Protein AF-0000000082893127 (afdb_homodimer)

Nearest PDB structures (foldseek):
  6rsw-assembly1_C  TM=4.347E-01  e=4.931E+00  Mus musculus
  8qt5-assembly4_G  TM=3.213E-01  e=1.925E+00  Arabidopsis thaliana
  5zcs-assembly1_F  TM=3.004E-01  e=6.651E+00  Homo sapiens
  7dvq-assembly1_V  TM=6.536E-01  e=4.818E-01  Homo sapiens
  5z58-assembly1_V  TM=6.536E-01  e=5.479E-01  Homo sapiens

Secondary structure (DSSP, 8-state):
------------GGGGGHHHHHHHHHHHHHHS-------------------GGGS-SSHHHHHHHHHS--TT--HHHHHHHHHHHGGGS-HHHHHHHHHHHHHHHHH-S-HHHHHHHHHHHTTSHHHHHHHHHHHHHHHHHHHT-SS--HHHHHHHHHHHHHHHH--PPTTS-SSSTTT-HHHHHHHHHHHHHHHHHHHHTT----S----TT----------------HHHHHHHHHHHHHHHHHHHHHTHHHHHH-HHHHHHHHHHHHHHHHTTTT----HHHHHHHHHHHHHHHHHTSTT--------------/-------------GGGHHHHHHHHHHHHHHHS-------------------GGGS-SSHHHHHHHHHS--TT--HHHHHHHHHHHGGGS-HHHHHHHHHHHHHHHHH-S-HHHHHHHHHHHTTSHHHHHHHHHHHHHHHHHHHT-SS--HHHHHHHHHHHHHHHH--PPTTS-SSSTTT-HHHHHHHHHHHHHHHHHHHHTT----S----TT----------------HHHHHHHHHHHHHHHHHHHHHTHHHHHH-HHHHHHHHHHHHHHHHTTTTS---HHHHHHHHHHHHHHHHHSSTT--------------

Sequence (634 aa):
MSDDQQRGRPSGGRGRGRGRDQRFLNNLQAQMGGMSLGGNRRQQRGRSAPLRDDLPTSLEDFLERVRTPKPHESLTDLAVYYRENYANWTDAEVTKVAEAVFNFSYHSDSMYDAVGFLNVAFADERFQNIFTKEFVIMAAILLDESDPDISQYERLGGFIGHMLKTKFNRPFHLIVDYSNKLLVAVMNVLMGILNEIPEALGIDEGPHVPDADNVEEEEEPTPAVPQLNDEDLSLLKCKATVLVCVVRVMNRRLFLDHFDLNDHVYKVLRILLCDTDGLALGKDLRRMILTAIIDIEKFSVLGAKNSTTNVLTQTPTMSDDQQRGRPSGGRGRGRGRDQRFLNNLQAQMGGMSLGGNRRQQRGRSAPLRDDLPTSLEDFLERVRTPKPHESLTDLAVYYRENYANWTDAEVTKVAEAVFNFSYHSDSMYDAVGFLNVAFADERFQNIFTKEFVIMAAILLDESDPDISQYERLGGFIGHMLKTKFNRPFHLIVDYSNKLLVAVMNVLMGILNEIPEALGIDEGPHVPDADNVEEEEEPTPAVPQLNDEDLSLLKCKATVLVCVVRVMNRRLFLDHFDLNDHVYKVLRILLCDTDGLALGKDLRRMILTAIIDIEKFSVLGAKNSTTNVLTQTPT

InterPro domains:
  IPR056044 Domain of unknown function DUF7627 [PF24628] (69-305)

Foldseek 3Di:
DPPPDPPDDPPPPPPPPPPVVVVVVVVVVVVVPPPPPDDPPPPPPPPPLPPPVPAQPDLVSLLVCLQPPDPPDFLLSSLVVCLVPVVPDDLVSLLSVLVSLLVCCLPDPCVVSSLSSCLRNVVDVSSLVSNLVVLLVVLVCQLPDQDHDLVSLLSLLQSLLSVLLDQHDPPQRDLDCVRHVNNVSSVVSLVVLLVVLCVQLVNPPDVDPPDPPCPPPPPPPLPDQRDDDPRSLVSSLSSLSSLLSSLLSNQLVCCVVPVVVLVSSLVSLCCVQPVNPPPCSDPVSNVSSVVSNVSSVQSPPPPRDGPPPPPPPPDDD/DPPPDPPDPPPPPPPPPPPVVVVVVVVVVVVVVPPPDDDPPDDPPPPPLPDPVPAQPDLVSLLVCLQPPDPPDFLLSSLVVCLVPVVVDDLVSLLSVLVSLLVCCLPDPCVVSSLSSCLRNVVDVSSLVSNLVVLLVVLVCQLPDQDHDLVSLLSLLQSLLSVLLDQHDPPQRDLDCVRHVNNVSSVVSLVVLLVVLCVQLVNPPDVDPPDPPCPPPPPPPLPDQRDDDPRSLVSSLSSLSSLLSSLLSNQLVCCVVPVVVLVSSLVSLVCVQPVNPPPCSDPVSNVSSVVSNVSSVQSPPPPRDGPPPPPPPPDDD

pLDDT: mean 75.52, std 27.66, range [21.64, 98.5]

Organism: Panagrellus redivivus (NCBI:txid6233)

Structure (mmCIF, N/CA/C/O backbone):
data_AF-0000000082893127-model_v1
#
loop_
_entity.id
_entity.type
_entity.pdbx_description
1 polymer 'N1221 domain-containing protein'
#
loop_
_atom_site.group_PDB
_atom_site.id
_atom_site.type_symbol
_atom_site.label_atom_id
_atom_site.label_alt_id
_atom_site.label_comp_id
_atom_site.label_asym_id
_atom_site.label_entity_id
_atom_site.label_seq_id
_atom_site.pdbx_PDB_ins_code
_atom_site.Cartn_x
_atom_site.Cartn_y
_atom_site.Cartn_z
_atom_site.occupancy
_atom_site.B_iso_or_equiv
_atom_site.auth_seq_id
_atom_site.auth_comp_id
_atom_site.auth_asym_id
_atom_site.auth_atom_id
_atom_site.pdbx_PDB_model_num
ATOM 1 N N . MET A 1 1 ? -74 42.094 7.133 1 25.41 1 MET A N 1
ATOM 2 C CA . MET A 1 1 ? -73.5 41.344 8.258 1 25.41 1 MET A CA 1
ATOM 3 C C . MET A 1 1 ? -73 39.969 7.797 1 25.41 1 MET A C 1
ATOM 5 O O . MET A 1 1 ? -73 39 8.57 1 25.41 1 MET A O 1
ATOM 9 N N . SER A 1 2 ? -72.438 39.875 6.652 1 25.48 2 SER A N 1
ATOM 10 C CA . SER A 1 2 ? -72.25 39 5.508 1 25.48 2 SER A CA 1
ATOM 11 C C . SER A 1 2 ? -71.188 37.969 5.762 1 25.48 2 SER A C 1
ATOM 13 O O . SER A 1 2 ? -70 38.344 6.012 1 25.48 2 SER A O 1
ATOM 15 N N . ASP A 1 3 ? -71.5 36.844 6.293 1 25.73 3 ASP A N 1
ATOM 16 C CA . ASP A 1 3 ? -70.938 35.719 7.059 1 25.73 3 ASP A CA 1
ATOM 17 C C . ASP A 1 3 ? -70 34.906 6.211 1 25.73 3 ASP A C 1
ATOM 19 O O . ASP A 1 3 ? -70.375 33.875 5.629 1 25.73 3 ASP A O 1
ATOM 23 N N . ASP A 1 4 ? -69.438 35.562 5.293 1 26.61 4 ASP A N 1
ATOM 24 C CA . ASP A 1 4 ? -68.812 34.844 4.176 1 26.61 4 ASP A CA 1
ATOM 25 C C . ASP A 1 4 ? -67.75 33.844 4.664 1 26.61 4 ASP A C 1
ATOM 27 O O . ASP A 1 4 ? -66.875 34.219 5.402 1 26.61 4 ASP A O 1
ATOM 31 N N . GLN A 1 5 ? -68.125 32.594 4.691 1 24.48 5 GLN A N 1
ATOM 32 C CA . GLN A 1 5 ? -67.625 31.297 5.172 1 24.48 5 GLN A CA 1
ATOM 33 C C . GLN A 1 5 ? -66.25 30.984 4.594 1 24.48 5 GLN A C 1
ATOM 35 O O . GLN A 1 5 ? -66.062 30.984 3.373 1 24.48 5 GLN A O 1
ATOM 40 N N . GLN A 1 6 ? -65.188 31.297 5.293 1 21.77 6 GLN A N 1
ATOM 41 C CA . GLN A 1 6 ? -63.719 31.25 5.105 1 21.77 6 GLN A CA 1
ATOM 42 C C . GLN A 1 6 ? -63.25 29.828 4.809 1 21.77 6 GLN A C 1
ATOM 44 O O . GLN A 1 6 ? -63.281 28.969 5.688 1 21.77 6 GLN A O 1
ATOM 49 N N . ARG A 1 7 ? -63.75 29.234 3.75 1 27.83 7 ARG A N 1
ATOM 50 C CA . ARG A 1 7 ? -63.5 27.859 3.363 1 27.83 7 ARG A CA 1
ATOM 51 C C . ARG A 1 7 ? -62 27.547 3.414 1 27.83 7 ARG A C 1
ATOM 53 O O . ARG A 1 7 ? -61.188 28.328 2.926 1 27.83 7 ARG A O 1
ATOM 60 N N . GLY A 1 8 ? -61.594 26.906 4.422 1 22.33 8 GLY A N 1
ATOM 61 C CA . GLY A 1 8 ? -60.312 26.438 4.945 1 22.33 8 GLY A CA 1
ATOM 62 C C . GLY A 1 8 ? -59.5 25.625 3.949 1 22.33 8 GLY A C 1
ATOM 63 O O . GLY A 1 8 ? -60.031 24.703 3.33 1 22.33 8 GLY A O 1
ATOM 64 N N . ARG A 1 9 ? -58.656 26.203 3.121 1 25.23 9 ARG A N 1
ATOM 65 C CA . ARG A 1 9 ? -57.906 25.641 2.008 1 25.23 9 ARG A CA 1
ATOM 66 C C . ARG A 1 9 ? -57.062 24.453 2.461 1 25.23 9 ARG A C 1
ATOM 68 O O . ARG A 1 9 ? -56.281 24.578 3.408 1 25.23 9 ARG A O 1
ATOM 75 N N . PRO A 1 10 ? -57.531 23.188 2.316 1 25.09 10 PRO A N 1
ATOM 76 C CA . PRO A 1 10 ? -56.906 21.953 2.822 1 25.09 10 PRO A CA 1
ATOM 77 C C . PRO A 1 10 ? -55.5 21.75 2.285 1 25.09 10 PRO A C 1
ATOM 79 O O . PRO A 1 10 ? -55.188 22.172 1.165 1 25.09 10 PRO A O 1
ATOM 82 N N . SER A 1 11 ? -54.406 21.938 3.086 1 23.53 11 SER A N 1
ATOM 83 C CA . SER A 1 11 ? -52.969 21.891 2.896 1 23.53 11 SER A CA 1
ATOM 84 C C . SER A 1 11 ? -52.531 20.547 2.324 1 23.53 11 SER A C 1
ATOM 86 O O . SER A 1 11 ? -52.719 19.5 2.959 1 23.53 11 SER A O 1
ATOM 88 N N . GLY A 1 12 ? -52.75 20.203 1.094 1 22.97 12 GLY A N 1
ATOM 89 C CA . GLY A 1 12 ? -52.562 18.938 0.423 1 22.97 12 GLY A CA 1
ATOM 90 C C . GLY A 1 12 ? -51.125 18.453 0.433 1 22.97 12 GLY A C 1
ATOM 91 O O . GLY A 1 12 ? -50.75 17.547 -0.309 1 22.97 12 GLY A O 1
ATOM 92 N N . GLY A 1 13 ? -50.219 19 1.226 1 23 13 GLY A N 1
ATOM 93 C CA . GLY A 1 13 ? -48.812 18.922 0.806 1 23 13 GLY A CA 1
ATOM 94 C C . GLY A 1 13 ? -48.281 17.516 0.841 1 23 13 GLY A C 1
ATOM 95 O O . GLY A 1 13 ? -47.062 17.312 0.646 1 23 13 GLY A O 1
ATOM 96 N N . ARG A 1 14 ? -48.938 16.5 1.408 1 24.97 14 ARG A N 1
ATOM 97 C CA . ARG A 1 14 ? -48.156 15.406 2.01 1 24.97 14 ARG A CA 1
ATOM 98 C C . ARG A 1 14 ? -47.562 14.5 0.938 1 24.97 14 ARG A C 1
ATOM 100 O O . ARG A 1 14 ? -46.938 13.5 1.255 1 24.97 14 ARG A O 1
ATOM 107 N N . GLY A 1 15 ? -48.031 14.625 -0.254 1 23.23 15 GLY A N 1
ATOM 108 C CA . GLY A 1 15 ? -48 13.398 -1.034 1 23.23 15 GLY A CA 1
ATOM 109 C C . GLY A 1 15 ? -46.594 12.969 -1.391 1 23.23 15 GLY A C 1
ATOM 110 O O . GLY A 1 15 ? -46.406 11.906 -1.981 1 23.23 15 GLY A O 1
ATOM 111 N N . ARG A 1 16 ? -45.656 13.922 -1.481 1 26.77 16 ARG A N 1
ATOM 112 C CA . ARG A 1 16 ? -44.625 13.625 -2.486 1 26.77 16 ARG A CA 1
ATOM 113 C C . ARG A 1 16 ? -43.656 12.578 -1.976 1 26.77 16 ARG A C 1
ATOM 115 O O . ARG A 1 16 ? -42.656 12.289 -2.631 1 26.77 16 ARG A O 1
ATOM 122 N N . GLY A 1 17 ? -43.875 12.258 -0.716 1 25.19 17 GLY A N 1
ATOM 123 C CA . GLY A 1 17 ? -42.75 11.547 -0.102 1 25.19 17 GLY A CA 1
ATOM 124 C C . GLY A 1 17 ? -42.469 10.195 -0.736 1 25.19 17 GLY A C 1
ATOM 125 O O . GLY A 1 17 ? -41.5 9.523 -0.378 1 25.19 17 GLY A O 1
ATOM 126 N N . ARG A 1 18 ? -43.5 9.617 -1.348 1 28.83 18 ARG A N 1
ATOM 127 C CA . ARG A 1 18 ? -43.469 8.18 -1.604 1 28.83 18 ARG A CA 1
ATOM 128 C C . ARG A 1 18 ? -42.5 7.844 -2.723 1 28.83 18 ARG A C 1
ATOM 130 O O . ARG A 1 18 ? -42.031 6.715 -2.811 1 28.83 18 ARG A O 1
ATOM 137 N N . GLY A 1 19 ? -42.438 8.867 -3.582 1 29.08 19 GLY A N 1
ATOM 138 C CA . GLY A 1 19 ? -41.906 8.453 -4.863 1 29.08 19 GLY A CA 1
ATOM 139 C C . GLY A 1 19 ? -40.438 8.055 -4.789 1 29.08 19 GLY A C 1
ATOM 140 O O . GLY A 1 19 ? -39.969 7.262 -5.602 1 29.08 19 GLY A O 1
ATOM 141 N N . ARG A 1 20 ? -39.844 8.898 -3.934 1 28.69 20 ARG A N 1
ATOM 142 C CA . ARG A 1 20 ? -38.375 8.75 -4.02 1 28.69 20 ARG A CA 1
ATOM 143 C C . ARG A 1 20 ? -37.938 7.375 -3.525 1 28.69 20 ARG A C 1
ATOM 145 O O . ARG A 1 20 ? -36.938 6.84 -3.979 1 28.69 20 ARG A O 1
ATOM 152 N N . ASP A 1 21 ? -38.719 6.953 -2.527 1 29.84 21 ASP A N 1
ATOM 153 C CA . ASP A 1 21 ? -38.344 5.691 -1.911 1 29.84 21 ASP A CA 1
ATOM 154 C C . ASP A 1 21 ? -38.5 4.527 -2.891 1 29.84 21 ASP A C 1
ATOM 156 O O . ASP A 1 21 ? -37.75 3.557 -2.84 1 29.84 21 ASP A O 1
ATOM 160 N N . GLN A 1 22 ? -39.5 4.727 -3.75 1 31.28 22 GLN A N 1
ATOM 161 C CA . GLN A 1 22 ? -39.781 3.592 -4.629 1 31.28 22 GLN A CA 1
ATOM 162 C C . GLN A 1 22 ? -38.656 3.4 -5.648 1 31.28 22 GLN A C 1
ATOM 164 O O . GLN A 1 22 ? -38.344 2.271 -6.031 1 31.28 22 GLN A O 1
ATOM 169 N N . ARG A 1 23 ? -38.156 4.574 -6.055 1 33.47 23 ARG A N 1
ATOM 170 C CA . ARG A 1 23 ? -37.156 4.43 -7.109 1 33.47 23 ARG A CA 1
ATOM 171 C C . ARG A 1 23 ? -35.938 3.691 -6.594 1 33.47 23 ARG A C 1
ATOM 173 O O . ARG A 1 23 ? -35.344 2.873 -7.309 1 33.47 23 ARG A O 1
ATOM 180 N N . PHE A 1 24 ? -35.594 4.121 -5.359 1 34.19 24 PHE A N 1
ATOM 181 C CA . PHE A 1 24 ? -34.406 3.504 -4.785 1 34.19 24 PHE A CA 1
ATOM 182 C C . PHE A 1 24 ? -34.594 1.998 -4.648 1 34.19 24 PHE A C 1
ATOM 184 O O . PHE A 1 24 ? -33.688 1.223 -4.992 1 34.19 24 PHE A O 1
ATOM 191 N N . LEU A 1 25 ? -35.75 1.671 -4.172 1 35.44 25 LEU A N 1
ATOM 192 C CA . LEU A 1 25 ? -36.031 0.241 -4.035 1 35.44 25 LEU A CA 1
ATOM 193 C C . LEU A 1 25 ? -36.031 -0.442 -5.398 1 35.44 25 LEU A C 1
ATOM 195 O O . LEU A 1 25 ? -35.531 -1.556 -5.543 1 35.44 25 LEU A O 1
ATOM 199 N N . ASN A 1 26 ? -36.562 0.304 -6.348 1 35.56 26 ASN A N 1
ATOM 200 C CA . ASN A 1 26 ? -36.625 -0.306 -7.672 1 35.56 26 ASN A CA 1
ATOM 201 C C . ASN A 1 26 ? -35.219 -0.562 -8.242 1 35.56 26 ASN A C 1
ATOM 203 O O . ASN A 1 26 ? -35 -1.604 -8.852 1 35.56 26 ASN A O 1
ATOM 207 N N . ASN A 1 27 ? -34.344 0.472 -8.047 1 34.06 27 ASN A N 1
ATOM 208 C CA . ASN A 1 27 ? -33 0.26 -8.578 1 34.06 27 ASN A CA 1
ATOM 209 C C . ASN A 1 27 ? -32.281 -0.891 -7.863 1 34.06 27 ASN A C 1
ATOM 211 O O . ASN A 1 27 ? -31.562 -1.66 -8.492 1 34.06 27 ASN A O 1
ATOM 215 N N . LEU A 1 28 ? -32.406 -0.893 -6.52 1 33.56 28 LEU A N 1
ATOM 216 C CA . LEU A 1 28 ? -31.859 -2.031 -5.785 1 33.56 28 LEU A CA 1
ATOM 217 C C . LEU A 1 28 ? -32.469 -3.34 -6.293 1 33.56 28 LEU A C 1
ATOM 219 O O . LEU A 1 28 ? -31.734 -4.332 -6.457 1 33.56 28 LEU A O 1
ATOM 223 N N . GLN A 1 29 ? -33.719 -3.236 -6.328 1 31.28 29 GLN A N 1
ATOM 224 C CA . GLN A 1 29 ? -34.375 -4.441 -6.82 1 31.28 29 GLN A CA 1
ATOM 225 C C . GLN A 1 29 ? -33.938 -4.758 -8.25 1 31.28 29 GLN A C 1
ATOM 227 O O . GLN A 1 29 ? -33.781 -5.926 -8.609 1 31.28 29 GLN A O 1
ATOM 232 N N . ALA A 1 30 ? -33.875 -3.691 -9.062 1 32.31 30 ALA A N 1
ATOM 233 C CA . ALA A 1 30 ? -33.5 -3.963 -10.438 1 32.31 30 ALA A CA 1
ATOM 234 C C . ALA A 1 30 ? -32.094 -4.59 -10.492 1 32.31 30 ALA A C 1
ATOM 236 O O . ALA A 1 30 ? -31.812 -5.414 -11.375 1 32.31 30 ALA A O 1
ATOM 237 N N . GLN A 1 31 ? -31.078 -3.926 -9.719 1 29.78 31 GLN A N 1
ATOM 238 C CA . GLN A 1 31 ? -29.734 -4.504 -9.695 1 29.78 31 GLN A CA 1
ATOM 239 C C . GLN A 1 31 ? -29.75 -5.898 -9.078 1 29.78 31 GLN A C 1
ATOM 241 O O . GLN A 1 31 ? -28.781 -6.656 -9.227 1 29.78 31 GLN A O 1
ATOM 246 N N . MET A 1 32 ? -30.453 -5.973 -7.945 1 28.16 32 MET A N 1
ATOM 247 C CA . MET A 1 32 ? -30.703 -7.336 -7.496 1 28.16 32 MET A CA 1
ATOM 248 C C . MET A 1 32 ? -31.375 -8.156 -8.594 1 28.16 32 MET A C 1
ATOM 250 O O . MET A 1 32 ? -32.469 -7.816 -9.047 1 28.16 32 MET A O 1
ATOM 254 N N . GLY A 1 33 ? -30.516 -8.438 -9.57 1 26.98 33 GLY A N 1
ATOM 255 C CA . GLY A 1 33 ? -30.922 -9.297 -10.664 1 26.98 33 GLY A CA 1
ATOM 256 C C . GLY A 1 33 ? -32.094 -10.219 -10.312 1 26.98 33 GLY A C 1
ATOM 257 O O . GLY A 1 33 ? -31.984 -11.008 -9.367 1 26.98 33 GLY A O 1
ATOM 258 N N . GLY A 1 34 ? -33.219 -9.641 -10.195 1 27.17 34 GLY A N 1
ATOM 259 C CA . GLY A 1 34 ? -34.312 -10.602 -10.281 1 27.17 34 GLY A CA 1
ATOM 260 C C . GLY A 1 34 ? -33.969 -11.836 -11.086 1 27.17 34 GLY A C 1
ATOM 261 O O . GLY A 1 34 ? -33.438 -11.719 -12.203 1 27.17 34 GLY A O 1
ATOM 262 N N . MET A 1 35 ? -33.5 -12.836 -10.336 1 25.55 35 MET A N 1
ATOM 263 C CA . MET A 1 35 ? -33.594 -14.18 -10.883 1 25.55 35 MET A CA 1
ATOM 264 C C . MET A 1 35 ? -34.844 -14.344 -11.727 1 25.55 35 MET A C 1
ATOM 266 O O . MET A 1 35 ? -35.969 -14.258 -11.211 1 25.55 35 MET A O 1
ATOM 270 N N . SER A 1 36 ? -34.969 -13.367 -12.719 1 25.53 36 SER A N 1
ATOM 271 C CA . SER A 1 36 ? -36 -13.906 -13.602 1 25.53 36 SER A CA 1
ATOM 272 C C . SER A 1 36 ? -36.062 -15.43 -13.516 1 25.53 36 SER A C 1
ATOM 274 O O . SER A 1 36 ? -35.031 -16.094 -13.453 1 25.53 36 SER A O 1
ATOM 276 N N . LEU A 1 37 ? -37.125 -15.914 -12.977 1 23.83 37 LEU A N 1
ATOM 277 C CA . LEU A 1 37 ? -37.562 -17.312 -12.953 1 23.83 37 LEU A CA 1
ATOM 278 C C . LEU A 1 37 ? -36.969 -18.078 -14.133 1 23.83 37 LEU A C 1
ATOM 280 O O . LEU A 1 37 ? -36.344 -17.484 -15.016 1 23.83 37 LEU A O 1
ATOM 284 N N . GLY A 1 38 ? -37.875 -18.828 -14.758 1 25.31 38 GLY A N 1
ATOM 285 C CA . GLY A 1 38 ? -37.906 -20.125 -15.43 1 25.31 38 GLY A CA 1
ATOM 286 C C . GLY A 1 38 ? -37.25 -20.078 -16.812 1 25.31 38 GLY A C 1
ATOM 287 O O . GLY A 1 38 ? -37.5 -20.953 -17.641 1 25.31 38 GLY A O 1
ATOM 288 N N . GLY A 1 39 ? -36.875 -18.859 -17.234 1 24.58 39 GLY A N 1
ATOM 289 C CA . GLY A 1 39 ? -36.875 -19.203 -18.656 1 24.58 39 GLY A CA 1
ATOM 290 C C . GLY A 1 39 ? -36.156 -20.516 -18.953 1 24.58 39 GLY A C 1
ATOM 291 O O . GLY A 1 39 ? -35.344 -20.984 -18.156 1 24.58 39 GLY A O 1
ATOM 292 N N . ASN A 1 40 ? -36.719 -21.266 -19.906 1 23.7 40 ASN A N 1
ATOM 293 C CA . ASN A 1 40 ? -36.281 -22.516 -20.531 1 23.7 40 ASN A CA 1
ATOM 294 C C . ASN A 1 40 ? -34.812 -22.484 -20.891 1 23.7 40 ASN A C 1
ATOM 296 O O . ASN A 1 40 ? -34.375 -21.734 -21.766 1 23.7 40 ASN A O 1
ATOM 300 N N . ARG A 1 41 ? -33.875 -22.25 -19.875 1 27.06 41 ARG A N 1
ATOM 301 C CA . ARG A 1 41 ? -32.625 -22.844 -20.281 1 27.06 41 ARG A CA 1
ATOM 302 C C . ARG A 1 41 ? -32.844 -23.969 -21.281 1 27.06 41 ARG A C 1
ATOM 304 O O . ARG A 1 41 ? -33.406 -25.016 -20.938 1 27.06 41 ARG A O 1
ATOM 311 N N . ARG A 1 42 ? -33.125 -23.578 -22.422 1 28.33 42 ARG A N 1
ATOM 312 C CA . ARG A 1 42 ? -32.844 -24.562 -23.484 1 28.33 42 ARG A CA 1
ATOM 313 C C . ARG A 1 42 ? -31.688 -25.469 -23.109 1 28.33 42 ARG A C 1
ATOM 315 O O . ARG A 1 42 ? -30.719 -25.031 -22.469 1 28.33 42 ARG A O 1
ATOM 322 N N . GLN A 1 43 ? -31.922 -26.734 -22.906 1 27.11 43 GLN A N 1
ATOM 323 C CA . GLN A 1 43 ? -31.016 -27.875 -23.016 1 27.11 43 GLN A CA 1
ATOM 324 C C . GLN A 1 43 ? -29.781 -27.516 -23.859 1 27.11 43 GLN A C 1
ATOM 326 O O . GLN A 1 43 ? -29.906 -27.203 -25.047 1 27.11 43 GLN A O 1
ATOM 331 N N . GLN A 1 44 ? -29 -26.5 -23.438 1 28.8 44 GLN A N 1
ATOM 332 C CA . GLN A 1 44 ? -27.75 -26.578 -24.172 1 28.8 44 GLN A CA 1
ATOM 333 C C . GLN A 1 44 ? -27.594 -27.938 -24.844 1 28.8 44 GLN A C 1
ATOM 335 O O . GLN A 1 44 ? -27.734 -28.969 -24.203 1 28.8 44 GLN A O 1
ATOM 340 N N . ARG A 1 45 ? -27.844 -28 -26.078 1 31.66 45 ARG A N 1
ATOM 341 C CA . ARG A 1 45 ? -27.75 -29.156 -26.969 1 31.66 45 ARG A CA 1
ATOM 342 C C . ARG A 1 45 ? -26.641 -30.109 -26.516 1 31.66 45 ARG A C 1
ATOM 344 O O . ARG A 1 45 ? -25.625 -29.672 -25.984 1 31.66 45 ARG A O 1
ATOM 351 N N . GLY A 1 46 ? -26.984 -31.281 -26.016 1 32.84 46 GLY A N 1
ATOM 352 C CA . GLY A 1 46 ? -26.141 -32.469 -25.938 1 32.84 46 GLY A CA 1
ATOM 353 C C . GLY A 1 46 ? -24.969 -32.406 -26.906 1 32.84 46 GLY A C 1
ATOM 354 O O . GLY A 1 46 ? -25.172 -32.406 -28.125 1 32.84 46 GLY A O 1
ATOM 355 N N . ARG A 1 47 ? -24.062 -31.391 -26.719 1 38.5 47 ARG A N 1
ATOM 356 C CA . ARG A 1 47 ? -22.953 -31.672 -27.609 1 38.5 47 ARG A CA 1
ATOM 357 C C . ARG A 1 47 ? -22.922 -33.125 -28.031 1 38.5 47 ARG A C 1
ATOM 359 O O . ARG A 1 47 ? -22.984 -34.031 -27.172 1 38.5 47 ARG A O 1
ATOM 366 N N . SER A 1 48 ? -23.531 -33.406 -29.078 1 36.53 48 SER A N 1
ATOM 367 C CA . SER A 1 48 ? -23.5 -34.75 -29.703 1 36.53 48 SER A CA 1
ATOM 368 C C . SER A 1 48 ? -22.219 -35.469 -29.344 1 36.53 48 SER A C 1
ATOM 370 O O . SER A 1 48 ? -21.141 -34.875 -29.266 1 36.53 48 SER A O 1
ATOM 372 N N . ALA A 1 49 ? -22.234 -36.531 -28.5 1 41.97 49 ALA A N 1
ATOM 373 C CA . ALA A 1 49 ? -21.141 -37.5 -28.422 1 41.97 49 ALA A CA 1
ATOM 374 C C . ALA A 1 49 ? -20.219 -37.375 -29.625 1 41.97 49 ALA A C 1
ATOM 376 O O . ALA A 1 49 ? -20.688 -37.281 -30.766 1 41.97 49 ALA A O 1
ATOM 377 N N . PRO A 1 50 ? -19.078 -36.656 -29.547 1 45.88 50 PRO A N 1
ATOM 378 C CA . PRO A 1 50 ? -18.281 -36.781 -30.781 1 45.88 50 PRO A CA 1
ATOM 379 C C . PRO A 1 50 ? -18.656 -38.031 -31.578 1 45.88 50 PRO A C 1
ATOM 381 O O . PRO A 1 50 ? -18.953 -39.062 -31 1 45.88 50 PRO A O 1
ATOM 384 N N . LEU A 1 51 ? -19.297 -37.938 -32.656 1 46.78 51 LEU A N 1
ATOM 385 C CA . LEU A 1 51 ? -19.438 -39.094 -33.531 1 46.78 51 LEU A CA 1
ATOM 386 C C . LEU A 1 51 ? -18.188 -39.969 -33.5 1 46.78 51 LEU A C 1
ATOM 388 O O . LEU A 1 51 ? -17.062 -39.438 -33.375 1 46.78 51 LEU A O 1
ATOM 392 N N . ARG A 1 52 ? -18.312 -41.281 -33.062 1 51.69 52 ARG A N 1
ATOM 393 C CA . ARG A 1 52 ? -17.281 -42.312 -33.031 1 51.69 52 ARG A CA 1
ATOM 394 C C . ARG A 1 52 ? -16.125 -42 -33.969 1 51.69 52 ARG A C 1
ATOM 396 O O . ARG A 1 52 ? -14.969 -42.281 -33.656 1 51.69 52 ARG A O 1
ATOM 403 N N . ASP A 1 53 ? -16.516 -41.281 -35 1 55.78 53 ASP A N 1
ATOM 404 C CA . ASP A 1 53 ? -15.539 -41.094 -36.062 1 55.78 53 ASP A CA 1
ATOM 405 C C . ASP A 1 53 ? -14.555 -39.969 -35.719 1 55.78 53 ASP A C 1
ATOM 407 O O . ASP A 1 53 ? -13.492 -39.875 -36.344 1 55.78 53 ASP A O 1
ATOM 411 N N . ASP A 1 54 ? -14.789 -39.156 -34.594 1 70.25 54 ASP A N 1
ATOM 412 C CA . ASP A 1 54 ? -13.922 -37.969 -34.406 1 70.25 54 ASP A CA 1
ATOM 413 C C . ASP A 1 54 ? -12.992 -38.188 -33.219 1 70.25 54 ASP A C 1
ATOM 415 O O . ASP A 1 54 ? -12.312 -37.25 -32.781 1 70.25 54 ASP A O 1
ATOM 419 N N . LEU A 1 55 ? -13.016 -39.281 -32.719 1 77.12 55 LEU A N 1
ATOM 420 C CA . LEU A 1 55 ? -12.117 -39.625 -31.625 1 77.12 55 LEU A CA 1
ATOM 421 C C . LEU A 1 55 ? -10.75 -40.031 -32.156 1 77.12 55 LEU A C 1
ATOM 423 O O . LEU A 1 55 ? -10.633 -40.469 -33.312 1 77.12 55 LEU A O 1
ATOM 427 N N . PRO A 1 56 ? -9.742 -39.812 -31.266 1 87.69 56 PRO A N 1
ATOM 428 C CA . PRO A 1 56 ? -8.422 -40.25 -31.703 1 87.69 56 PRO A CA 1
ATOM 429 C C . PRO A 1 56 ? -8.391 -41.75 -32.031 1 87.69 56 PRO A C 1
ATOM 431 O O . PRO A 1 56 ? -9.086 -42.531 -31.391 1 87.69 56 PRO A O 1
ATOM 434 N N . THR A 1 57 ? -7.613 -42.031 -33.062 1 86 57 THR A N 1
ATOM 435 C CA . THR A 1 57 ? -7.57 -43.406 -33.562 1 86 57 THR A CA 1
ATOM 436 C C . THR A 1 57 ? -6.406 -44.156 -32.938 1 86 57 THR A C 1
ATOM 438 O O . THR A 1 57 ? -6.375 -45.406 -32.938 1 86 57 THR A O 1
ATOM 441 N N . SER A 1 58 ? -5.438 -43.469 -32.5 1 89.94 58 SER A N 1
ATOM 442 C CA . SER A 1 58 ? -4.25 -44.031 -31.891 1 89.94 58 SER A CA 1
ATOM 443 C C . SER A 1 58 ? -3.676 -43.094 -30.828 1 89.94 58 SER A C 1
ATOM 445 O O . SER A 1 58 ? -4.125 -41.969 -30.688 1 89.94 58 SER A O 1
ATOM 447 N N . LEU A 1 59 ? -2.783 -43.688 -30.062 1 92.75 59 LEU A N 1
ATOM 448 C CA . LEU A 1 59 ? -2.09 -42.844 -29.078 1 92.75 59 LEU A CA 1
ATOM 449 C C . LEU A 1 59 ? -1.368 -41.688 -29.766 1 92.75 59 LEU A C 1
ATOM 451 O O . LEU A 1 59 ? -1.374 -40.562 -29.25 1 92.75 59 LEU A O 1
ATOM 455 N N . GLU A 1 60 ? -0.735 -41.969 -30.906 1 92.44 60 GLU A N 1
ATOM 456 C CA . GLU A 1 60 ? -0.004 -40.938 -31.641 1 92.44 60 GLU A CA 1
ATOM 457 C C . GLU A 1 60 ? -0.943 -39.844 -32.125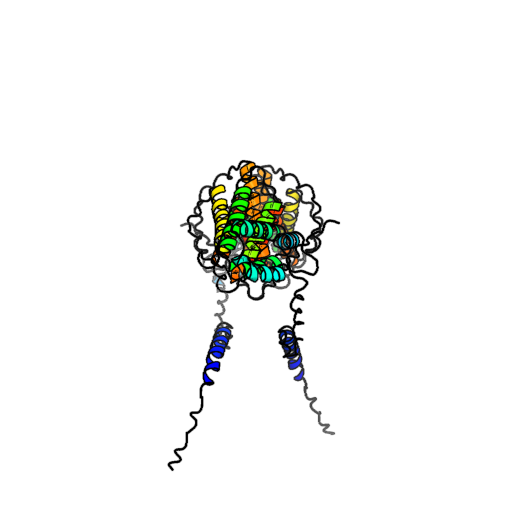 1 92.44 60 GLU A C 1
ATOM 459 O O . GLU A 1 60 ? -0.612 -38.656 -32.062 1 92.44 60 GLU A O 1
ATOM 464 N N . ASP A 1 61 ? -2.068 -40.25 -32.531 1 92.5 61 ASP A N 1
ATOM 465 C CA . ASP A 1 61 ? -3.086 -39.281 -32.969 1 92.5 61 ASP A CA 1
ATOM 466 C C . ASP A 1 61 ? -3.576 -38.469 -31.766 1 92.5 61 ASP A C 1
ATOM 468 O O . ASP A 1 61 ? -3.73 -37.25 -31.891 1 92.5 61 ASP A O 1
ATOM 472 N N . PHE A 1 62 ? -3.762 -39.156 -30.688 1 93.25 62 PHE A N 1
ATOM 473 C CA . PHE A 1 62 ? -4.176 -38.5 -29.453 1 93.25 62 PHE A CA 1
ATOM 474 C C . PHE A 1 62 ? -3.166 -37.438 -29.031 1 93.25 62 PHE A C 1
ATOM 476 O O . PHE A 1 62 ? -3.537 -36.312 -28.75 1 93.25 62 PHE A O 1
ATOM 483 N N . LEU A 1 63 ? -1.936 -37.781 -29.047 1 94.19 63 LEU A N 1
ATOM 484 C CA . LEU A 1 63 ? -0.865 -36.875 -28.625 1 94.19 63 LEU A CA 1
ATOM 485 C C . LEU A 1 63 ? -0.753 -35.688 -29.578 1 94.19 63 LEU A C 1
ATOM 487 O O . LEU A 1 63 ? -0.508 -34.562 -29.141 1 94.19 63 LEU A O 1
ATOM 491 N N . GLU A 1 64 ? -0.935 -35.875 -30.812 1 91.94 64 GLU A N 1
ATOM 492 C CA . GLU A 1 64 ? -0.895 -34.781 -31.797 1 91.94 64 GLU A CA 1
ATOM 493 C C . GLU A 1 64 ? -2.023 -33.781 -31.562 1 91.94 64 GLU A C 1
ATOM 495 O O . GLU A 1 64 ? -1.823 -32.594 -31.672 1 91.94 64 GLU A O 1
ATOM 500 N N . ARG A 1 65 ? -3.121 -34.281 -31.125 1 90.62 65 ARG A N 1
ATOM 501 C CA . ARG A 1 65 ? -4.289 -33.438 -30.891 1 90.62 65 ARG A CA 1
ATOM 502 C C . ARG A 1 65 ? -4.137 -32.656 -29.594 1 90.62 65 ARG A C 1
ATOM 504 O O . ARG A 1 65 ? -4.652 -31.531 -29.469 1 90.62 65 ARG A O 1
ATOM 511 N N . VAL A 1 66 ? -3.439 -33.281 -28.656 1 89.56 66 VAL A N 1
ATOM 512 C CA . VAL A 1 66 ? -3.168 -32.594 -27.406 1 89.56 66 VAL A CA 1
ATOM 513 C C . VAL A 1 66 ? -2.193 -31.438 -27.656 1 89.56 66 VAL A C 1
ATOM 515 O O . VAL A 1 66 ? -2.367 -30.328 -27.125 1 89.56 66 VAL A O 1
ATOM 518 N N . ARG A 1 67 ? -1.292 -31.625 -28.531 1 86.81 67 ARG A N 1
ATOM 519 C CA . ARG A 1 67 ? -0.242 -30.641 -28.797 1 86.81 67 ARG A CA 1
ATOM 520 C C . ARG A 1 67 ? -0.758 -29.516 -29.688 1 86.81 67 ARG A C 1
ATOM 522 O O . ARG A 1 67 ? -0.332 -28.359 -29.547 1 86.81 67 ARG A O 1
ATOM 529 N N . THR A 1 68 ? -1.586 -29.844 -30.562 1 81.75 68 THR A N 1
ATOM 530 C CA . THR A 1 68 ? -2.154 -28.875 -31.5 1 81.75 68 THR A CA 1
ATOM 531 C C . THR A 1 68 ? -3.678 -28.969 -31.516 1 81.75 68 THR A C 1
ATOM 533 O O . THR A 1 68 ? -4.258 -29.594 -32.406 1 81.75 68 THR A O 1
ATOM 536 N N . PRO A 1 69 ? -4.16 -28.312 -30.5 1 72.19 69 PRO A N 1
ATOM 537 C CA . PRO A 1 69 ? -5.613 -28.469 -30.406 1 72.19 69 PRO A CA 1
ATOM 538 C C . PRO A 1 69 ? -6.344 -27.906 -31.625 1 72.19 69 PRO A C 1
ATOM 540 O O . PRO A 1 69 ? -5.953 -26.859 -32.156 1 72.19 69 PRO A O 1
ATOM 543 N N . LYS A 1 70 ? -7.168 -28.734 -32.094 1 68.62 70 LYS A N 1
ATOM 544 C CA . LYS A 1 70 ? -8.055 -28.281 -33.188 1 68.62 70 LYS A CA 1
ATOM 545 C C . LYS A 1 70 ? -9.117 -27.328 -32.656 1 68.62 70 LYS A C 1
ATOM 547 O O . LYS A 1 70 ? -9.516 -27.406 -31.484 1 68.62 70 LYS A O 1
ATOM 552 N N . PRO A 1 71 ? -9.445 -26.328 -33.438 1 69.94 71 PRO A N 1
ATOM 553 C CA . PRO A 1 71 ? -10.375 -25.297 -32.969 1 69.94 71 PRO A CA 1
ATOM 554 C C . PRO A 1 71 ? -11.664 -25.859 -32.406 1 69.94 71 PRO A C 1
ATOM 556 O O . PRO A 1 71 ? -12.219 -25.297 -31.453 1 69.94 71 PRO A O 1
ATOM 559 N N . HIS A 1 72 ? -12.102 -27.031 -32.875 1 67.81 72 HIS A N 1
ATOM 560 C CA . HIS A 1 72 ? -13.391 -27.531 -32.406 1 67.81 72 HIS A CA 1
ATOM 561 C C . HIS A 1 72 ? -13.227 -28.672 -31.422 1 67.81 72 HIS A C 1
ATOM 563 O O . HIS A 1 72 ? -14.211 -29.297 -31.016 1 67.81 72 HIS A O 1
ATOM 569 N N . GLU A 1 73 ? -12.062 -28.906 -31.109 1 75.81 73 GLU A N 1
ATOM 570 C CA . GLU A 1 73 ? -11.812 -30 -30.172 1 75.81 73 GLU A CA 1
ATOM 571 C C . GLU A 1 73 ? -11.219 -29.469 -28.859 1 75.81 73 GLU A C 1
ATOM 573 O O . GLU A 1 73 ? -10.164 -28.828 -28.875 1 75.81 73 GLU A O 1
ATOM 578 N N . SER A 1 74 ? -12.047 -29.75 -27.828 1 79.31 74 SER A N 1
ATOM 579 C CA . SER A 1 74 ? -11.547 -29.312 -26.516 1 79.31 74 SER A CA 1
ATOM 580 C C . SER A 1 74 ? -10.719 -30.391 -25.844 1 79.31 74 SER A C 1
ATOM 582 O O . SER A 1 74 ? -10.898 -31.578 -26.125 1 79.31 74 SER A O 1
ATOM 584 N N . LEU A 1 75 ? -9.852 -30.047 -25.062 1 85.12 75 LEU A N 1
ATOM 585 C CA . LEU A 1 75 ? -9.062 -31 -24.281 1 85.12 75 LEU A CA 1
ATOM 586 C C . LEU A 1 75 ? -9.961 -31.844 -23.375 1 85.12 75 LEU A C 1
ATOM 588 O O . LEU A 1 75 ? -9.625 -32.969 -23.047 1 85.12 75 LEU A O 1
ATOM 592 N N . THR A 1 76 ? -11.078 -31.297 -23.094 1 82.88 76 THR A N 1
ATOM 593 C CA . THR A 1 76 ? -12.023 -32.031 -22.266 1 82.88 76 THR A CA 1
ATOM 594 C C . THR A 1 76 ? -12.57 -33.25 -23.031 1 82.88 76 THR A C 1
ATOM 596 O O . THR A 1 76 ? -12.773 -34.312 -22.438 1 82.88 76 THR A O 1
ATOM 599 N N . ASP A 1 77 ? -12.758 -33.062 -24.281 1 83.56 77 ASP A N 1
ATOM 600 C CA . ASP A 1 77 ? -13.227 -34.156 -25.109 1 83.56 77 ASP A CA 1
ATOM 601 C C . ASP A 1 77 ? -12.164 -35.25 -25.219 1 83.56 77 ASP A C 1
ATOM 603 O O . ASP A 1 77 ? -12.484 -36.438 -25.188 1 83.56 77 ASP A O 1
ATOM 607 N N . LEU A 1 78 ? -11.039 -34.781 -25.297 1 90.69 78 LEU A N 1
ATOM 608 C CA . LEU A 1 78 ? -9.938 -35.719 -25.391 1 90.69 78 LEU A CA 1
ATOM 609 C C . LEU A 1 78 ? -9.773 -36.5 -24.094 1 90.69 78 LEU A C 1
ATOM 611 O O . LEU A 1 78 ? -9.266 -37.625 -24.078 1 90.69 78 LEU A O 1
ATOM 615 N N . ALA A 1 79 ? -10.195 -35.969 -23.031 1 92.19 79 ALA A N 1
ATOM 616 C CA . ALA A 1 79 ? -10.094 -36.625 -21.719 1 92.19 79 ALA A CA 1
ATOM 617 C C . ALA A 1 79 ? -10.969 -37.875 -21.656 1 92.19 79 ALA A C 1
ATOM 619 O O . ALA A 1 79 ? -10.609 -38.844 -20.984 1 92.19 79 ALA A O 1
ATOM 620 N N . VAL A 1 80 ? -12.062 -37.812 -22.328 1 88.56 80 VAL A N 1
ATOM 621 C CA . VAL A 1 80 ? -12.953 -38.969 -22.359 1 88.56 80 VAL A CA 1
ATOM 622 C C . VAL A 1 80 ? -12.258 -40.156 -23.047 1 88.56 80 VAL A C 1
ATOM 624 O O . VAL A 1 80 ? -12.305 -41.281 -22.547 1 88.56 80 VAL A O 1
ATOM 627 N N . TYR A 1 81 ? -11.672 -39.812 -24.156 1 91.38 81 TYR A N 1
ATOM 628 C CA . TYR A 1 81 ? -10.883 -40.812 -24.844 1 91.38 81 TYR A CA 1
ATOM 629 C C . TYR A 1 81 ? -9.812 -41.406 -23.922 1 91.38 81 TYR A C 1
ATOM 631 O O . TYR A 1 81 ? -9.617 -42.625 -23.875 1 91.38 81 TYR A O 1
ATOM 639 N N . TYR A 1 82 ? -9.102 -40.594 -23.234 1 95.12 82 TYR A N 1
ATOM 640 C CA . TYR A 1 82 ? -8.062 -41.031 -22.312 1 95.12 82 TYR A CA 1
ATOM 641 C C . TYR A 1 82 ? -8.641 -42 -21.266 1 95.12 82 TYR A C 1
ATOM 643 O O . TYR A 1 82 ? -8.078 -43.062 -21.016 1 95.12 82 TYR A O 1
ATOM 651 N N . ARG A 1 83 ? -9.727 -41.625 -20.703 1 94.06 83 ARG A N 1
ATOM 652 C CA . ARG A 1 83 ? -10.359 -42.406 -19.641 1 94.06 83 ARG A CA 1
ATOM 653 C C . ARG A 1 83 ? -10.711 -43.812 -20.125 1 94.06 83 ARG A C 1
ATOM 655 O O . ARG A 1 83 ? -10.562 -44.781 -19.391 1 94.06 83 ARG A O 1
ATOM 662 N N . GLU A 1 84 ? -11.07 -43.906 -21.312 1 92.31 84 GLU A N 1
ATOM 663 C CA . GLU A 1 84 ? -11.531 -45.156 -21.875 1 92.31 84 GLU A CA 1
ATOM 664 C C . GLU A 1 84 ? -10.352 -46.062 -22.266 1 92.31 84 GLU A C 1
ATOM 666 O O . GLU A 1 84 ? -10.516 -47.281 -22.438 1 92.31 84 GLU A O 1
ATOM 671 N N . ASN A 1 85 ? -9.156 -45.438 -22.391 1 94.38 85 ASN A N 1
ATOM 672 C CA . ASN A 1 85 ? -8.094 -46.219 -23.016 1 94.38 85 ASN A CA 1
ATOM 673 C C . ASN A 1 85 ? -6.883 -46.375 -22.109 1 94.38 85 ASN A C 1
ATOM 675 O O . ASN A 1 85 ? -6.043 -47.25 -22.328 1 94.38 85 ASN A O 1
ATOM 679 N N . TYR A 1 86 ? -6.703 -45.531 -21.078 1 93.75 86 TYR A N 1
ATOM 680 C CA . TYR A 1 86 ? -5.434 -45.438 -20.359 1 93.75 86 TYR A CA 1
ATOM 681 C C . TYR A 1 86 ? -5.113 -46.75 -19.672 1 93.75 86 TYR A C 1
ATOM 683 O O . TYR A 1 86 ? -3.945 -47.062 -19.422 1 93.75 86 TYR A O 1
ATOM 691 N N . ALA A 1 87 ? -6.184 -47.562 -19.359 1 93.75 87 ALA A N 1
ATOM 692 C CA . ALA A 1 87 ? -5.965 -48.844 -18.672 1 93.75 87 ALA A CA 1
ATOM 693 C C . ALA A 1 87 ? -5.117 -49.781 -19.516 1 93.75 87 ALA A C 1
ATOM 695 O O . ALA A 1 87 ? -4.387 -50.625 -18.984 1 93.75 87 ALA A O 1
ATOM 696 N N . ASN A 1 88 ? -5.23 -49.594 -20.812 1 94.44 88 ASN A N 1
ATOM 697 C CA . ASN A 1 88 ? -4.531 -50.469 -21.75 1 94.44 88 ASN A CA 1
ATOM 698 C C . ASN A 1 88 ? -3.18 -49.906 -22.141 1 94.44 88 ASN A C 1
ATOM 700 O O . ASN A 1 88 ? -2.443 -50.5 -22.922 1 94.44 88 ASN A O 1
ATOM 704 N N . TRP A 1 89 ? -2.822 -48.812 -21.688 1 95.5 89 TRP A N 1
ATOM 705 C CA . TRP A 1 89 ? -1.571 -48.156 -22.062 1 95.5 89 TRP A CA 1
ATOM 706 C C . TRP A 1 89 ? -0.461 -48.5 -21.078 1 95.5 89 TRP A C 1
ATOM 708 O O . TRP A 1 89 ? -0.72 -48.688 -19.891 1 95.5 89 TRP A O 1
ATOM 718 N N . THR A 1 90 ? 0.755 -48.531 -21.609 1 96.06 90 THR A N 1
ATOM 719 C CA . THR A 1 90 ? 1.93 -48.781 -20.781 1 96.06 90 THR A CA 1
ATOM 720 C C . THR A 1 90 ? 2.307 -47.531 -20 1 96.06 90 THR A C 1
ATOM 722 O O . THR A 1 90 ? 1.817 -46.438 -20.297 1 96.06 90 THR A O 1
ATOM 725 N N . ASP A 1 91 ? 3.166 -47.75 -19.016 1 95.5 91 ASP A N 1
ATOM 726 C CA . ASP A 1 91 ? 3.648 -46.625 -18.234 1 95.5 91 ASP A CA 1
ATOM 727 C C . ASP A 1 91 ? 4.344 -45.594 -19.109 1 95.5 91 ASP A C 1
ATOM 729 O O . ASP A 1 91 ? 4.207 -44.375 -18.891 1 95.5 91 ASP A O 1
ATOM 733 N N . ALA A 1 92 ? 5.027 -46.062 -20.062 1 96.44 92 ALA A N 1
ATOM 734 C CA . ALA A 1 92 ? 5.746 -45.188 -20.969 1 96.44 92 ALA A CA 1
ATOM 735 C C . ALA A 1 92 ? 4.777 -44.344 -21.797 1 96.44 92 ALA A C 1
ATOM 737 O O . ALA A 1 92 ? 5.027 -43.156 -22.062 1 96.44 92 ALA A O 1
ATOM 738 N N . GLU A 1 93 ? 3.719 -44.938 -22.172 1 96.25 93 GLU A N 1
ATOM 739 C CA . GLU A 1 93 ? 2.719 -44.25 -22.969 1 96.25 93 GLU A CA 1
ATOM 740 C C . GLU A 1 93 ? 1.982 -43.188 -22.141 1 96.25 93 GLU A C 1
ATOM 742 O O . GLU A 1 93 ? 1.787 -42.062 -22.594 1 96.25 93 GLU A O 1
ATOM 747 N N . VAL A 1 94 ? 1.688 -43.562 -20.922 1 97.06 94 VAL A N 1
ATOM 748 C CA . VAL A 1 94 ? 1.033 -42.625 -20.016 1 97.06 94 VAL A CA 1
ATOM 749 C C . VAL A 1 94 ? 1.962 -41.469 -19.719 1 97.06 94 VAL A C 1
ATOM 751 O O . VAL A 1 94 ? 1.512 -40.312 -19.609 1 97.06 94 VAL A O 1
ATOM 754 N N . THR A 1 95 ? 3.23 -41.75 -19.625 1 97.69 95 THR A N 1
ATOM 755 C CA . THR A 1 95 ? 4.227 -40.688 -19.406 1 97.69 95 THR A CA 1
ATOM 756 C C . THR A 1 95 ? 4.219 -39.688 -20.562 1 97.69 95 THR A C 1
ATOM 758 O O . THR A 1 95 ? 4.227 -38.469 -20.344 1 97.69 95 THR A O 1
ATOM 761 N N . LYS A 1 96 ? 4.125 -40.188 -21.719 1 97.06 96 LYS A N 1
ATOM 762 C CA . LYS A 1 96 ? 4.082 -39.312 -22.891 1 97.06 96 LYS A CA 1
ATOM 763 C C . LYS A 1 96 ? 2.852 -38.406 -22.859 1 97.06 96 LYS A C 1
ATOM 765 O O . LYS A 1 96 ? 2.93 -37.219 -23.219 1 97.06 96 LYS A O 1
ATOM 770 N N . VAL A 1 97 ? 1.775 -38.938 -22.469 1 96.5 97 VAL A N 1
ATOM 771 C CA . VAL A 1 97 ? 0.526 -38.188 -22.406 1 96.5 97 VAL A CA 1
ATOM 772 C C . VAL A 1 97 ? 0.622 -37.125 -21.312 1 96.5 97 VAL A C 1
ATOM 774 O O . VAL A 1 97 ? 0.295 -35.969 -21.562 1 96.5 97 VAL A O 1
ATOM 777 N N . ALA A 1 98 ? 1.08 -37.531 -20.125 1 97.19 98 ALA A N 1
ATOM 778 C CA . ALA A 1 98 ? 1.188 -36.625 -19.016 1 97.19 98 ALA A CA 1
ATOM 779 C C . ALA A 1 98 ? 2.104 -35.438 -19.359 1 97.19 98 ALA A C 1
ATOM 781 O O . ALA A 1 98 ? 1.785 -34.281 -19.047 1 97.19 98 ALA A O 1
ATOM 782 N N . GLU A 1 99 ? 3.168 -35.719 -19.984 1 96.56 99 GLU A N 1
ATOM 783 C CA . GLU A 1 99 ? 4.121 -34.688 -20.391 1 96.56 99 GLU A CA 1
ATOM 784 C C . GLU A 1 99 ? 3.504 -33.75 -21.406 1 96.56 99 GLU A C 1
ATOM 786 O O . GLU A 1 99 ? 3.666 -32.531 -21.312 1 96.56 99 GLU A O 1
ATOM 791 N N . ALA A 1 100 ? 2.812 -34.281 -22.328 1 94.38 100 ALA A N 1
ATOM 792 C CA . ALA A 1 100 ? 2.172 -33.469 -23.375 1 94.38 100 ALA A CA 1
ATOM 793 C C . ALA A 1 100 ? 1.094 -32.562 -22.766 1 94.38 100 ALA A C 1
ATOM 795 O O . ALA A 1 100 ? 1.015 -31.391 -23.109 1 94.38 100 ALA A O 1
ATOM 796 N N . VAL A 1 101 ? 0.323 -33.156 -21.922 1 94.44 101 VAL A N 1
ATOM 797 C CA . VAL A 1 101 ? -0.756 -32.375 -21.297 1 94.44 101 VAL A CA 1
ATOM 798 C C . VAL A 1 101 ? -0.173 -31.312 -20.391 1 94.44 101 VAL A C 1
ATOM 800 O O . VAL A 1 101 ? -0.692 -30.188 -20.312 1 94.44 101 VAL A O 1
ATOM 803 N N . PHE A 1 102 ? 0.869 -31.641 -19.672 1 95.75 102 PHE A N 1
ATOM 804 C CA . PHE A 1 102 ? 1.521 -30.656 -18.812 1 95.75 102 PHE A CA 1
ATOM 805 C C . PHE A 1 102 ? 2.021 -29.469 -19.625 1 95.75 102 PHE A C 1
ATOM 807 O O . PHE A 1 102 ? 1.767 -28.312 -19.281 1 95.75 102 PHE A O 1
ATOM 814 N N . ASN A 1 103 ? 2.68 -29.781 -20.672 1 93.12 103 ASN A N 1
ATOM 815 C CA . ASN A 1 103 ? 3.207 -28.734 -21.531 1 93.12 103 ASN A CA 1
ATOM 816 C C . ASN A 1 103 ? 2.094 -27.844 -22.078 1 93.12 103 ASN A C 1
ATOM 818 O O . ASN A 1 103 ? 2.229 -26.609 -22.094 1 93.12 103 ASN A O 1
ATOM 822 N N . PHE A 1 104 ? 1.082 -28.438 -22.422 1 90.31 104 PHE A N 1
ATOM 823 C CA . PHE A 1 104 ? -0.07 -27.688 -22.906 1 90.31 104 PHE A CA 1
ATOM 824 C C . PHE A 1 104 ? -0.648 -26.812 -21.797 1 90.31 104 PHE A C 1
ATOM 826 O O . PHE A 1 104 ? -0.866 -25.625 -21.984 1 90.31 104 PHE A O 1
ATOM 833 N N . SER A 1 105 ? -0.91 -27.406 -20.625 1 91.75 105 SER A N 1
ATOM 834 C CA . SER A 1 105 ? -1.562 -26.734 -19.5 1 91.75 105 SER A CA 1
ATOM 835 C C . SER A 1 105 ? -0.717 -25.578 -18.984 1 91.75 105 SER A C 1
ATOM 837 O O . SER A 1 105 ? -1.249 -24.516 -18.641 1 91.75 105 SER A O 1
ATOM 839 N N . TYR A 1 106 ? 0.543 -25.766 -18.969 1 93.12 106 TYR A N 1
ATOM 840 C CA . TYR A 1 106 ? 1.451 -24.781 -18.391 1 93.12 106 TYR A CA 1
ATOM 841 C C . TYR A 1 106 ? 1.665 -23.609 -19.344 1 93.12 106 TYR A C 1
ATOM 843 O O . TYR A 1 106 ? 1.81 -22.453 -18.906 1 93.12 106 TYR A O 1
ATOM 851 N N . HIS A 1 107 ? 1.646 -23.828 -20.562 1 88.56 107 HIS A N 1
ATOM 852 C CA . HIS A 1 107 ? 2.029 -22.781 -21.516 1 88.56 107 HIS A CA 1
ATOM 853 C C . HIS A 1 107 ? 0.807 -22.188 -22.203 1 88.56 107 HIS A C 1
ATOM 855 O O . HIS A 1 107 ? 0.902 -21.156 -22.859 1 88.56 107 HIS A O 1
ATOM 861 N N . SER A 1 108 ? -0.254 -22.844 -22.062 1 77.62 108 SER A N 1
ATOM 862 C CA . SER A 1 108 ? -1.439 -22.375 -22.781 1 77.62 108 SER A CA 1
ATOM 863 C C . SER A 1 108 ? -2.229 -21.359 -21.953 1 77.62 108 SER A C 1
ATOM 865 O O . SER A 1 108 ? -2.143 -21.359 -20.719 1 77.62 108 SER A O 1
ATOM 867 N N . ASP A 1 109 ? -2.969 -20.562 -22.719 1 71.19 109 ASP A N 1
ATOM 868 C CA . ASP A 1 109 ? -3.857 -19.594 -22.078 1 71.19 109 ASP A CA 1
ATOM 869 C C . ASP A 1 109 ? -5.219 -20.219 -21.781 1 71.19 109 ASP A C 1
ATOM 871 O O . ASP A 1 109 ? -6.062 -19.594 -21.141 1 71.19 109 ASP A O 1
ATOM 875 N N . SER A 1 110 ? -5.359 -21.406 -22.172 1 77.69 110 SER A N 1
ATOM 876 C CA . SER A 1 110 ? -6.66 -22.047 -21.984 1 77.69 110 SER A CA 1
ATOM 877 C C . SER A 1 110 ? -6.668 -22.953 -20.766 1 77.69 110 SER A C 1
ATOM 879 O O . SER A 1 110 ? -6.75 -24.172 -20.891 1 77.69 110 SER A O 1
ATOM 881 N N . MET A 1 111 ? -6.668 -22.391 -19.641 1 81.44 111 MET A N 1
ATOM 882 C CA . MET A 1 111 ? -6.586 -23.125 -18.375 1 81.44 111 MET A CA 1
ATOM 883 C C . MET A 1 111 ? -7.871 -23.906 -18.125 1 81.44 111 MET A C 1
ATOM 885 O O . MET A 1 111 ? -7.84 -24.969 -17.5 1 81.44 111 MET A O 1
ATOM 889 N N . TYR A 1 112 ? -8.914 -23.438 -18.688 1 79.25 112 TYR A N 1
ATOM 890 C CA . TYR A 1 112 ? -10.188 -24.125 -18.484 1 79.25 112 TYR A CA 1
ATOM 891 C C . TYR A 1 112 ? -10.18 -25.5 -19.125 1 79.25 112 TYR A C 1
ATOM 893 O O . TYR A 1 112 ? -10.602 -26.484 -18.516 1 79.25 112 TYR A O 1
ATOM 901 N N . ASP A 1 113 ? -9.68 -25.531 -20.281 1 83.31 113 ASP A N 1
ATOM 902 C CA . ASP A 1 113 ? -9.609 -26.797 -21 1 83.31 113 ASP A CA 1
ATOM 903 C C . ASP A 1 113 ? -8.656 -27.766 -20.297 1 83.31 113 ASP A C 1
ATOM 905 O O . ASP A 1 113 ? -8.938 -28.969 -20.203 1 83.31 113 ASP A O 1
ATOM 909 N N . ALA A 1 114 ? -7.609 -27.234 -19.828 1 88.31 114 ALA A N 1
ATOM 910 C CA . ALA A 1 114 ? -6.629 -28.062 -19.125 1 88.31 114 ALA A CA 1
ATOM 911 C C . ALA A 1 114 ? -7.219 -28.656 -17.844 1 88.31 114 ALA A C 1
ATOM 913 O O . ALA A 1 114 ? -7.074 -29.859 -17.594 1 88.31 114 ALA A O 1
ATOM 914 N N . VAL A 1 115 ? -7.941 -27.906 -17.188 1 88.88 115 VAL A N 1
ATOM 915 C CA . VAL A 1 115 ? -8.539 -28.344 -15.922 1 88.88 115 VAL A CA 1
ATOM 916 C C . VAL A 1 115 ? -9.594 -29.406 -16.203 1 88.88 115 VAL A C 1
ATOM 918 O O . VAL A 1 115 ? -9.703 -30.391 -15.453 1 88.88 115 VAL A O 1
ATOM 921 N N . GLY A 1 116 ? -10.336 -29.172 -17.203 1 89.12 116 GLY A N 1
ATOM 922 C CA . GLY A 1 116 ? -11.305 -30.172 -17.609 1 89.12 116 GLY A CA 1
ATOM 923 C C . GLY A 1 116 ? -10.68 -31.531 -17.859 1 89.12 116 GLY A C 1
ATOM 924 O O . GLY A 1 116 ? -11.219 -32.562 -17.453 1 89.12 116 GLY A O 1
ATOM 925 N N . PHE A 1 117 ? -9.594 -31.516 -18.562 1 93.5 117 PHE A N 1
ATOM 926 C CA . PHE A 1 117 ? -8.883 -32.75 -18.844 1 93.5 117 PHE A CA 1
ATOM 927 C C . PHE A 1 117 ? -8.383 -33.406 -17.547 1 93.5 117 PHE A C 1
ATOM 929 O O . PHE A 1 117 ? -8.547 -34.594 -17.344 1 93.5 117 PHE A O 1
ATOM 936 N N . LEU A 1 118 ? -7.812 -32.625 -16.703 1 95.12 118 LEU A N 1
ATOM 937 C CA . LEU A 1 118 ? -7.211 -33.125 -15.461 1 95.12 118 LEU A CA 1
ATOM 938 C C . LEU A 1 118 ? -8.266 -33.75 -14.555 1 95.12 118 LEU A C 1
ATOM 940 O O . LEU A 1 118 ? -8.008 -34.75 -13.898 1 95.12 118 LEU A O 1
ATOM 944 N N . ASN A 1 119 ? -9.398 -33.219 -14.547 1 92.88 119 ASN A N 1
ATOM 945 C CA . ASN A 1 119 ? -10.484 -33.719 -13.719 1 92.88 119 ASN A CA 1
ATOM 946 C C . ASN A 1 119 ? -10.828 -35.156 -14.07 1 92.88 119 ASN A C 1
ATOM 948 O O . ASN A 1 119 ? -11.195 -35.938 -13.203 1 92.88 119 ASN A O 1
ATOM 952 N N . VAL A 1 120 ? -10.656 -35.406 -15.266 1 93.62 120 VAL A N 1
ATOM 953 C CA . VAL A 1 120 ? -10.969 -36.75 -15.734 1 93.62 120 VAL A CA 1
ATOM 954 C C . VAL A 1 120 ? -9.734 -37.656 -15.594 1 93.62 120 VAL A C 1
ATOM 956 O O . VAL A 1 120 ? -9.82 -38.781 -15.07 1 93.62 120 VAL A O 1
ATOM 959 N N . ALA A 1 121 ? -8.602 -37.156 -15.961 1 96.25 121 ALA A N 1
ATOM 960 C CA . ALA A 1 121 ? -7.375 -37.938 -16.078 1 96.25 121 ALA A CA 1
ATOM 961 C C . ALA A 1 121 ? -6.836 -38.344 -14.703 1 96.25 121 ALA A C 1
ATOM 963 O O . ALA A 1 121 ? -6.098 -39.312 -14.57 1 96.25 121 ALA A O 1
ATOM 964 N N . PHE A 1 122 ? -7.195 -37.656 -13.648 1 95.88 122 PHE A N 1
ATOM 965 C CA . PHE A 1 122 ? -6.645 -37.875 -12.32 1 95.88 122 PHE A CA 1
ATOM 966 C C . PHE A 1 122 ? -7.148 -39.188 -11.734 1 95.88 122 PHE A C 1
ATOM 968 O O . PHE A 1 122 ? -6.602 -39.688 -10.742 1 95.88 122 PHE A O 1
ATOM 975 N N . ALA A 1 123 ? -8.133 -39.688 -12.383 1 94.38 123 ALA A N 1
ATOM 976 C CA . ALA A 1 123 ? -8.57 -41.031 -11.977 1 94.38 123 ALA A CA 1
ATOM 977 C C . ALA A 1 123 ? -7.453 -42.062 -12.172 1 94.38 123 ALA A C 1
ATOM 979 O O . ALA A 1 123 ? -7.434 -43.094 -11.516 1 94.38 123 ALA A O 1
ATOM 980 N N . ASP A 1 124 ? -6.598 -41.781 -13.141 1 96.25 124 ASP A N 1
ATOM 981 C CA . ASP A 1 124 ? -5.402 -42.594 -13.359 1 96.25 124 ASP A CA 1
ATOM 982 C C . ASP A 1 124 ? -4.25 -42.125 -12.477 1 96.25 124 ASP A C 1
ATOM 984 O O . ASP A 1 124 ? -3.625 -41.094 -12.758 1 96.25 124 ASP A O 1
ATOM 988 N N . GLU A 1 125 ? -3.881 -42.875 -11.516 1 95.31 125 GLU A N 1
ATOM 989 C CA . GLU A 1 125 ? -2.859 -42.5 -10.531 1 95.31 125 GLU A CA 1
ATOM 990 C C . GLU A 1 125 ? -1.494 -42.344 -11.195 1 95.31 125 GLU A C 1
ATOM 992 O O . GLU A 1 125 ? -0.694 -41.5 -10.773 1 95.31 125 GLU A O 1
ATOM 997 N N . ARG A 1 126 ? -1.229 -43.188 -12.195 1 96.94 126 ARG A N 1
ATOM 998 C CA . ARG A 1 126 ? 0.035 -43.062 -12.906 1 96.94 126 ARG A CA 1
ATOM 999 C C . ARG A 1 126 ? 0.171 -41.688 -13.531 1 96.94 126 ARG A C 1
ATOM 1001 O O . ARG A 1 126 ? 1.199 -41 -13.375 1 96.94 126 ARG A O 1
ATOM 1008 N N . PHE A 1 127 ? -0.892 -41.25 -14.188 1 98 127 PHE A N 1
ATOM 1009 C CA . PHE A 1 127 ? -0.914 -39.938 -14.844 1 98 127 PHE A CA 1
ATOM 1010 C C . PHE A 1 127 ? -0.711 -38.812 -13.828 1 98 127 PHE A C 1
ATOM 1012 O O . PHE A 1 127 ? 0.124 -37.938 -14.031 1 98 127 PHE A O 1
ATOM 1019 N N . GLN A 1 128 ? -1.462 -38.812 -12.727 1 97.75 128 GLN A N 1
ATOM 1020 C CA . GLN A 1 128 ? -1.368 -37.781 -11.711 1 97.75 128 GLN A CA 1
ATOM 1021 C C . GLN A 1 128 ? 0.054 -37.656 -11.172 1 97.75 128 GLN A C 1
ATOM 1023 O O . GLN A 1 128 ? 0.58 -36.562 -11.016 1 97.75 128 GLN A O 1
ATOM 1028 N N . ASN A 1 129 ? 0.634 -38.812 -10.906 1 97.56 129 ASN A N 1
ATOM 1029 C CA . ASN A 1 129 ? 1.992 -38.844 -10.375 1 97.56 129 ASN A CA 1
ATOM 1030 C C . ASN A 1 129 ? 2.99 -38.219 -11.359 1 97.56 129 ASN A C 1
ATOM 1032 O O . ASN A 1 129 ? 3.82 -37.406 -10.969 1 97.56 129 ASN A O 1
ATOM 1036 N N . ILE A 1 130 ? 2.877 -38.656 -12.547 1 97.88 130 ILE A N 1
ATOM 1037 C CA . ILE A 1 130 ? 3.828 -38.188 -13.555 1 97.88 130 ILE A CA 1
ATOM 1038 C C . ILE A 1 130 ? 3.615 -36.719 -13.828 1 97.88 130 ILE A C 1
ATOM 1040 O O . ILE A 1 130 ? 4.578 -35.938 -13.898 1 97.88 130 ILE A O 1
ATOM 1044 N N . PHE A 1 131 ? 2.361 -36.312 -13.969 1 98.12 131 PHE A N 1
ATOM 1045 C CA . PHE A 1 131 ? 2.018 -34.906 -14.188 1 98.12 131 PHE A CA 1
ATOM 1046 C C . PHE A 1 131 ? 2.551 -34.031 -13.055 1 98.12 131 PHE A C 1
ATOM 1048 O O . PHE A 1 131 ? 3.148 -32.969 -13.305 1 98.12 131 PHE A O 1
ATOM 1055 N N . THR A 1 132 ? 2.371 -34.469 -11.844 1 98.25 132 THR A N 1
ATOM 1056 C CA . THR A 1 132 ? 2.852 -33.781 -10.664 1 98.25 132 THR A CA 1
ATOM 1057 C C . THR A 1 132 ? 4.375 -33.688 -10.672 1 98.25 132 THR A C 1
ATOM 1059 O O . THR A 1 132 ? 4.938 -32.625 -10.375 1 98.25 132 THR A O 1
ATOM 1062 N N . LYS A 1 133 ? 4.965 -34.75 -11.016 1 97.75 133 LYS A N 1
ATOM 1063 C CA . LYS A 1 133 ? 6.426 -34.781 -11.078 1 97.75 133 LYS A CA 1
ATOM 1064 C C . LYS A 1 133 ? 6.953 -33.75 -12.094 1 97.75 133 LYS A C 1
ATOM 1066 O O . LYS A 1 133 ? 7.957 -33.094 -11.852 1 97.75 133 LYS A O 1
ATOM 1071 N N . GLU A 1 134 ? 6.27 -33.688 -13.227 1 97.31 134 GLU A N 1
ATOM 1072 C CA . GLU A 1 134 ? 6.66 -32.719 -14.242 1 97.31 134 GLU A CA 1
ATOM 1073 C C . GLU A 1 134 ? 6.609 -31.281 -13.695 1 97.31 134 GLU A C 1
ATOM 1075 O O . GLU A 1 134 ? 7.52 -30.484 -13.93 1 97.31 134 GLU A O 1
ATOM 1080 N N . PHE A 1 135 ? 5.613 -30.984 -12.984 1 97.94 135 PHE A N 1
ATOM 1081 C CA . PHE A 1 135 ? 5.469 -29.656 -12.383 1 97.94 135 PHE A CA 1
ATOM 1082 C C . PHE A 1 135 ? 6.602 -29.391 -11.398 1 97.94 135 PHE A C 1
ATOM 1084 O O . PHE A 1 135 ? 7.215 -28.328 -11.43 1 97.94 135 PHE A O 1
ATOM 1091 N N . VAL A 1 136 ? 6.824 -30.344 -10.5 1 97.62 136 VAL A N 1
ATOM 1092 C CA . VAL A 1 136 ? 7.828 -30.172 -9.453 1 97.62 136 VAL A CA 1
ATOM 1093 C C . VAL A 1 136 ? 9.203 -29.953 -10.078 1 97.62 136 VAL A C 1
ATOM 1095 O O . VAL A 1 136 ? 9.945 -29.062 -9.656 1 97.62 136 VAL A O 1
ATOM 1098 N N . ILE A 1 137 ? 9.484 -30.734 -11.094 1 96.38 137 ILE A N 1
ATOM 1099 C CA . ILE A 1 137 ? 10.773 -30.625 -11.773 1 96.38 137 ILE A CA 1
ATOM 1100 C C . ILE A 1 137 ? 10.883 -29.266 -12.445 1 96.38 137 ILE A C 1
ATOM 1102 O O . ILE A 1 137 ? 11.906 -28.578 -12.312 1 96.38 137 ILE A O 1
ATOM 1106 N N . MET A 1 138 ? 9.883 -28.891 -13.117 1 95.56 138 MET A N 1
ATOM 1107 C CA . MET A 1 138 ? 9.883 -27.594 -13.797 1 95.56 138 MET A CA 1
ATOM 1108 C C . MET A 1 138 ? 10.062 -26.453 -12.797 1 95.56 138 MET A C 1
ATOM 1110 O O . MET A 1 138 ? 10.875 -25.562 -13.016 1 95.56 138 MET A O 1
ATOM 1114 N N . ALA A 1 139 ? 9.312 -26.469 -11.703 1 96.5 139 ALA A N 1
ATOM 1115 C CA . ALA A 1 139 ? 9.406 -25.453 -10.664 1 96.5 139 ALA A CA 1
ATOM 1116 C C . ALA A 1 139 ? 10.805 -25.406 -10.062 1 96.5 139 ALA A C 1
ATOM 1118 O O . ALA A 1 139 ? 11.359 -24.328 -9.852 1 96.5 139 ALA A O 1
ATOM 1119 N N . ALA A 1 140 ? 11.352 -26.562 -9.812 1 94.88 140 ALA A N 1
ATOM 1120 C CA . ALA A 1 140 ? 12.68 -26.656 -9.227 1 94.88 140 ALA A CA 1
ATOM 1121 C C . ALA A 1 140 ? 13.734 -26.047 -10.156 1 94.88 140 ALA A C 1
ATOM 1123 O O . ALA A 1 140 ? 14.617 -25.312 -9.703 1 94.88 140 ALA A O 1
ATOM 1124 N N . ILE A 1 141 ? 13.602 -26.359 -11.414 1 93.38 141 ILE A N 1
ATOM 1125 C CA . ILE A 1 141 ? 14.539 -25.828 -12.398 1 93.38 141 ILE A CA 1
ATOM 1126 C C . ILE A 1 141 ? 14.414 -24.312 -12.461 1 93.38 141 ILE A C 1
ATOM 1128 O O . ILE A 1 141 ? 15.422 -23.609 -12.477 1 93.38 141 ILE A O 1
ATOM 1132 N N . LEU A 1 142 ? 13.266 -23.875 -12.438 1 93.69 142 LEU A N 1
ATOM 1133 C CA . LEU A 1 142 ? 13.008 -22.453 -12.547 1 93.69 142 LEU A CA 1
ATOM 1134 C C . LEU A 1 142 ? 13.539 -21.703 -11.328 1 93.69 142 LEU A C 1
ATOM 1136 O O . LEU A 1 142 ? 14.148 -20.641 -11.453 1 93.69 142 LEU A O 1
ATOM 1140 N N . LEU A 1 143 ? 13.352 -22.188 -10.141 1 90.94 143 LEU A N 1
ATOM 1141 C CA . LEU A 1 143 ? 13.695 -21.516 -8.891 1 90.94 143 LEU A CA 1
ATOM 1142 C C . LEU A 1 143 ? 15.195 -21.594 -8.625 1 90.94 143 LEU A C 1
ATOM 1144 O O . LEU A 1 143 ? 15.719 -20.875 -7.777 1 90.94 143 LEU A O 1
ATOM 1148 N N . ASP A 1 144 ? 15.922 -22.375 -9.414 1 86.56 144 ASP A N 1
ATOM 1149 C CA . ASP A 1 144 ? 17.375 -22.5 -9.273 1 86.56 144 ASP A CA 1
ATOM 1150 C C . ASP A 1 144 ? 18.094 -21.828 -10.438 1 86.56 144 ASP A C 1
ATOM 1152 O O . ASP A 1 144 ? 19.312 -21.906 -10.547 1 86.56 144 ASP A O 1
ATOM 1156 N N . GLU A 1 145 ? 17.375 -21.188 -11.203 1 86.69 145 GLU A N 1
ATOM 1157 C CA . GLU A 1 145 ? 17.953 -20.531 -12.383 1 86.69 145 GLU A CA 1
ATOM 1158 C C . GLU A 1 145 ? 18.828 -19.344 -11.984 1 86.69 145 GLU A C 1
ATOM 1160 O O . GLU A 1 145 ? 18.469 -18.578 -11.102 1 86.69 145 GLU A O 1
ATOM 1165 N N . SER A 1 146 ? 19.969 -19.141 -12.625 1 84.06 146 SER A N 1
ATOM 1166 C CA . SER A 1 146 ? 20.906 -18.078 -12.328 1 84.06 146 SER A CA 1
ATOM 1167 C C . SER A 1 146 ? 20.5 -16.766 -13.008 1 84.06 146 SER A C 1
ATOM 1169 O O . SER A 1 146 ? 20.781 -15.688 -12.492 1 84.06 146 SER A O 1
ATOM 1171 N N . ASP A 1 147 ? 19.906 -16.875 -14.195 1 86 147 ASP A N 1
ATOM 1172 C CA . ASP A 1 147 ? 19.453 -15.711 -14.93 1 86 147 ASP A CA 1
ATOM 1173 C C . ASP A 1 147 ? 17.938 -15.781 -15.195 1 86 147 ASP A C 1
ATOM 1175 O O . ASP A 1 147 ? 17.516 -16.094 -16.312 1 86 147 ASP A O 1
ATOM 1179 N N . PRO A 1 148 ? 17.281 -15.445 -14.172 1 86.38 148 PRO A N 1
ATOM 1180 C CA . PRO A 1 148 ? 15.828 -15.656 -14.242 1 86.38 148 PRO A CA 1
ATOM 1181 C C . PRO A 1 148 ? 15.133 -14.688 -15.195 1 86.38 148 PRO A C 1
ATOM 1183 O O . PRO A 1 148 ? 15.477 -13.5 -15.242 1 86.38 148 PRO A O 1
ATOM 1186 N N . ASP A 1 149 ? 14.312 -15.234 -16.062 1 90.69 149 ASP A N 1
ATOM 1187 C CA . ASP A 1 149 ? 13.367 -14.477 -16.875 1 90.69 149 ASP A CA 1
ATOM 1188 C C . ASP A 1 149 ? 12.047 -14.266 -16.141 1 90.69 149 ASP A C 1
ATOM 1190 O O . ASP A 1 149 ? 11.328 -15.234 -15.867 1 90.69 149 ASP A O 1
ATOM 1194 N N . ILE A 1 150 ? 11.695 -13.086 -15.93 1 92 150 ILE A N 1
ATOM 1195 C CA . ILE A 1 150 ? 10.555 -12.727 -15.094 1 92 150 ILE A CA 1
ATOM 1196 C C . ILE A 1 150 ? 9.273 -13.312 -15.695 1 92 150 ILE A C 1
ATOM 1198 O O . ILE A 1 150 ? 8.352 -13.688 -14.969 1 92 150 ILE A O 1
ATOM 1202 N N . SER A 1 151 ? 9.164 -13.43 -17.016 1 93.12 151 SER A N 1
ATOM 1203 C CA . SER A 1 151 ? 7.965 -13.93 -17.688 1 93.12 151 SER A CA 1
ATOM 1204 C C . SER A 1 151 ? 7.688 -15.383 -17.297 1 93.12 151 SER A C 1
ATOM 1206 O O . SER A 1 151 ? 6.531 -15.797 -17.203 1 93.12 151 SER A O 1
ATOM 1208 N N . GLN A 1 152 ? 8.703 -16.141 -17.094 1 94.75 152 GLN A N 1
ATOM 1209 C CA . GLN A 1 152 ? 8.547 -17.531 -16.688 1 94.75 152 GLN A CA 1
ATOM 1210 C C . GLN A 1 152 ? 7.941 -17.625 -15.281 1 94.75 152 GLN A C 1
ATOM 1212 O O . GLN A 1 152 ? 7.156 -18.531 -14.992 1 94.75 152 GLN A O 1
ATOM 1217 N N . TYR A 1 153 ? 8.312 -16.688 -14.469 1 96.06 153 TYR A N 1
ATOM 1218 C CA . TYR A 1 153 ? 7.785 -16.672 -13.109 1 96.06 153 TYR A CA 1
ATOM 1219 C C . TYR A 1 153 ? 6.344 -16.172 -13.086 1 96.06 153 TYR A C 1
ATOM 1221 O O . TYR A 1 153 ? 5.547 -16.594 -12.25 1 96.06 153 TYR A O 1
ATOM 1229 N N . GLU A 1 154 ? 6.031 -15.289 -14.023 1 96.06 154 GLU A N 1
ATOM 1230 C CA . GLU A 1 154 ? 4.633 -14.914 -14.203 1 96.06 154 GLU A CA 1
ATOM 1231 C C . GLU A 1 154 ? 3.773 -16.125 -14.555 1 96.06 154 GLU A C 1
ATOM 1233 O O . GLU A 1 154 ? 2.68 -16.297 -14.016 1 96.06 154 GLU A O 1
ATOM 1238 N N . ARG A 1 155 ? 4.309 -16.938 -15.406 1 95.19 155 ARG A N 1
ATOM 1239 C CA . ARG A 1 155 ? 3.605 -18.141 -15.836 1 95.19 155 ARG A CA 1
ATOM 1240 C C . ARG A 1 155 ? 3.449 -19.125 -14.68 1 95.19 155 ARG A C 1
ATOM 1242 O O . ARG A 1 155 ? 2.381 -19.703 -14.492 1 95.19 155 ARG A O 1
ATOM 1249 N N . LEU A 1 156 ? 4.531 -19.297 -13.992 1 96.94 156 LEU A N 1
ATOM 1250 C CA . LEU A 1 156 ? 4.465 -20.156 -12.82 1 96.94 156 LEU A CA 1
ATOM 1251 C C . LEU A 1 156 ? 3.385 -19.688 -11.852 1 96.94 156 LEU A C 1
ATOM 1253 O O . LEU A 1 156 ? 2.559 -20.484 -11.398 1 96.94 156 LEU A O 1
ATOM 1257 N N . GLY A 1 157 ? 3.41 -18.375 -11.562 1 97.19 157 GLY A N 1
ATOM 1258 C CA . GLY A 1 157 ? 2.393 -17.812 -10.688 1 97.19 157 GLY A CA 1
ATOM 1259 C C . GLY A 1 157 ? 0.983 -18 -11.211 1 97.19 157 GLY A C 1
ATOM 1260 O O . GLY A 1 157 ? 0.067 -18.312 -10.453 1 97.19 157 GLY A O 1
ATOM 1261 N N . GLY A 1 158 ? 0.849 -17.781 -12.484 1 95.81 158 GLY A N 1
ATOM 1262 C CA . GLY A 1 158 ? -0.444 -18.016 -13.109 1 95.81 158 GLY A CA 1
ATOM 1263 C C . GLY A 1 158 ? -0.927 -19.438 -12.961 1 95.81 158 GLY A C 1
ATOM 1264 O O . GLY A 1 158 ? -2.082 -19.688 -12.602 1 95.81 158 GLY A O 1
ATOM 1265 N N . PHE A 1 159 ? -0.069 -20.328 -13.234 1 96.44 159 PHE A N 1
ATOM 1266 C CA . PHE A 1 159 ? -0.41 -21.75 -13.141 1 96.44 159 PHE A CA 1
ATOM 1267 C C . PHE A 1 159 ? -0.809 -22.125 -11.719 1 96.44 159 PHE A C 1
ATOM 1269 O O . PHE A 1 159 ? -1.846 -22.75 -11.5 1 96.44 159 PHE A O 1
ATOM 1276 N N . ILE A 1 160 ? -0.041 -21.703 -10.719 1 97.06 160 ILE A N 1
ATOM 1277 C CA . ILE A 1 160 ? -0.327 -21.969 -9.312 1 97.06 160 ILE A CA 1
ATOM 1278 C C . ILE A 1 160 ? -1.686 -21.375 -8.938 1 97.06 160 ILE A C 1
ATOM 1280 O O . ILE A 1 160 ? -2.527 -22.062 -8.352 1 97.06 160 ILE A O 1
ATOM 1284 N N . GLY A 1 161 ? -1.879 -20.141 -9.305 1 96.44 161 GLY A N 1
ATOM 1285 C CA . GLY A 1 161 ? -3.146 -19.5 -9.016 1 96.44 161 GLY A CA 1
ATOM 1286 C C . GLY A 1 161 ? -4.34 -20.219 -9.609 1 96.44 161 GLY A C 1
ATOM 1287 O O . GLY A 1 161 ? -5.352 -20.422 -8.938 1 96.44 161 GLY A O 1
ATOM 1288 N N . HIS A 1 162 ? -4.188 -20.656 -10.805 1 95.06 162 HIS A N 1
ATOM 1289 C CA . HIS A 1 162 ? -5.289 -21.328 -11.477 1 95.06 162 HIS A CA 1
ATOM 1290 C C . HIS A 1 162 ? -5.59 -22.672 -10.828 1 95.06 162 HIS A C 1
ATOM 1292 O O . HIS A 1 162 ? -6.754 -23.031 -10.656 1 95.06 162 HIS A O 1
ATOM 1298 N N . MET A 1 163 ? -4.539 -23.391 -10.547 1 95.75 163 MET A N 1
ATOM 1299 C CA . MET A 1 163 ? -4.734 -24.688 -9.914 1 95.75 163 MET A CA 1
ATOM 1300 C C . MET A 1 163 ? -5.445 -24.547 -8.57 1 95.75 163 MET A C 1
ATOM 1302 O O . MET A 1 163 ? -6.34 -25.328 -8.25 1 95.75 163 MET A O 1
ATOM 1306 N N . LEU A 1 164 ? -5.121 -23.547 -7.824 1 95.88 164 LEU A N 1
ATOM 1307 C CA . LEU A 1 164 ? -5.691 -23.375 -6.492 1 95.88 164 LEU A CA 1
ATOM 1308 C C . LEU A 1 164 ? -7.098 -22.781 -6.578 1 95.88 164 LEU A C 1
ATOM 1310 O O . LEU A 1 164 ? -7.906 -22.953 -5.66 1 95.88 164 LEU A O 1
ATOM 1314 N N . LYS A 1 165 ? -7.297 -22.094 -7.617 1 94.62 165 LYS A N 1
ATOM 1315 C CA . LYS A 1 165 ? -8.617 -21.516 -7.84 1 94.62 165 LYS A CA 1
ATOM 1316 C C . LYS A 1 165 ? -9.609 -22.562 -8.336 1 94.62 165 LYS A C 1
ATOM 1318 O O . LYS A 1 165 ? -10.812 -22.438 -8.094 1 94.62 165 LYS A O 1
ATOM 1323 N N . THR A 1 166 ? -9.117 -23.484 -9.031 1 92.38 166 THR A N 1
ATOM 1324 C CA . THR A 1 166 ? -9.93 -24.516 -9.688 1 92.38 166 THR A CA 1
ATOM 1325 C C . THR A 1 166 ? -10.625 -25.391 -8.648 1 92.38 166 THR A C 1
ATOM 1327 O O . THR A 1 166 ? -10.016 -25.781 -7.652 1 92.38 166 THR A O 1
ATOM 1330 N N . LYS A 1 167 ? -11.898 -25.641 -8.938 1 90.88 167 LYS A N 1
ATOM 1331 C CA . LYS A 1 167 ? -12.641 -26.609 -8.133 1 90.88 167 LYS A CA 1
ATOM 1332 C C . LYS A 1 167 ? -12.633 -28 -8.781 1 90.88 167 LYS A C 1
ATOM 1334 O O . LYS A 1 167 ? -13.461 -28.281 -9.648 1 90.88 167 LYS A O 1
ATOM 1339 N N . PHE A 1 168 ? -11.75 -28.828 -8.32 1 94 168 PHE A N 1
ATOM 1340 C CA . PHE A 1 168 ? -11.68 -30.188 -8.828 1 94 168 PHE A CA 1
ATOM 1341 C C . PHE A 1 168 ? -12.859 -31.016 -8.328 1 94 168 PHE A C 1
ATOM 1343 O O . PHE A 1 168 ? -13.398 -30.75 -7.25 1 94 168 PHE A O 1
ATOM 1350 N N . ASN A 1 169 ? -13.188 -31.969 -9.125 1 91.81 169 ASN A N 1
ATOM 1351 C CA . ASN A 1 169 ? -14.266 -32.875 -8.734 1 91.81 169 ASN A CA 1
ATOM 1352 C C . ASN A 1 169 ? -13.82 -33.844 -7.641 1 91.81 169 ASN A C 1
ATOM 1354 O O . ASN A 1 169 ? -12.625 -34.062 -7.457 1 91.81 169 ASN A O 1
ATOM 1358 N N . ARG A 1 170 ? -14.891 -34.312 -6.871 1 93.19 170 ARG A N 1
ATOM 1359 C CA . ARG A 1 170 ? -14.602 -35.406 -5.945 1 93.19 170 ARG A CA 1
ATOM 1360 C C . ARG A 1 170 ? -14.109 -36.625 -6.691 1 93.19 170 ARG A C 1
ATOM 1362 O O . ARG A 1 170 ? -14.609 -36.938 -7.773 1 93.19 170 ARG A O 1
ATOM 1369 N N . PRO A 1 171 ? -13.117 -37.312 -6.148 1 93.81 171 PRO A N 1
ATOM 1370 C CA . PRO A 1 171 ? -12.461 -37.188 -4.844 1 93.81 171 PRO A CA 1
ATOM 1371 C C . PRO A 1 171 ? -11.188 -36.344 -4.902 1 93.81 171 PRO A C 1
ATOM 1373 O O . PRO A 1 171 ? -10.367 -36.406 -3.98 1 93.81 171 PRO A O 1
ATOM 1376 N N . PHE A 1 172 ? -10.984 -35.688 -5.977 1 94.62 172 PHE A N 1
ATOM 1377 C CA . PHE A 1 172 ? -9.719 -35 -6.199 1 94.62 172 PHE A CA 1
ATOM 1378 C C . PHE A 1 172 ? -9.82 -33.531 -5.805 1 94.62 172 PHE A C 1
ATOM 1380 O O . PHE A 1 172 ? -9.078 -32.688 -6.316 1 94.62 172 PHE A O 1
ATOM 1387 N N . HIS A 1 173 ? -10.68 -33.156 -4.863 1 93.94 173 HIS A N 1
ATOM 1388 C CA . HIS A 1 173 ? -11.008 -31.781 -4.539 1 93.94 173 HIS A CA 1
ATOM 1389 C C . HIS A 1 173 ? -10.203 -31.281 -3.338 1 93.94 173 HIS A C 1
ATOM 1391 O O . HIS A 1 173 ? -10.188 -30.094 -3.045 1 93.94 173 HIS A O 1
ATOM 1397 N N . LEU A 1 174 ? -9.508 -32.156 -2.67 1 94.94 174 LEU A N 1
ATOM 1398 C CA . LEU A 1 174 ? -8.805 -31.781 -1.444 1 94.94 174 LEU A CA 1
ATOM 1399 C C . LEU A 1 174 ? -7.309 -31.656 -1.692 1 94.94 174 LEU A C 1
ATOM 1401 O O . LEU A 1 174 ? -6.742 -32.375 -2.518 1 94.94 174 LEU A O 1
ATOM 1405 N N . ILE A 1 175 ? -6.75 -30.797 -0.918 1 96.25 175 ILE A N 1
ATOM 1406 C CA . ILE A 1 175 ? -5.305 -30.594 -0.986 1 96.25 175 ILE A CA 1
ATOM 1407 C C . ILE A 1 175 ? -4.613 -31.531 0.01 1 96.25 175 ILE A C 1
ATOM 1409 O O . ILE A 1 175 ? -4.039 -31.062 1 1 96.25 175 ILE A O 1
ATOM 1413 N N . VAL A 1 176 ? -4.711 -32.781 -0.24 1 95.88 176 VAL A N 1
ATOM 1414 C CA . VAL A 1 176 ? -4.051 -33.844 0.515 1 95.88 176 VAL A CA 1
ATOM 1415 C C . VAL A 1 176 ? -3.531 -34.906 -0.443 1 95.88 176 VAL A C 1
ATOM 1417 O O . VAL A 1 176 ? -4.09 -35.094 -1.525 1 95.88 176 VAL A O 1
ATOM 1420 N N . ASP A 1 177 ? -2.559 -35.625 -0.107 1 94.56 177 ASP A N 1
ATOM 1421 C CA . ASP A 1 177 ? -1.822 -36.531 -0.972 1 94.56 177 ASP A CA 1
ATOM 1422 C C . ASP A 1 177 ? -2.744 -37.594 -1.55 1 94.56 177 ASP A C 1
ATOM 1424 O O . ASP A 1 177 ? -2.617 -37.969 -2.719 1 94.56 177 ASP A O 1
ATOM 1428 N N . TYR A 1 178 ? -3.701 -38.094 -0.775 1 94.12 178 TYR A N 1
ATOM 1429 C CA . TYR A 1 178 ? -4.523 -39.188 -1.247 1 94.12 178 TYR A CA 1
ATOM 1430 C C . TYR A 1 178 ? -5.621 -38.688 -2.18 1 94.12 178 TYR A C 1
ATOM 1432 O O . TYR A 1 178 ? -6.273 -39.5 -2.857 1 94.12 178 TYR A O 1
ATOM 1440 N N . SER A 1 179 ? -5.871 -37.406 -2.215 1 95.38 179 SER A N 1
ATOM 1441 C CA . SER A 1 179 ? -6.91 -36.844 -3.064 1 95.38 179 SER A CA 1
ATOM 1442 C C . SER A 1 179 ? -6.312 -36.219 -4.316 1 95.38 179 SER A C 1
ATOM 1444 O O . SER A 1 179 ? -6.664 -36.594 -5.438 1 95.38 179 SER A O 1
ATOM 1446 N N . ASN A 1 180 ? -5.375 -35.312 -4.137 1 97.38 180 ASN A N 1
ATOM 1447 C CA . ASN A 1 180 ? -4.836 -34.562 -5.262 1 97.38 180 ASN A CA 1
ATOM 1448 C C . ASN A 1 180 ? -3.363 -34.219 -5.051 1 97.38 180 ASN A C 1
ATOM 1450 O O . ASN A 1 180 ? -3.039 -33.188 -4.461 1 97.38 180 ASN A O 1
ATOM 1454 N N . LYS A 1 181 ? -2.477 -34.969 -5.629 1 97.44 181 LYS A N 1
ATOM 1455 C CA . LYS A 1 181 ? -1.034 -34.812 -5.461 1 97.44 181 LYS A CA 1
ATOM 1456 C C . LYS A 1 181 ? -0.542 -33.531 -6.105 1 97.44 181 LYS A C 1
ATOM 1458 O O . LYS A 1 181 ? 0.419 -32.938 -5.633 1 97.44 181 LYS A O 1
ATOM 1463 N N . LEU A 1 182 ? -1.197 -33.156 -7.199 1 97.94 182 LEU A N 1
ATOM 1464 C CA . LEU A 1 182 ? -0.79 -31.938 -7.887 1 97.94 182 LEU A CA 1
ATOM 1465 C C . LEU A 1 182 ? -1.033 -30.719 -7.008 1 97.94 182 LEU A C 1
ATOM 1467 O O . LEU A 1 182 ? -0.158 -29.859 -6.875 1 97.94 182 LEU A O 1
ATOM 1471 N N . LEU A 1 183 ? -2.189 -30.641 -6.359 1 97.94 183 LEU A N 1
ATOM 1472 C CA . LEU A 1 183 ? -2.52 -29.484 -5.52 1 97.94 183 LEU A CA 1
ATOM 1473 C C . LEU A 1 183 ? -1.58 -29.406 -4.324 1 97.94 183 LEU A C 1
ATOM 1475 O O . LEU A 1 183 ? -1.207 -28.312 -3.898 1 97.94 183 LEU A O 1
ATOM 1479 N N . VAL A 1 184 ? -1.217 -30.547 -3.779 1 98 184 VAL A N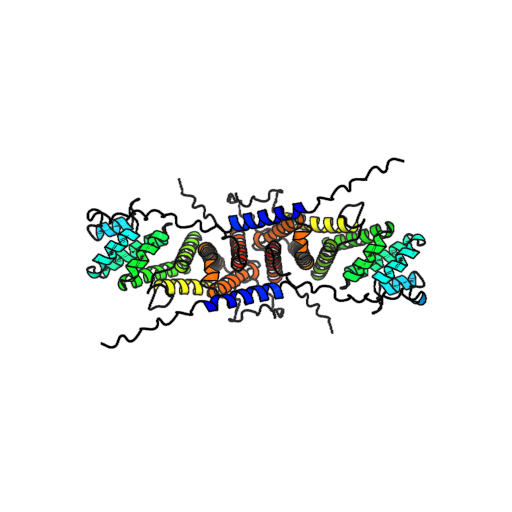 1
ATOM 1480 C CA . VAL A 1 184 ? -0.258 -30.578 -2.68 1 98 184 VAL A CA 1
ATOM 1481 C C . VAL A 1 184 ? 1.079 -30 -3.141 1 98 184 VAL A C 1
ATOM 1483 O O . VAL A 1 184 ? 1.673 -29.172 -2.455 1 98 184 VAL A O 1
ATOM 1486 N N . ALA A 1 185 ? 1.484 -30.438 -4.305 1 98.38 185 ALA A N 1
ATOM 1487 C CA . ALA A 1 185 ? 2.752 -29.953 -4.848 1 98.38 185 ALA A CA 1
ATOM 1488 C C . ALA A 1 185 ? 2.701 -28.453 -5.109 1 98.38 185 ALA A C 1
ATOM 1490 O O . ALA A 1 185 ? 3.641 -27.734 -4.777 1 98.38 185 ALA A O 1
ATOM 1491 N N . VAL A 1 186 ? 1.639 -28.031 -5.715 1 98.19 186 VAL A N 1
ATOM 1492 C CA . VAL A 1 186 ? 1.436 -26.609 -6.02 1 98.19 186 VAL A CA 1
ATOM 1493 C C . VAL A 1 186 ? 1.472 -25.797 -4.73 1 98.19 186 VAL A C 1
ATOM 1495 O O . VAL A 1 186 ? 2.166 -24.781 -4.652 1 98.19 186 VAL A O 1
ATOM 1498 N N . MET A 1 187 ? 0.81 -26.266 -3.762 1 97.94 187 MET A N 1
ATOM 1499 C CA . MET A 1 187 ? 0.771 -25.594 -2.471 1 97.94 187 MET A CA 1
ATOM 1500 C C . MET A 1 187 ? 2.154 -25.562 -1.83 1 97.94 187 MET A C 1
ATOM 1502 O O . MET A 1 187 ? 2.568 -24.531 -1.286 1 97.94 187 MET A O 1
ATOM 1506 N N . ASN A 1 188 ? 2.826 -26.625 -1.913 1 97.62 188 ASN A N 1
ATOM 1507 C CA . ASN A 1 188 ? 4.16 -26.703 -1.327 1 97.62 188 ASN A CA 1
ATOM 1508 C C . ASN A 1 188 ? 5.121 -25.719 -1.988 1 97.62 188 ASN A C 1
ATOM 1510 O O . ASN A 1 188 ? 5.914 -25.062 -1.307 1 97.62 188 ASN A O 1
ATOM 1514 N N . VAL A 1 189 ? 5.051 -25.656 -3.248 1 97.94 189 VAL A N 1
ATOM 1515 C CA . VAL A 1 189 ? 5.91 -24.734 -3.971 1 97.94 189 VAL A CA 1
ATOM 1516 C C . VAL A 1 189 ? 5.59 -23.297 -3.545 1 97.94 189 VAL A C 1
ATOM 1518 O O . VAL A 1 189 ? 6.496 -22.5 -3.271 1 97.94 189 VAL A O 1
ATOM 1521 N N . LEU A 1 190 ? 4.324 -22.938 -3.482 1 98.5 190 LEU A N 1
ATOM 1522 C CA . LEU A 1 190 ? 3.914 -21.609 -3.078 1 98.5 190 LEU A CA 1
ATOM 1523 C C . LEU A 1 190 ? 4.363 -21.312 -1.651 1 98.5 190 LEU A C 1
ATOM 1525 O O . LEU A 1 190 ? 4.906 -20.234 -1.378 1 98.5 190 LEU A O 1
ATOM 1529 N N . MET A 1 191 ? 4.168 -22.25 -0.772 1 97.75 191 MET A N 1
ATOM 1530 C CA . MET A 1 191 ? 4.582 -22.078 0.617 1 97.75 191 MET A CA 1
ATOM 1531 C C . MET A 1 191 ? 6.098 -21.922 0.718 1 97.75 191 MET A C 1
ATOM 1533 O O . MET A 1 191 ? 6.594 -21.172 1.55 1 97.75 191 MET A O 1
ATOM 1537 N N . GLY A 1 192 ? 6.762 -22.672 -0.077 1 97.06 192 GLY A N 1
ATOM 1538 C CA . GLY A 1 192 ? 8.203 -22.5 -0.132 1 97.06 192 GLY A CA 1
ATOM 1539 C C . GLY A 1 192 ? 8.633 -21.094 -0.484 1 97.06 192 GLY A C 1
ATOM 1540 O O . GLY A 1 192 ? 9.5 -20.516 0.175 1 97.06 192 GLY A O 1
ATOM 1541 N N . ILE A 1 193 ? 7.992 -20.562 -1.464 1 97.12 193 ILE A N 1
ATOM 1542 C CA . ILE A 1 193 ? 8.289 -19.203 -1.9 1 97.12 193 ILE A CA 1
ATOM 1543 C C . ILE A 1 193 ? 7.953 -18.219 -0.783 1 97.12 193 ILE A C 1
ATOM 1545 O O . ILE A 1 193 ? 8.734 -17.312 -0.491 1 97.12 193 ILE A O 1
ATOM 1549 N N . LEU A 1 194 ? 6.848 -18.391 -0.116 1 97.75 194 LEU A N 1
ATOM 1550 C CA . LEU A 1 194 ? 6.379 -17.516 0.949 1 97.75 194 LEU A CA 1
ATOM 1551 C C . LEU A 1 194 ? 7.344 -17.531 2.131 1 97.75 194 LEU A C 1
ATOM 1553 O O . LEU A 1 194 ? 7.531 -16.516 2.799 1 97.75 194 LEU A O 1
ATOM 1557 N N . ASN A 1 195 ? 7.969 -18.609 2.355 1 95.56 195 ASN A N 1
ATOM 1558 C CA . ASN A 1 195 ? 8.906 -18.734 3.469 1 95.56 195 ASN A CA 1
ATOM 1559 C C . ASN A 1 195 ? 10.289 -18.219 3.094 1 95.56 195 ASN A C 1
ATOM 1561 O O . ASN A 1 195 ? 10.992 -17.656 3.934 1 95.56 195 ASN A O 1
ATOM 1565 N N . GLU A 1 196 ? 10.617 -18.344 1.905 1 94.44 196 GLU A N 1
ATOM 1566 C CA . GLU A 1 196 ? 11.969 -18 1.465 1 94.44 196 GLU A CA 1
ATOM 1567 C C . GLU A 1 196 ? 12.164 -16.5 1.381 1 94.44 196 GLU A C 1
ATOM 1569 O O . GLU A 1 196 ? 13.266 -15.984 1.599 1 94.44 196 GLU A O 1
ATOM 1574 N N . ILE A 1 197 ? 11.141 -15.758 1.036 1 94.75 197 ILE A N 1
ATOM 1575 C CA . ILE A 1 197 ? 11.25 -14.32 0.818 1 94.75 197 ILE A CA 1
ATOM 1576 C C . ILE A 1 197 ? 11.672 -13.633 2.115 1 94.75 197 ILE A C 1
ATOM 1578 O O . ILE A 1 197 ? 12.688 -12.938 2.154 1 94.75 197 ILE A O 1
ATOM 1582 N N . PRO A 1 198 ? 10.945 -13.82 3.197 1 93.81 198 PRO A N 1
ATOM 1583 C CA . PRO A 1 198 ? 11.414 -13.203 4.441 1 93.81 198 PRO A CA 1
ATOM 1584 C C . PRO A 1 198 ? 12.805 -13.695 4.852 1 93.81 198 PRO A C 1
ATOM 1586 O O . PRO A 1 198 ? 13.609 -12.914 5.375 1 93.81 198 PRO A O 1
ATOM 1589 N N . GLU A 1 199 ? 13.109 -14.906 4.602 1 91.5 199 GLU A N 1
ATOM 1590 C CA . GLU A 1 199 ? 14.414 -15.461 4.934 1 91.5 199 GLU A CA 1
ATOM 1591 C C . GLU A 1 199 ? 15.523 -14.758 4.152 1 91.5 199 GLU A C 1
ATOM 1593 O O . GLU A 1 199 ? 16.562 -14.43 4.715 1 91.5 199 GLU A O 1
ATOM 1598 N N . ALA A 1 200 ? 15.289 -14.609 2.902 1 90.06 200 ALA A N 1
ATOM 1599 C CA . ALA A 1 200 ? 16.266 -13.953 2.043 1 90.06 200 ALA A CA 1
ATOM 1600 C C . ALA A 1 200 ? 16.547 -12.523 2.506 1 90.06 200 ALA A C 1
ATOM 1602 O O . ALA A 1 200 ? 17.625 -11.984 2.283 1 90.06 200 ALA A O 1
ATOM 1603 N N . LEU A 1 201 ? 15.562 -11.898 3.137 1 91.62 201 LEU A N 1
ATOM 1604 C CA . LEU A 1 201 ? 15.672 -10.508 3.586 1 91.62 201 LEU A CA 1
ATOM 1605 C C . LEU A 1 201 ? 16.156 -10.445 5.031 1 91.62 201 LEU A C 1
ATOM 1607 O O . LEU A 1 201 ? 16.266 -9.359 5.602 1 91.62 201 LEU A O 1
ATOM 1611 N N . GLY A 1 202 ? 16.422 -11.578 5.676 1 87 202 GLY A N 1
ATOM 1612 C CA . GLY A 1 202 ? 16.922 -11.641 7.035 1 87 202 GLY A CA 1
ATOM 1613 C C . GLY A 1 202 ? 15.867 -11.344 8.078 1 87 202 GLY A C 1
ATOM 1614 O O . GLY A 1 202 ? 16.172 -10.875 9.172 1 87 202 GLY A O 1
ATOM 1615 N N . ILE A 1 203 ? 14.672 -11.312 7.66 1 82.62 203 ILE A N 1
ATOM 1616 C CA . ILE A 1 203 ? 13.57 -11.031 8.578 1 82.62 203 ILE A CA 1
ATOM 1617 C C . ILE A 1 203 ? 13.141 -12.32 9.273 1 82.62 203 ILE A C 1
ATOM 1619 O O . ILE A 1 203 ? 12.898 -13.344 8.617 1 82.62 203 ILE A O 1
ATOM 1623 N N . ASP A 1 204 ? 13.562 -12.422 10.531 1 63.06 204 ASP A N 1
ATOM 1624 C CA . ASP A 1 204 ? 13.242 -13.617 11.305 1 63.06 204 ASP A CA 1
ATOM 1625 C C . ASP A 1 204 ? 11.766 -13.648 11.695 1 63.06 204 ASP A C 1
ATOM 1627 O O . ASP A 1 204 ? 11.297 -12.789 12.445 1 63.06 204 ASP A O 1
ATOM 1631 N N . GLU A 1 205 ? 10.953 -13.734 10.844 1 54.22 205 GLU A N 1
ATOM 1632 C CA . GLU A 1 205 ? 9.547 -13.766 11.234 1 54.22 205 GLU A CA 1
ATOM 1633 C C . GLU A 1 205 ? 9.242 -14.977 12.117 1 54.22 205 GLU A C 1
ATOM 1635 O O . GLU A 1 205 ? 9.258 -16.109 11.648 1 54.22 205 GLU A O 1
ATOM 1640 N N . GLY A 1 206 ? 9.828 -15.086 13.289 1 43.53 206 GLY A N 1
ATOM 1641 C CA . GLY A 1 206 ? 9.078 -16.094 14.039 1 43.53 206 GLY A CA 1
ATOM 1642 C C . GLY A 1 206 ? 7.582 -16.016 13.797 1 43.53 206 GLY A C 1
ATOM 1643 O O . GLY A 1 206 ? 7.074 -15.016 13.297 1 43.53 206 GLY A O 1
ATOM 1644 N N . PRO A 1 207 ? 6.93 -17.172 13.727 1 39.09 207 PRO A N 1
ATOM 1645 C CA . PRO A 1 207 ? 5.488 -17.25 13.484 1 39.09 207 PRO A CA 1
ATOM 1646 C C . PRO A 1 207 ? 4.723 -16.094 14.117 1 39.09 207 PRO A C 1
ATOM 1648 O O . PRO A 1 207 ? 3.492 -16.125 14.172 1 39.09 207 PRO A O 1
ATOM 1651 N N . HIS A 1 2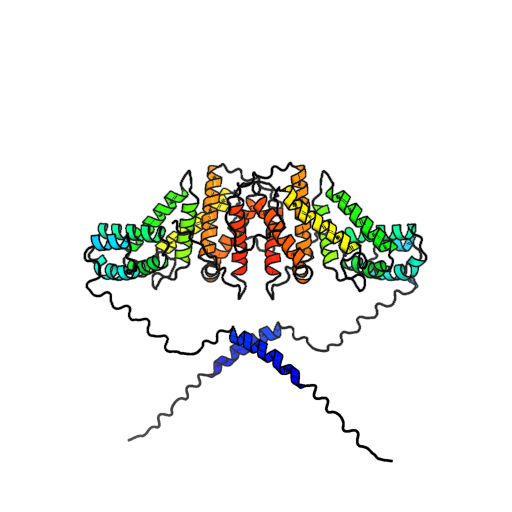08 ? 5.352 -15.211 14.875 1 35.88 208 HIS A N 1
ATOM 1652 C CA . HIS A 1 208 ? 4.512 -14.344 15.688 1 35.88 208 HIS A CA 1
ATOM 1653 C C . HIS A 1 208 ? 3.975 -13.172 14.875 1 35.88 208 HIS A C 1
ATOM 1655 O O . HIS A 1 208 ? 4.75 -12.367 14.352 1 35.88 208 HIS A O 1
ATOM 1661 N N . VAL A 1 209 ? 2.928 -13.375 14.258 1 36.59 209 VAL A N 1
ATOM 1662 C CA . VAL A 1 209 ? 2.094 -12.297 13.742 1 36.59 209 VAL A CA 1
ATOM 1663 C C . VAL A 1 209 ? 2.121 -11.109 14.711 1 36.59 209 VAL A C 1
ATOM 1665 O O . VAL A 1 209 ? 1.776 -11.25 15.883 1 36.59 209 VAL A O 1
ATOM 1668 N N . PRO A 1 210 ? 2.904 -10.188 14.562 1 35.94 210 PRO A N 1
ATOM 1669 C CA . PRO A 1 210 ? 2.678 -9.133 15.562 1 35.94 210 PRO A CA 1
ATOM 1670 C C . PRO A 1 210 ? 1.195 -8.828 15.766 1 35.94 210 PRO A C 1
ATOM 1672 O O . PRO A 1 210 ? 0.446 -8.711 14.789 1 35.94 210 PRO A O 1
ATOM 1675 N N . ASP A 1 211 ? 0.625 -9.305 16.844 1 30.31 211 ASP A N 1
ATOM 1676 C CA . ASP A 1 211 ? -0.704 -8.852 17.25 1 30.31 211 ASP A CA 1
ATOM 1677 C C . ASP A 1 211 ? -0.915 -7.383 16.891 1 30.31 211 ASP A C 1
ATOM 1679 O O . ASP A 1 211 ? -0.027 -6.555 17.094 1 30.31 211 ASP A O 1
ATOM 1683 N N . ALA A 1 212 ? -1.865 -7.172 15.984 1 34.97 212 ALA A N 1
ATOM 1684 C CA . ALA A 1 212 ? -2.289 -5.836 15.57 1 34.97 212 ALA A CA 1
ATOM 1685 C C . ALA A 1 212 ? -2.035 -4.816 16.672 1 34.97 212 ALA A C 1
ATOM 1687 O O . ALA A 1 212 ? -1.863 -3.625 16.406 1 34.97 212 ALA A O 1
ATOM 1688 N N . ASP A 1 213 ? -2.258 -5.215 17.906 1 35.06 213 ASP A N 1
ATOM 1689 C CA . ASP A 1 213 ? -2.355 -4.258 19.016 1 35.06 213 ASP A CA 1
ATOM 1690 C C . ASP A 1 213 ? -0.97 -3.807 19.469 1 35.06 213 ASP A C 1
ATOM 1692 O O . ASP A 1 213 ? -0.8 -2.676 19.922 1 35.06 213 ASP A O 1
ATOM 1696 N N . ASN A 1 214 ? -0.08 -4.879 19.844 1 33.41 214 ASN A N 1
ATOM 1697 C CA . ASN A 1 214 ? 1.068 -4.484 20.656 1 33.41 214 ASN A CA 1
ATOM 1698 C C . ASN A 1 214 ? 2.256 -4.082 19.781 1 33.41 214 ASN A C 1
ATOM 1700 O O . ASN A 1 214 ? 3.164 -4.883 19.547 1 33.41 214 ASN A O 1
ATOM 1704 N N . VAL A 1 215 ? 2.146 -3.42 18.812 1 35.69 215 VAL A N 1
ATOM 1705 C CA . VAL A 1 215 ? 3.344 -2.852 18.203 1 35.69 215 VAL A CA 1
ATOM 1706 C C . VAL A 1 215 ? 4.238 -2.25 19.281 1 35.69 215 VAL A C 1
ATOM 1708 O O . VAL A 1 215 ? 3.984 -1.144 19.766 1 35.69 215 VAL A O 1
ATOM 1711 N N . GLU A 1 216 ? 4.488 -2.979 20.266 1 33.38 216 GLU A N 1
ATOM 1712 C CA . GLU A 1 216 ? 5.629 -2.42 20.984 1 33.38 216 GLU A CA 1
ATOM 1713 C C . GLU A 1 216 ? 6.77 -2.078 20.031 1 33.38 216 GLU A C 1
ATOM 1715 O O . GLU A 1 216 ? 7.16 -2.902 19.203 1 33.38 216 GLU A O 1
ATOM 1720 N N . GLU A 1 217 ? 7.074 -0.819 19.734 1 34.91 217 GLU A N 1
ATOM 1721 C CA . GLU A 1 217 ? 8.148 -0.067 19.094 1 34.91 217 GLU A CA 1
ATOM 1722 C C . GLU A 1 217 ? 9.516 -0.629 19.484 1 34.91 217 GLU A C 1
ATOM 1724 O O . GLU A 1 217 ? 10.164 -0.133 20.406 1 34.91 217 GLU A O 1
ATOM 1729 N N . GLU A 1 218 ? 9.609 -1.867 19.969 1 34.44 218 GLU A N 1
ATOM 1730 C CA . GLU A 1 218 ? 11.047 -2.006 20.188 1 34.44 218 GLU A CA 1
ATOM 1731 C C . GLU A 1 218 ? 11.828 -1.615 18.938 1 34.44 218 GLU A C 1
ATOM 1733 O O . GLU A 1 218 ? 11.492 -2.035 17.828 1 34.44 218 GLU A O 1
ATOM 1738 N N . GLU A 1 219 ? 12.453 -0.47 18.906 1 34.47 219 GLU A N 1
ATOM 1739 C CA . GLU A 1 219 ? 13.477 0.039 17.984 1 34.47 219 GLU A CA 1
ATOM 1740 C C . GLU A 1 219 ? 14.383 -1.083 17.484 1 34.47 219 GLU A C 1
ATOM 1742 O O . GLU A 1 219 ? 15.336 -1.465 18.172 1 34.47 219 GLU A O 1
ATOM 1747 N N . GLU A 1 220 ? 13.898 -2.281 17.203 1 38 220 GLU A N 1
ATOM 1748 C CA . GLU A 1 220 ? 14.992 -3.09 16.672 1 38 220 GLU A CA 1
ATOM 1749 C C . GLU A 1 220 ? 15.844 -2.289 15.695 1 38 220 GLU A C 1
ATOM 1751 O O . GLU A 1 220 ? 15.32 -1.452 14.953 1 38 220 GLU A O 1
ATOM 1756 N N . PRO A 1 221 ? 17.109 -2.197 15.945 1 41.16 221 PRO A N 1
ATOM 1757 C CA . PRO A 1 221 ? 18.016 -1.533 15 1 41.16 221 PRO A CA 1
ATOM 1758 C C . PRO A 1 221 ? 17.609 -1.747 13.547 1 41.16 221 PRO A C 1
ATOM 1760 O O . PRO A 1 221 ? 17.016 -2.781 13.211 1 41.16 221 PRO A O 1
ATOM 1763 N N . THR A 1 222 ? 17.078 -0.722 12.945 1 42.88 222 THR A N 1
ATOM 1764 C CA . THR A 1 222 ? 16.812 -0.762 11.516 1 42.88 222 THR A CA 1
ATOM 1765 C C . THR A 1 222 ? 17.703 -1.785 10.828 1 42.88 222 THR A C 1
ATOM 1767 O O . THR A 1 222 ? 18.938 -1.643 10.82 1 42.88 222 THR A O 1
ATOM 1770 N N . PRO A 1 223 ? 17.359 -3.02 10.938 1 45.34 223 PRO A N 1
ATOM 1771 C CA . PRO A 1 223 ? 18.281 -3.914 10.234 1 45.34 223 PRO A CA 1
ATOM 1772 C C . PRO A 1 223 ? 18.859 -3.283 8.969 1 45.34 223 PRO A C 1
ATOM 1774 O O . PRO A 1 223 ? 18.219 -2.457 8.328 1 45.34 223 PRO A O 1
ATOM 1777 N N . ALA A 1 224 ? 20.219 -3.279 8.906 1 49.09 224 ALA A N 1
ATOM 1778 C CA . ALA A 1 224 ? 20.984 -2.908 7.715 1 49.09 224 ALA A CA 1
ATOM 1779 C C . ALA A 1 224 ? 20.25 -3.322 6.441 1 49.09 224 ALA A C 1
ATOM 1781 O O . ALA A 1 224 ? 19.453 -4.262 6.457 1 49.09 224 ALA A O 1
ATOM 1782 N N . VAL A 1 225 ? 20.016 -2.344 5.559 1 57.56 225 VAL A N 1
ATOM 1783 C CA . VAL A 1 225 ? 19.609 -2.688 4.203 1 57.56 225 VAL A CA 1
ATOM 1784 C C . VAL A 1 225 ? 20.109 -4.086 3.85 1 57.56 225 VAL A C 1
ATOM 1786 O O . VAL A 1 225 ? 21.297 -4.387 3.992 1 57.56 225 VAL A O 1
ATOM 1789 N N . PRO A 1 226 ? 19.156 -5.055 3.814 1 64.75 226 PRO A N 1
ATOM 1790 C CA . PRO A 1 226 ? 19.656 -6.355 3.359 1 64.75 226 PRO A CA 1
ATOM 1791 C C . PRO A 1 226 ? 20.625 -6.238 2.178 1 64.75 226 PRO A C 1
ATOM 1793 O O . PRO A 1 226 ? 20.422 -5.406 1.292 1 64.75 226 PRO A O 1
ATOM 1796 N N . GLN A 1 227 ? 21.797 -6.586 2.416 1 76.88 227 GLN A N 1
ATOM 1797 C CA . GLN A 1 227 ? 22.766 -6.605 1.322 1 76.88 227 GLN A CA 1
ATOM 1798 C C . GLN A 1 227 ? 22.562 -7.824 0.426 1 76.88 227 GLN A C 1
ATOM 1800 O O . GLN A 1 227 ? 22.828 -8.953 0.838 1 76.88 227 GLN A O 1
ATOM 1805 N N . LEU A 1 228 ? 21.75 -7.582 -0.618 1 85.12 228 LEU A N 1
ATOM 1806 C CA . LEU A 1 228 ? 21.547 -8.648 -1.594 1 85.12 228 LEU A CA 1
ATOM 1807 C C . LEU A 1 228 ? 22.391 -8.414 -2.838 1 85.12 228 LEU A C 1
ATOM 1809 O O . LEU A 1 228 ? 22.516 -7.277 -3.307 1 85.12 228 LEU A O 1
ATOM 1813 N N . ASN A 1 229 ? 23.078 -9.477 -3.195 1 87.31 229 ASN A N 1
ATOM 1814 C CA . ASN A 1 229 ? 23.75 -9.359 -4.488 1 87.31 229 ASN A CA 1
ATOM 1815 C C . ASN A 1 229 ? 22.75 -9.32 -5.637 1 87.31 229 ASN A C 1
ATOM 1817 O O . ASN A 1 229 ? 21.547 -9.484 -5.422 1 87.31 229 ASN A O 1
ATOM 1821 N N . ASP A 1 230 ? 23.172 -9.039 -6.785 1 88.62 230 ASP A N 1
ATOM 1822 C CA . ASP A 1 230 ? 22.328 -8.82 -7.949 1 88.62 230 ASP A CA 1
ATOM 1823 C C . ASP A 1 230 ? 21.531 -10.086 -8.289 1 88.62 230 ASP A C 1
ATOM 1825 O O . ASP A 1 230 ? 20.359 -10 -8.672 1 88.62 230 ASP A O 1
ATOM 1829 N N . GLU A 1 231 ? 22.188 -11.164 -8.125 1 88.75 231 GLU A N 1
ATOM 1830 C CA . GLU A 1 231 ? 21.531 -12.438 -8.438 1 88.75 231 GLU A CA 1
ATOM 1831 C C . GLU A 1 231 ? 20.391 -12.719 -7.461 1 88.75 231 GLU A C 1
ATOM 1833 O O . GLU A 1 231 ? 19.297 -13.078 -7.875 1 88.75 231 GLU A O 1
ATOM 1838 N N . ASP A 1 232 ? 20.672 -12.523 -6.199 1 90.06 232 ASP A N 1
ATOM 1839 C CA . ASP A 1 232 ? 19.656 -12.75 -5.164 1 90.06 232 ASP A CA 1
ATOM 1840 C C . ASP A 1 232 ? 18.5 -11.766 -5.301 1 90.06 232 ASP A C 1
ATOM 1842 O O . ASP A 1 232 ? 17.344 -12.133 -5.066 1 90.06 232 ASP A O 1
ATOM 1846 N N . LEU A 1 233 ? 18.859 -10.602 -5.715 1 92.88 233 LEU A N 1
ATOM 1847 C CA . LEU A 1 233 ? 17.828 -9.586 -5.914 1 92.88 233 LEU A CA 1
ATOM 1848 C C . LEU A 1 233 ? 16.938 -9.953 -7.09 1 92.88 233 LEU A C 1
ATOM 1850 O O . LEU A 1 233 ? 15.711 -9.805 -7.016 1 92.88 233 LEU A O 1
ATOM 1854 N N . SER A 1 234 ? 17.531 -10.445 -8.117 1 93.69 234 SER A N 1
ATOM 1855 C CA . SER A 1 234 ? 16.766 -10.875 -9.289 1 93.69 234 SER A CA 1
ATOM 1856 C C . SER A 1 234 ? 15.828 -12.023 -8.945 1 93.69 234 SER A C 1
ATOM 1858 O O . SER A 1 234 ? 14.664 -12.023 -9.359 1 93.69 234 SER A O 1
ATOM 1860 N N . LEU A 1 235 ? 16.328 -12.898 -8.18 1 93.5 235 LEU A N 1
ATOM 1861 C CA . LEU A 1 235 ? 15.516 -14.031 -7.766 1 93.5 235 LEU A CA 1
ATOM 1862 C C . LEU A 1 235 ? 14.367 -13.578 -6.867 1 93.5 235 LEU A C 1
ATOM 1864 O O . LEU A 1 235 ? 13.25 -14.078 -6.977 1 93.5 235 LEU A O 1
ATOM 1868 N N . LEU A 1 236 ? 14.688 -12.656 -6 1 94.5 236 LEU A N 1
ATOM 1869 C CA . LEU A 1 236 ? 13.656 -12.102 -5.129 1 94.5 236 LEU A CA 1
ATOM 1870 C C . LEU A 1 236 ? 12.539 -11.453 -5.945 1 94.5 236 LEU A C 1
ATOM 1872 O O . LEU A 1 236 ? 11.359 -11.648 -5.656 1 94.5 236 LEU A O 1
ATOM 1876 N N . LYS A 1 237 ? 12.914 -10.734 -6.949 1 96.06 237 LYS A N 1
ATOM 1877 C CA . LYS A 1 237 ? 11.945 -10.094 -7.84 1 96.06 237 LYS A CA 1
ATOM 1878 C C . LYS A 1 237 ? 11.062 -11.133 -8.531 1 96.06 237 LYS A C 1
ATOM 1880 O O . LYS A 1 237 ? 9.852 -10.945 -8.641 1 96.06 237 LYS A O 1
ATOM 1885 N N . CYS A 1 238 ? 11.672 -12.133 -8.906 1 96.75 238 CYS A N 1
ATOM 1886 C CA . CYS A 1 238 ? 10.945 -13.203 -9.586 1 96.75 238 CYS A CA 1
ATOM 1887 C C . CYS A 1 238 ? 9.961 -13.883 -8.641 1 96.75 238 CYS A C 1
ATOM 1889 O O . CYS A 1 238 ? 8.797 -14.094 -9 1 96.75 238 CYS A O 1
ATOM 1891 N N . LYS A 1 239 ? 10.414 -14.203 -7.5 1 96.75 239 LYS A N 1
ATOM 1892 C CA . LYS A 1 239 ? 9.539 -14.828 -6.508 1 96.75 239 LYS A CA 1
ATOM 1893 C C . LYS A 1 239 ? 8.383 -13.906 -6.133 1 96.75 239 LYS A C 1
ATOM 1895 O O . LYS A 1 239 ? 7.25 -14.359 -5.965 1 96.75 239 LYS A O 1
ATOM 1900 N N . ALA A 1 240 ? 8.68 -12.633 -5.977 1 97.69 240 ALA A N 1
ATOM 1901 C CA . ALA A 1 240 ? 7.637 -11.648 -5.711 1 97.69 240 ALA A CA 1
ATOM 1902 C C . ALA A 1 240 ? 6.602 -11.633 -6.832 1 97.69 240 ALA A C 1
ATOM 1904 O O . ALA A 1 240 ? 5.398 -11.539 -6.574 1 97.69 240 ALA A O 1
ATOM 1905 N N . THR A 1 241 ? 7.066 -11.734 -8.016 1 98 241 THR A N 1
ATOM 1906 C CA . THR A 1 241 ? 6.195 -11.734 -9.18 1 98 241 THR A CA 1
ATOM 1907 C C . THR A 1 241 ? 5.25 -12.93 -9.148 1 98 241 THR A C 1
ATOM 1909 O O . THR A 1 241 ? 4.078 -12.812 -9.516 1 98 241 THR A O 1
ATOM 1912 N N . VAL A 1 242 ? 5.746 -14.047 -8.727 1 98.19 242 VAL A N 1
ATOM 1913 C CA . VAL A 1 242 ? 4.902 -15.227 -8.594 1 98.19 242 VAL A CA 1
ATOM 1914 C C . VAL A 1 242 ? 3.738 -14.93 -7.652 1 98.19 242 VAL A C 1
ATOM 1916 O O . VAL A 1 242 ? 2.582 -15.211 -7.977 1 98.19 242 VAL A O 1
ATOM 1919 N N . LEU A 1 243 ? 4.047 -14.328 -6.496 1 98.44 243 LEU A N 1
ATOM 1920 C CA . LEU A 1 243 ? 3.025 -14.039 -5.492 1 98.44 243 LEU A CA 1
ATOM 1921 C C . LEU A 1 243 ? 1.976 -13.078 -6.039 1 98.44 243 LEU A C 1
ATOM 1923 O O . LEU A 1 243 ? 0.775 -13.289 -5.852 1 98.44 243 LEU A O 1
ATOM 1927 N N . VAL A 1 244 ? 2.451 -12.055 -6.73 1 98.44 244 VAL A N 1
ATOM 1928 C CA . VAL A 1 244 ? 1.543 -11.07 -7.301 1 98.44 244 VAL A CA 1
ATOM 1929 C C . VAL A 1 244 ? 0.607 -11.742 -8.297 1 98.44 244 VAL A C 1
ATOM 1931 O O . VAL A 1 244 ? -0.6 -11.492 -8.297 1 98.44 244 VAL A O 1
ATOM 1934 N N . CYS A 1 245 ? 1.131 -12.617 -9.117 1 97.94 245 CYS A N 1
ATOM 1935 C CA . CYS A 1 245 ? 0.331 -13.305 -10.125 1 97.94 245 CYS A CA 1
ATOM 1936 C C . CYS A 1 245 ? -0.68 -14.242 -9.477 1 97.94 245 CYS A C 1
ATOM 1938 O O . CYS A 1 245 ? -1.819 -14.344 -9.938 1 97.94 245 CYS A O 1
ATOM 1940 N N . VAL A 1 246 ? -0.295 -14.914 -8.445 1 98.25 246 VAL A N 1
ATOM 1941 C CA . VAL A 1 246 ? -1.212 -15.789 -7.719 1 98.25 246 VAL A CA 1
ATOM 1942 C C . VAL A 1 246 ? -2.398 -14.977 -7.203 1 98.25 246 VAL A C 1
ATOM 1944 O O . VAL A 1 246 ? -3.551 -15.391 -7.359 1 98.25 246 VAL A O 1
ATOM 1947 N N . VAL A 1 247 ? -2.104 -13.812 -6.578 1 98.25 247 VAL A N 1
ATOM 1948 C CA . VAL A 1 247 ? -3.16 -12.969 -6.035 1 98.25 247 VAL A CA 1
ATOM 1949 C C . VAL A 1 247 ? -4.086 -12.508 -7.16 1 98.25 247 VAL A C 1
ATOM 1951 O O . VAL A 1 247 ? -5.309 -12.547 -7.016 1 98.25 247 VAL A O 1
ATOM 1954 N N . ARG A 1 248 ? -3.502 -12.148 -8.242 1 96.81 248 ARG A N 1
ATOM 1955 C CA . ARG A 1 248 ? -4.273 -11.641 -9.375 1 96.81 248 ARG A CA 1
ATOM 1956 C C . ARG A 1 248 ? -5.195 -12.719 -9.938 1 96.81 248 ARG A C 1
ATOM 1958 O O . ARG A 1 248 ? -6.371 -12.469 -10.203 1 96.81 248 ARG A O 1
ATOM 1965 N N . VAL A 1 249 ? -4.703 -13.859 -10.055 1 95.19 249 VAL A N 1
ATOM 1966 C CA . VAL A 1 249 ? -5.457 -14.945 -10.672 1 95.19 249 VAL A CA 1
ATOM 1967 C C . VAL A 1 249 ? -6.527 -15.453 -9.703 1 95.19 249 VAL A C 1
ATOM 1969 O O . VAL A 1 249 ? -7.68 -15.648 -10.094 1 95.19 249 VAL A O 1
ATOM 1972 N N . MET A 1 250 ? -6.16 -15.656 -8.438 1 96.25 250 MET A N 1
ATOM 1973 C CA . MET A 1 250 ? -7.094 -16.203 -7.461 1 96.25 250 MET A CA 1
ATOM 1974 C C . MET A 1 250 ? -8.156 -15.188 -7.082 1 96.25 250 MET A C 1
ATOM 1976 O O . MET A 1 250 ? -9.297 -15.547 -6.777 1 96.25 250 MET A O 1
ATOM 1980 N N . ASN A 1 251 ? -7.727 -13.914 -7.078 1 94.44 251 ASN A N 1
ATOM 1981 C CA . ASN A 1 251 ? -8.641 -12.828 -6.727 1 94.44 251 ASN A CA 1
ATOM 1982 C C . ASN A 1 251 ? -9.352 -13.102 -5.402 1 94.44 251 ASN A C 1
ATOM 1984 O O . ASN A 1 251 ? -8.727 -13.547 -4.438 1 94.44 251 ASN A O 1
ATOM 1988 N N . ARG A 1 252 ? -10.586 -12.93 -5.285 1 93.5 252 ARG A N 1
ATOM 1989 C CA . ARG A 1 252 ? -11.32 -13.039 -4.031 1 93.5 252 ARG A CA 1
ATOM 1990 C C . ARG A 1 252 ? -11.336 -14.477 -3.527 1 93.5 252 ARG A C 1
ATOM 1992 O O . ARG A 1 252 ? -11.531 -14.719 -2.336 1 93.5 252 ARG A O 1
ATOM 1999 N N . ARG A 1 253 ? -11.125 -15.398 -4.379 1 94.25 253 ARG A N 1
ATOM 2000 C CA . ARG A 1 253 ? -11.125 -16.812 -4.008 1 94.25 253 ARG A CA 1
ATOM 2001 C C . ARG A 1 253 ? -9.977 -17.141 -3.066 1 94.25 253 ARG A C 1
ATOM 2003 O O . ARG A 1 253 ? -10.055 -18.078 -2.285 1 94.25 253 ARG A O 1
ATOM 2010 N N . LEU A 1 254 ? -8.953 -16.312 -3.207 1 96 254 LEU A N 1
ATOM 2011 C CA . LEU A 1 254 ? -7.84 -16.484 -2.277 1 96 254 LEU A CA 1
ATOM 2012 C C . LEU A 1 254 ? -8.312 -16.344 -0.834 1 96 254 LEU A C 1
ATOM 2014 O O . LEU A 1 254 ? -7.984 -17.172 0.016 1 96 254 LEU A O 1
ATOM 2018 N N . PHE A 1 255 ? -9.117 -15.406 -0.639 1 93.06 255 PHE A N 1
ATOM 2019 C CA . PHE A 1 255 ? -9.648 -15.141 0.694 1 93.06 255 PHE A CA 1
ATOM 2020 C C . PHE A 1 255 ? -10.727 -16.141 1.06 1 93.06 255 PHE A C 1
ATOM 2022 O O . PHE A 1 255 ? -10.711 -16.719 2.154 1 93.06 255 PHE A O 1
ATOM 2029 N N . LEU A 1 256 ? -11.57 -16.438 0.15 1 92.69 256 LEU A N 1
ATOM 2030 C CA . LEU A 1 256 ? -12.742 -17.266 0.441 1 92.69 256 LEU A CA 1
ATOM 2031 C C . LEU A 1 256 ? -12.344 -18.719 0.629 1 92.69 256 LEU A C 1
ATOM 2033 O O . LEU A 1 256 ? -12.891 -19.406 1.499 1 92.69 256 LEU A O 1
ATOM 2037 N N . ASP A 1 257 ? -11.367 -19.203 -0.111 1 93.06 257 ASP A N 1
ATOM 2038 C CA . ASP A 1 257 ? -11.062 -20.641 -0.132 1 93.06 257 ASP A CA 1
ATOM 2039 C C . ASP A 1 257 ? -9.812 -20.938 0.696 1 93.06 257 ASP A C 1
ATOM 2041 O O . ASP A 1 257 ? -9.633 -22.062 1.171 1 93.06 257 ASP A O 1
ATOM 2045 N N . HIS A 1 258 ? -8.953 -19.922 0.813 1 93.56 258 HIS A N 1
ATOM 2046 C CA . HIS A 1 258 ? -7.668 -20.141 1.461 1 93.56 258 HIS A CA 1
ATOM 2047 C C . HIS A 1 258 ? -7.316 -18.984 2.398 1 93.56 258 HIS A C 1
ATOM 2049 O O . HIS A 1 258 ? -6.305 -18.312 2.209 1 93.56 258 HIS A O 1
ATOM 2055 N N . PHE A 1 259 ? -7.984 -18.875 3.512 1 92.19 259 PHE A N 1
ATOM 2056 C CA . PHE A 1 259 ? -7.895 -17.703 4.387 1 92.19 259 PHE A CA 1
ATOM 2057 C C . PHE A 1 259 ? -6.504 -17.594 5 1 92.19 259 PHE A C 1
ATOM 2059 O O . PHE A 1 259 ? -5.914 -16.516 5.031 1 92.19 259 PHE A O 1
ATOM 2066 N N . ASP A 1 260 ? -5.988 -18.703 5.453 1 93.44 260 ASP A N 1
ATOM 2067 C CA . ASP A 1 260 ? -4.66 -18.703 6.059 1 93.44 260 ASP A CA 1
ATOM 2068 C C . ASP A 1 260 ? -3.596 -18.312 5.039 1 93.44 260 ASP A C 1
ATOM 2070 O O . ASP A 1 260 ? -2.695 -17.516 5.344 1 93.44 260 ASP A O 1
ATOM 2074 N N . LEU A 1 261 ? -3.768 -18.844 3.873 1 96.25 261 LEU A N 1
ATOM 2075 C CA . LEU A 1 261 ? -2.838 -18.516 2.799 1 96.25 261 LEU A CA 1
ATOM 2076 C C . LEU A 1 261 ? -2.934 -17.031 2.428 1 96.25 261 LEU A C 1
ATOM 2078 O O . LEU A 1 261 ? -1.914 -16.391 2.189 1 96.25 261 LEU A O 1
ATOM 2082 N N . ASN A 1 262 ? -4.152 -16.562 2.387 1 96.06 262 ASN A N 1
ATOM 2083 C CA . ASN A 1 262 ? -4.395 -15.156 2.115 1 96.06 262 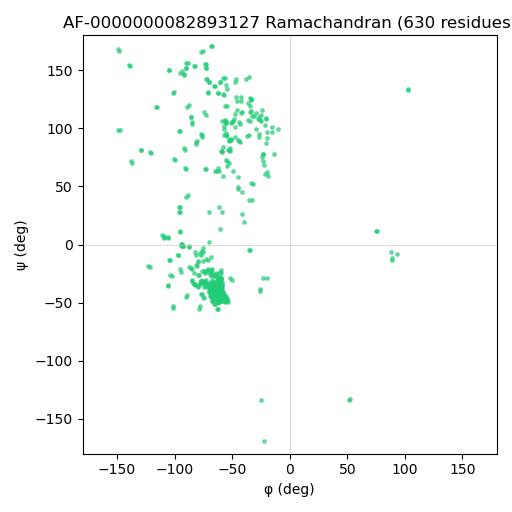ASN A CA 1
ATOM 2084 C C . ASN A 1 262 ? -3.627 -14.258 3.082 1 96.06 262 ASN A C 1
ATOM 2086 O O . ASN A 1 262 ? -2.957 -13.312 2.662 1 96.06 262 ASN A O 1
ATOM 2090 N N . ASP A 1 263 ? -3.68 -14.531 4.32 1 95.44 263 ASP A N 1
ATOM 2091 C CA . ASP A 1 263 ? -3.008 -13.742 5.348 1 95.44 263 ASP A CA 1
ATOM 2092 C C . ASP A 1 263 ? -1.489 -13.828 5.199 1 95.44 263 ASP A C 1
ATOM 2094 O O . ASP A 1 263 ? -0.79 -12.82 5.344 1 95.44 263 ASP A O 1
ATOM 2098 N N . HIS A 1 264 ? -1.062 -15.008 4.926 1 96.81 264 HIS A N 1
ATOM 2099 C CA . HIS A 1 264 ? 0.371 -15.203 4.746 1 96.81 264 HIS A CA 1
ATOM 2100 C C . HIS A 1 264 ? 0.889 -14.422 3.541 1 96.81 264 HIS A C 1
ATOM 2102 O O . HIS A 1 264 ? 1.924 -13.758 3.625 1 96.81 264 HIS A O 1
ATOM 2108 N N . VAL A 1 265 ? 0.168 -14.516 2.471 1 97.88 265 VAL A N 1
ATOM 2109 C CA . VAL A 1 265 ? 0.533 -13.789 1.26 1 97.88 265 VAL A CA 1
ATOM 2110 C C . VAL A 1 265 ? 0.528 -12.289 1.54 1 97.88 265 VAL A C 1
ATOM 2112 O O . VAL A 1 265 ? 1.452 -11.578 1.145 1 97.88 265 VAL A O 1
ATOM 2115 N N . TYR A 1 266 ? -0.501 -11.828 2.254 1 97.06 266 TYR A N 1
ATOM 2116 C CA . TYR A 1 266 ? -0.627 -10.422 2.613 1 97.06 266 TYR A CA 1
ATOM 2117 C C . TYR A 1 266 ? 0.585 -9.945 3.406 1 97.06 266 TYR A C 1
ATOM 2119 O O . TYR A 1 266 ? 1.173 -8.914 3.096 1 97.06 266 TYR A O 1
ATOM 2127 N N . LYS A 1 267 ? 0.977 -10.656 4.34 1 96.69 267 LYS A N 1
ATOM 2128 C CA . LYS A 1 267 ? 2.119 -10.328 5.188 1 96.69 267 LYS A CA 1
ATOM 2129 C C . LYS A 1 267 ? 3.406 -10.258 4.371 1 96.69 267 LYS A C 1
ATOM 2131 O O . LYS A 1 267 ? 4.191 -9.32 4.523 1 96.69 267 LYS A O 1
ATOM 2136 N N . VAL A 1 268 ? 3.6 -11.195 3.535 1 97.94 268 VAL A N 1
ATOM 2137 C CA . VAL A 1 268 ? 4.836 -11.266 2.766 1 97.94 268 VAL A CA 1
ATOM 2138 C C . VAL A 1 268 ? 4.883 -10.125 1.755 1 97.94 268 VAL A C 1
ATOM 2140 O O . VAL A 1 268 ? 5.941 -9.531 1.522 1 97.94 268 VAL A O 1
ATOM 2143 N N . LEU A 1 269 ? 3.738 -9.812 1.157 1 98.06 269 LEU A N 1
ATOM 2144 C CA . LEU A 1 269 ? 3.695 -8.688 0.229 1 98.06 269 LEU A CA 1
ATOM 2145 C C . LEU A 1 269 ? 4.031 -7.383 0.94 1 98.06 269 LEU A C 1
ATOM 2147 O O . LEU A 1 269 ? 4.719 -6.527 0.38 1 98.06 269 LEU A O 1
ATOM 2151 N N . ARG A 1 270 ? 3.553 -7.234 2.121 1 96.88 270 ARG A N 1
ATOM 2152 C CA . ARG A 1 270 ? 3.883 -6.043 2.898 1 96.88 270 ARG A CA 1
ATOM 2153 C C . ARG A 1 270 ? 5.375 -5.984 3.205 1 96.88 270 ARG A C 1
ATOM 2155 O O . ARG A 1 270 ? 5.984 -4.914 3.143 1 96.88 270 ARG A O 1
ATOM 2162 N N . ILE A 1 271 ? 5.977 -7.098 3.533 1 95.5 271 ILE A N 1
ATOM 2163 C CA . ILE A 1 271 ? 7.41 -7.191 3.766 1 95.5 271 ILE A CA 1
ATOM 2164 C C . ILE A 1 271 ? 8.164 -6.758 2.51 1 95.5 271 ILE A C 1
ATOM 2166 O O . ILE A 1 271 ? 9.094 -5.953 2.584 1 95.5 271 ILE A O 1
ATOM 2170 N N . LEU A 1 272 ? 7.719 -7.234 1.373 1 96.38 272 LEU A N 1
ATOM 2171 C CA . LEU A 1 272 ? 8.367 -6.93 0.101 1 96.38 272 LEU A CA 1
ATOM 2172 C C . LEU A 1 272 ? 8.297 -5.438 -0.198 1 96.38 272 LEU A C 1
ATOM 2174 O O . LEU A 1 272 ? 9.25 -4.863 -0.741 1 96.38 272 LEU A O 1
ATOM 2178 N N . LEU A 1 273 ? 7.207 -4.887 0.181 1 96.38 273 LEU A N 1
ATOM 2179 C CA . LEU A 1 273 ? 7.008 -3.484 -0.168 1 96.38 273 LEU A CA 1
ATOM 2180 C C . LEU A 1 273 ? 7.719 -2.568 0.823 1 96.38 273 LEU A C 1
ATOM 2182 O O . LEU A 1 273 ? 8.258 -1.531 0.436 1 96.38 273 LEU A O 1
ATOM 2186 N N . CYS A 1 274 ? 7.754 -2.975 2.064 1 94.56 274 CYS A N 1
ATOM 2187 C CA . CYS A 1 274 ? 8.211 -2.053 3.1 1 94.56 274 CYS A CA 1
ATOM 2188 C C . CYS A 1 274 ? 9.609 -2.42 3.578 1 94.56 274 CYS A C 1
ATOM 2190 O O . CYS A 1 274 ? 10.422 -1.539 3.877 1 94.56 274 CYS A O 1
ATOM 2192 N N . ASP A 1 275 ? 9.953 -3.678 3.65 1 91.25 275 ASP A N 1
ATOM 2193 C CA . ASP A 1 275 ? 11.188 -4.113 4.301 1 91.25 275 ASP A CA 1
ATOM 2194 C C . ASP A 1 275 ? 12.328 -4.246 3.293 1 91.25 275 ASP A C 1
ATOM 2196 O O . ASP A 1 275 ? 13.445 -4.621 3.654 1 91.25 275 ASP A O 1
ATOM 2200 N N . THR A 1 276 ? 12.016 -3.969 2.08 1 91.88 276 THR A N 1
ATOM 2201 C CA . THR A 1 276 ? 13.055 -3.908 1.059 1 91.88 276 THR A CA 1
ATOM 2202 C C . THR A 1 276 ? 13.516 -2.471 0.839 1 91.88 276 THR A C 1
ATOM 2204 O O . THR A 1 276 ? 13.891 -2.094 -0.274 1 91.88 276 THR A O 1
ATOM 2207 N N . ASP A 1 277 ? 13.469 -1.764 1.877 1 89.56 277 ASP A N 1
ATOM 2208 C CA . ASP A 1 277 ? 13.906 -0.372 1.842 1 89.56 277 ASP A CA 1
ATOM 2209 C C . ASP A 1 277 ? 15.352 -0.264 1.362 1 89.56 277 ASP A C 1
ATOM 2211 O O . ASP A 1 277 ? 16.219 -0.988 1.843 1 89.56 277 ASP A O 1
ATOM 2215 N N . GLY A 1 278 ? 15.57 0.586 0.372 1 87.94 278 GLY A N 1
ATOM 2216 C CA . GLY A 1 278 ? 16.906 0.788 -0.149 1 87.94 278 GLY A CA 1
ATOM 2217 C C . GLY A 1 278 ? 17.266 -0.166 -1.274 1 87.94 278 GLY A C 1
ATOM 2218 O O . GLY A 1 278 ? 18.297 -0.005 -1.932 1 87.94 278 GLY A O 1
ATOM 2219 N N . LEU A 1 279 ? 16.469 -1.173 -1.47 1 90.62 279 LEU A N 1
ATOM 2220 C CA . LEU A 1 279 ? 16.703 -2.115 -2.561 1 90.62 279 LEU A CA 1
ATOM 2221 C C . LEU A 1 279 ? 15.945 -1.691 -3.812 1 90.62 279 LEU A C 1
ATOM 2223 O O . LEU A 1 279 ? 14.82 -1.182 -3.723 1 90.62 279 LEU A O 1
ATOM 2227 N N . ALA A 1 280 ? 16.516 -1.938 -4.922 1 90.31 280 ALA A N 1
ATOM 2228 C CA . ALA A 1 280 ? 15.891 -1.603 -6.195 1 90.31 280 ALA A CA 1
ATOM 2229 C C . ALA A 1 280 ? 15.062 -2.771 -6.727 1 90.31 280 ALA A C 1
ATOM 2231 O O . ALA A 1 280 ? 15.516 -3.52 -7.594 1 90.31 280 ALA A O 1
ATOM 2232 N N . LEU A 1 281 ? 13.93 -2.912 -6.27 1 92.19 281 LEU A N 1
ATOM 2233 C CA . LEU A 1 281 ? 13.031 -3.967 -6.727 1 92.19 281 LEU A CA 1
ATOM 2234 C C . LEU A 1 281 ? 12.461 -3.641 -8.109 1 92.19 281 LEU A C 1
ATOM 2236 O O . LEU A 1 281 ? 12.102 -4.547 -8.859 1 92.19 281 LEU A O 1
ATOM 2240 N N . GLY A 1 282 ? 12.461 -2.375 -8.422 1 92.19 282 GLY A N 1
ATOM 2241 C CA . GLY A 1 282 ? 11.797 -1.906 -9.625 1 92.19 282 GLY A CA 1
ATOM 2242 C C . GLY A 1 282 ? 10.453 -1.256 -9.359 1 92.19 282 GLY A C 1
ATOM 2243 O O . GLY A 1 282 ? 9.625 -1.808 -8.633 1 92.19 282 GLY A O 1
ATOM 2244 N N . LYS A 1 283 ? 10.18 -0.138 -9.938 1 92 283 LYS A N 1
ATOM 2245 C CA . LYS A 1 283 ? 8.977 0.657 -9.703 1 92 283 LYS A CA 1
ATOM 2246 C C . LYS A 1 283 ? 7.723 -0.115 -10.102 1 92 283 LYS A C 1
ATOM 2248 O O . LYS A 1 283 ? 6.723 -0.094 -9.375 1 92 283 LYS A O 1
ATOM 2253 N N . ASP A 1 284 ? 7.84 -0.759 -11.195 1 93.12 284 ASP A N 1
ATOM 2254 C CA . ASP A 1 284 ? 6.688 -1.493 -11.703 1 93.12 284 ASP A CA 1
ATOM 2255 C C . ASP A 1 284 ? 6.309 -2.639 -10.766 1 93.12 284 ASP A C 1
ATOM 2257 O O . ASP A 1 284 ? 5.129 -2.855 -10.484 1 93.12 284 ASP A O 1
ATOM 2261 N N . LEU A 1 285 ? 7.32 -3.316 -10.352 1 95.94 285 LEU A N 1
ATOM 2262 C CA . LEU A 1 285 ? 7.043 -4.402 -9.422 1 95.94 285 LEU A CA 1
ATOM 2263 C C . LEU A 1 285 ? 6.453 -3.869 -8.125 1 95.94 285 LEU A C 1
ATOM 2265 O O . LEU A 1 285 ? 5.496 -4.441 -7.59 1 95.94 285 LEU A O 1
ATOM 2269 N N . ARG A 1 286 ? 6.969 -2.766 -7.582 1 96.5 286 ARG A N 1
ATOM 2270 C CA . ARG A 1 286 ? 6.422 -2.152 -6.375 1 96.5 286 ARG A CA 1
ATOM 2271 C C . ARG A 1 286 ? 4.961 -1.77 -6.57 1 96.5 286 ARG A C 1
ATOM 2273 O O . ARG A 1 286 ? 4.133 -1.984 -5.68 1 96.5 286 ARG A O 1
ATOM 2280 N N . ARG A 1 287 ? 4.656 -1.245 -7.688 1 96.5 287 ARG A N 1
ATOM 2281 C CA . ARG A 1 287 ? 3.279 -0.872 -7.992 1 96.5 287 ARG A CA 1
ATOM 2282 C C . ARG A 1 287 ? 2.373 -2.098 -8.016 1 96.5 287 ARG A C 1
ATOM 2284 O O . ARG A 1 287 ? 1.247 -2.053 -7.516 1 96.5 287 ARG A O 1
ATOM 2291 N N . MET A 1 288 ? 2.877 -3.133 -8.625 1 97.12 288 MET A N 1
ATOM 2292 C CA . MET A 1 288 ? 2.092 -4.363 -8.695 1 97.12 288 MET A CA 1
ATOM 2293 C C . MET A 1 288 ? 1.854 -4.934 -7.301 1 97.12 288 MET A C 1
ATOM 2295 O O . MET A 1 288 ? 0.763 -5.422 -7 1 97.12 288 MET A O 1
ATOM 2299 N N . ILE A 1 289 ? 2.885 -4.898 -6.496 1 98.25 289 ILE A N 1
ATOM 2300 C CA . ILE A 1 289 ? 2.768 -5.395 -5.129 1 98.25 289 ILE A CA 1
ATOM 2301 C C . ILE A 1 289 ? 1.746 -4.555 -4.363 1 98.25 289 ILE A C 1
ATOM 2303 O O . ILE A 1 289 ? 0.883 -5.098 -3.668 1 98.25 289 ILE A O 1
ATOM 2307 N N . LEU A 1 290 ? 1.876 -3.27 -4.496 1 97.88 290 LEU A N 1
ATOM 2308 C CA . LEU A 1 290 ? 0.926 -2.387 -3.83 1 97.88 290 LEU A CA 1
ATOM 2309 C C . LEU A 1 290 ? -0.501 -2.684 -4.277 1 97.88 290 LEU A C 1
ATOM 2311 O O . LEU A 1 290 ? -1.408 -2.781 -3.447 1 97.88 290 LEU A O 1
ATOM 2315 N N . THR A 1 291 ? -0.723 -2.834 -5.543 1 96.62 291 THR A N 1
ATOM 2316 C CA . THR A 1 291 ? -2.043 -3.141 -6.082 1 96.62 291 THR A CA 1
ATOM 2317 C C . THR A 1 291 ? -2.574 -4.449 -5.504 1 96.62 291 THR A C 1
ATOM 2319 O O . THR A 1 291 ? -3.748 -4.539 -5.137 1 96.62 291 THR A O 1
ATOM 2322 N N . ALA A 1 292 ? -1.715 -5.41 -5.457 1 97.5 292 ALA A N 1
ATOM 2323 C CA . ALA A 1 292 ? -2.109 -6.695 -4.891 1 97.5 292 ALA A CA 1
ATOM 2324 C C . ALA A 1 292 ? -2.559 -6.543 -3.441 1 97.5 292 ALA A C 1
ATOM 2326 O O . ALA A 1 292 ? -3.561 -7.137 -3.029 1 97.5 292 ALA A O 1
ATOM 2327 N N . ILE A 1 293 ? -1.834 -5.758 -2.684 1 97 293 ILE A N 1
ATOM 2328 C CA . ILE A 1 293 ? -2.17 -5.523 -1.284 1 97 293 ILE A CA 1
ATOM 2329 C C . ILE A 1 293 ? -3.541 -4.859 -1.187 1 97 293 ILE A C 1
ATOM 2331 O O . ILE A 1 293 ? -4.383 -5.273 -0.385 1 97 293 ILE A O 1
ATOM 2335 N N . ILE A 1 294 ? -3.725 -3.865 -1.98 1 94.75 294 ILE A N 1
ATOM 2336 C CA . ILE A 1 294 ? -4.988 -3.139 -1.982 1 94.75 294 ILE A CA 1
ATOM 2337 C C . ILE A 1 294 ? -6.125 -4.082 -2.369 1 94.75 294 ILE A C 1
ATOM 2339 O O . ILE A 1 294 ? -7.203 -4.043 -1.771 1 94.75 294 ILE A O 1
ATOM 2343 N N . ASP A 1 295 ? -5.902 -4.93 -3.33 1 93.62 295 ASP A N 1
ATOM 2344 C CA . ASP A 1 295 ? -6.91 -5.895 -3.75 1 93.62 295 ASP A CA 1
ATOM 2345 C C . ASP A 1 295 ? -7.281 -6.836 -2.605 1 93.62 295 ASP A C 1
ATOM 2347 O O . ASP A 1 295 ? -8.461 -7.094 -2.361 1 93.62 295 ASP A O 1
ATOM 2351 N N . ILE A 1 296 ? -6.277 -7.352 -1.944 1 95.25 296 ILE A N 1
ATOM 2352 C CA . ILE A 1 296 ? -6.527 -8.281 -0.846 1 95.25 296 ILE A CA 1
ATOM 2353 C C . ILE A 1 296 ? -7.375 -7.594 0.225 1 95.25 296 ILE A C 1
ATOM 2355 O O . ILE A 1 296 ? -8.266 -8.211 0.81 1 95.25 296 ILE A O 1
ATOM 2359 N N . GLU A 1 297 ? -7.109 -6.328 0.469 1 89.62 297 GLU A N 1
ATOM 2360 C CA . GLU A 1 297 ? -7.895 -5.559 1.431 1 89.62 297 GLU A CA 1
ATOM 2361 C C . GLU A 1 297 ? -9.367 -5.512 1.033 1 89.62 297 GLU A C 1
ATOM 2363 O O . GLU A 1 297 ? -10.25 -5.477 1.896 1 89.62 297 GLU A O 1
ATOM 2368 N N . LYS A 1 298 ? -9.609 -5.59 -0.186 1 88 298 LYS A N 1
ATOM 2369 C CA . LYS A 1 298 ? -10.977 -5.461 -0.7 1 88 298 LYS A CA 1
ATOM 2370 C C . LYS A 1 298 ? -11.688 -6.812 -0.706 1 88 298 LYS A C 1
ATOM 2372 O O . LYS A 1 298 ? -12.914 -6.871 -0.836 1 88 298 LYS A O 1
ATOM 2377 N N . PHE A 1 299 ? -10.891 -7.875 -0.65 1 87.25 299 PHE A N 1
ATOM 2378 C CA . PHE A 1 299 ? -11.484 -9.203 -0.757 1 87.25 299 PHE A CA 1
ATOM 2379 C C . PHE A 1 299 ? -12.469 -9.445 0.384 1 87.25 299 PHE A C 1
ATOM 2381 O O . PHE A 1 299 ? -13.461 -10.164 0.214 1 87.25 299 PHE A O 1
ATOM 2388 N N . SER A 1 300 ? -12.203 -8.883 1.604 1 74.25 300 SER A N 1
ATOM 2389 C CA . SER A 1 300 ? -13.008 -9.172 2.787 1 74.25 300 SER A CA 1
ATOM 2390 C C . SER A 1 300 ? -14.234 -8.273 2.85 1 74.25 300 SER A C 1
ATOM 2392 O O . SER A 1 300 ? -15.133 -8.492 3.666 1 74.25 300 SER A O 1
ATOM 2394 N N . VAL A 1 301 ? -14.156 -7.18 2.166 1 64.75 301 VAL A N 1
ATOM 2395 C CA . VAL A 1 301 ? -15.258 -6.223 2.27 1 64.75 301 VAL A CA 1
ATOM 2396 C C . VAL A 1 301 ? -16.469 -6.734 1.489 1 64.75 301 VAL A C 1
ATOM 2398 O O . VAL A 1 301 ? -16.328 -7.203 0.356 1 64.75 301 VAL A O 1
ATOM 2401 N N . LEU A 1 302 ? -17.469 -7.027 2.191 1 55.84 302 LEU A N 1
ATOM 2402 C CA . LEU A 1 302 ? -18.719 -7.492 1.599 1 55.84 302 LEU A CA 1
ATOM 2403 C C . LEU A 1 302 ? -19.125 -6.605 0.426 1 55.84 302 LEU A C 1
ATOM 2405 O O . LEU A 1 302 ? -19.125 -5.379 0.54 1 55.84 302 LEU A O 1
ATOM 2409 N N . GLY A 1 303 ? -19.406 -7.121 -0.825 1 50.66 303 GLY A N 1
ATOM 2410 C CA . GLY A 1 303 ? -19.859 -6.438 -2.023 1 50.66 303 GLY A CA 1
ATOM 2411 C C . GLY A 1 303 ? -18.719 -5.906 -2.879 1 50.66 303 GLY A C 1
ATOM 2412 O O . GLY A 1 303 ? -18.953 -5.152 -3.826 1 50.66 303 GLY A O 1
ATOM 2413 N N . ALA A 1 304 ? -17.594 -6.027 -2.361 1 51.72 304 ALA A N 1
ATOM 2414 C CA . ALA A 1 304 ? -16.453 -5.52 -3.137 1 51.72 304 ALA A CA 1
ATOM 2415 C C . ALA A 1 304 ? -16.422 -6.145 -4.527 1 51.72 304 ALA A C 1
ATOM 2417 O O . ALA A 1 304 ? -16.594 -7.355 -4.676 1 51.72 304 ALA A O 1
ATOM 2418 N N . LYS A 1 305 ? -16.531 -5.293 -5.562 1 47.38 305 LYS A N 1
ATOM 2419 C CA . LYS A 1 305 ? -16.5 -5.758 -6.945 1 47.38 305 LYS A CA 1
ATOM 2420 C C . LYS A 1 305 ? -15.234 -6.559 -7.23 1 47.38 305 LYS A C 1
ATOM 2422 O O . LYS A 1 305 ? -14.172 -6.27 -6.68 1 47.38 305 LYS A O 1
ATOM 2427 N N . ASN A 1 306 ? -15.375 -7.625 -7.922 1 41.16 306 ASN A N 1
ATOM 2428 C CA . ASN A 1 306 ? -14.281 -8.461 -8.391 1 41.16 306 ASN A CA 1
ATOM 2429 C C . ASN A 1 306 ? -13.281 -7.668 -9.227 1 41.16 306 ASN A C 1
ATOM 2431 O O . ASN A 1 306 ? -13.672 -6.848 -10.055 1 41.16 306 ASN A O 1
ATOM 2435 N N . SER A 1 307 ? -12.148 -7.371 -8.766 1 37.5 307 SER A N 1
ATOM 2436 C CA . SER A 1 307 ? -11.109 -6.699 -9.539 1 37.5 307 SER A CA 1
ATOM 2437 C C . SER A 1 307 ? -10.961 -7.312 -10.922 1 37.5 307 SER A C 1
ATOM 2439 O O . SER A 1 307 ? -10.68 -8.508 -11.055 1 37.5 307 SER A O 1
ATOM 2441 N N . THR A 1 308 ? -11.656 -6.875 -11.969 1 34.38 308 THR A N 1
ATOM 2442 C CA . THR A 1 308 ? -11.438 -7.344 -13.328 1 34.38 308 THR A CA 1
ATOM 2443 C C . THR A 1 308 ? -10.047 -6.945 -13.82 1 34.38 308 THR A C 1
ATOM 2445 O O . THR A 1 308 ? -9.805 -5.781 -14.141 1 34.38 308 THR A O 1
ATOM 2448 N N . THR A 1 309 ? -9.078 -7.383 -13.258 1 33.28 309 THR A N 1
ATOM 2449 C CA . THR A 1 309 ? -7.824 -7.156 -13.969 1 33.28 309 THR A CA 1
ATOM 2450 C C . THR A 1 309 ? -7.887 -7.746 -15.375 1 33.28 309 THR A C 1
ATOM 2452 O O . THR A 1 309 ? -8.023 -8.961 -15.539 1 33.28 309 THR A O 1
ATOM 2455 N N . ASN A 1 310 ? -8.242 -6.98 -16.391 1 31.11 310 ASN A N 1
ATOM 2456 C CA . ASN A 1 310 ? -8.086 -7.363 -17.797 1 31.11 310 ASN A CA 1
ATOM 2457 C C . ASN A 1 310 ? -6.633 -7.672 -18.125 1 31.11 310 ASN A C 1
ATOM 2459 O O . ASN A 1 310 ? -5.77 -6.797 -18.047 1 31.11 310 ASN A O 1
ATOM 2463 N N . VAL A 1 311 ? -6.23 -8.812 -17.875 1 31.89 311 VAL A N 1
ATOM 2464 C CA . VAL A 1 311 ? -5.004 -9.289 -18.516 1 31.89 311 VAL A CA 1
ATOM 2465 C C . VAL A 1 311 ? -5.094 -9.102 -20.016 1 31.89 311 VAL A C 1
ATOM 2467 O O . VAL A 1 311 ? -5.898 -9.75 -20.688 1 31.89 311 VAL A O 1
ATOM 2470 N N . LEU A 1 312 ? -4.84 -7.941 -20.547 1 27.97 312 LEU A N 1
ATOM 2471 C CA . LEU A 1 312 ? -4.719 -7.734 -22 1 27.97 312 LEU A CA 1
ATOM 2472 C C . LEU A 1 312 ? -3.604 -8.594 -22.578 1 27.97 312 LEU A C 1
ATOM 2474 O O . LEU A 1 312 ? -2.432 -8.414 -22.234 1 27.97 312 LEU A O 1
ATOM 2478 N N . THR A 1 313 ? -3.84 -9.766 -22.812 1 26.94 313 THR A N 1
ATOM 2479 C CA . THR A 1 313 ? -3 -10.609 -23.656 1 26.94 313 THR A CA 1
ATOM 2480 C C . THR A 1 313 ? -2.775 -9.969 -25.016 1 26.94 313 THR A C 1
ATOM 2482 O O . THR A 1 313 ? -3.723 -9.773 -25.781 1 26.94 313 THR A O 1
ATOM 2485 N N . GLN A 1 314 ? -1.846 -9.031 -25.125 1 26.66 314 GLN A N 1
ATOM 2486 C CA . GLN A 1 314 ? -1.418 -8.578 -26.438 1 26.66 314 GLN A CA 1
ATOM 2487 C C . GLN A 1 314 ? -1.017 -9.75 -27.328 1 26.66 314 GLN A C 1
ATOM 2489 O O . GLN A 1 314 ? -0.128 -10.523 -26.969 1 26.66 314 GLN A O 1
ATOM 2494 N N . THR A 1 315 ? -1.929 -10.32 -28.078 1 23.67 315 THR A N 1
ATOM 2495 C CA . THR A 1 315 ? -1.604 -11.227 -29.172 1 23.67 315 THR A CA 1
ATOM 2496 C C . THR A 1 315 ? -0.668 -10.547 -30.172 1 23.67 315 THR A C 1
ATOM 2498 O O . THR A 1 315 ? -0.958 -9.453 -30.656 1 23.67 315 THR A O 1
ATOM 2501 N N . PRO A 1 316 ? 0.602 -10.891 -30.203 1 30.73 316 PRO A N 1
ATOM 2502 C CA . PRO A 1 316 ? 1.459 -10.445 -31.312 1 30.73 316 PRO A CA 1
ATOM 2503 C C . PRO A 1 316 ? 0.82 -10.672 -32.688 1 30.73 316 PRO A C 1
ATOM 2505 O O . PRO A 1 316 ? 0.244 -11.734 -32.938 1 30.73 316 PRO A O 1
ATOM 2508 N N . THR A 1 317 ? 0.466 -9.641 -33.406 1 26.44 317 THR A N 1
ATOM 2509 C CA . THR A 1 317 ? 0.326 -9.82 -34.844 1 26.44 317 THR A CA 1
ATOM 2510 C C . THR A 1 317 ? 1.661 -10.211 -35.469 1 26.44 317 THR A C 1
ATOM 2512 O O . THR A 1 317 ? 2.699 -9.633 -35.125 1 26.44 317 THR A O 1
ATOM 2515 N N . MET B 1 1 ? -62.406 -56.938 12.555 1 23.83 1 MET B N 1
ATOM 2516 C CA . MET B 1 1 ? -62.031 -56.312 11.289 1 23.83 1 MET B CA 1
ATOM 2517 C C . MET B 1 1 ? -61.875 -54.812 11.445 1 23.83 1 MET B C 1
ATOM 2519 O O . MET B 1 1 ? -62.281 -54.031 10.57 1 23.83 1 MET B O 1
ATOM 2523 N N . SER B 1 2 ? -61.406 -54.375 12.5 1 24.67 2 SER B N 1
ATOM 2524 C CA . SER B 1 2 ? -61.469 -53.219 13.359 1 24.67 2 SER B CA 1
ATOM 2525 C C . SER B 1 2 ? -60.656 -52.062 12.773 1 24.67 2 SER B C 1
ATOM 2527 O O . SER B 1 2 ? -59.469 -52.219 12.43 1 24.67 2 SER B O 1
ATOM 2529 N N . ASP B 1 3 ? -61.25 -51.188 12.078 1 24.11 3 ASP B N 1
ATOM 2530 C CA . ASP B 1 3 ? -61.031 -50.125 11.102 1 24.11 3 ASP B CA 1
ATOM 2531 C C . ASP B 1 3 ? -60.156 -49.031 11.68 1 24.11 3 ASP B C 1
ATOM 2533 O O . ASP B 1 3 ? -60.625 -48.156 12.398 1 24.11 3 ASP B O 1
ATOM 2537 N N . ASP B 1 4 ? -59.344 -49.438 12.477 1 25.8 4 ASP B N 1
ATOM 2538 C CA . ASP B 1 4 ? -58.719 -48.469 13.391 1 25.8 4 ASP B CA 1
ATOM 2539 C C . ASP B 1 4 ? -58.031 -47.344 12.633 1 25.8 4 ASP B C 1
ATOM 2541 O O . ASP B 1 4 ? -57.219 -47.594 11.75 1 25.8 4 ASP B O 1
ATOM 2545 N N . GLN B 1 5 ? -58.656 -46.25 12.531 1 23.56 5 GLN B N 1
ATOM 2546 C CA . GLN B 1 5 ? -58.562 -44.938 11.859 1 23.56 5 GLN B CA 1
ATOM 2547 C C . GLN B 1 5 ? -57.188 -44.312 12.102 1 23.56 5 GLN B C 1
ATOM 2549 O O . GLN B 1 5 ? -56.781 -44.125 13.25 1 23.56 5 GLN B O 1
ATOM 2554 N N . GLN B 1 6 ? -56.281 -44.562 11.297 1 21.64 6 GLN B N 1
ATOM 2555 C CA . GLN B 1 6 ? -54.875 -44.219 11.188 1 21.64 6 GLN B CA 1
ATOM 2556 C C . GLN B 1 6 ? -54.719 -42.688 11.25 1 21.64 6 GLN B C 1
ATOM 2558 O O . GLN B 1 6 ? -55.156 -41.969 10.352 1 21.64 6 GLN B O 1
ATOM 2563 N N . ARG B 1 7 ? -55 -42.156 12.383 1 27.45 7 ARG B N 1
ATOM 2564 C CA . ARG B 1 7 ? -54.969 -40.719 12.68 1 27.45 7 ARG B CA 1
ATOM 2565 C C . ARG B 1 7 ? -53.688 -40.062 12.18 1 27.45 7 ARG B C 1
ATOM 2567 O O . ARG B 1 7 ? -52.594 -40.625 12.406 1 27.45 7 ARG B O 1
ATOM 2574 N N . GLY B 1 8 ? -53.719 -39.562 11.031 1 22 8 GLY B N 1
ATOM 2575 C CA . GLY B 1 8 ? -52.812 -38.875 10.141 1 22 8 GLY B CA 1
ATOM 2576 C C . GLY B 1 8 ? -51.969 -37.812 10.836 1 22 8 GLY B C 1
ATOM 2577 O O . GLY B 1 8 ? -52.469 -37 11.602 1 22 8 GLY B O 1
ATOM 2578 N N . ARG B 1 9 ? -50.875 -38.156 11.352 1 25.33 9 ARG B N 1
ATOM 2579 C CA . ARG B 1 9 ? -49.938 -37.375 12.172 1 25.33 9 ARG B CA 1
ATOM 2580 C C . ARG B 1 9 ? -49.594 -36.062 11.508 1 25.33 9 ARG B C 1
ATOM 2582 O O . ARG B 1 9 ? -49.156 -36.031 10.352 1 25.33 9 ARG B O 1
ATOM 2589 N N . PRO B 1 10 ? -50.344 -35 11.781 1 24.64 10 PRO B N 1
ATOM 2590 C CA . PRO B 1 10 ? -50.188 -33.719 11.078 1 24.64 10 PRO B CA 1
ATOM 2591 C C . PRO B 1 10 ? -48.781 -33.156 11.133 1 24.64 10 PRO B C 1
ATOM 2593 O O . PRO B 1 10 ? -48.031 -33.469 12.07 1 24.64 10 PRO B O 1
ATOM 2596 N N . SER B 1 11 ? -48.062 -33.219 10.078 1 22.88 11 SER B N 1
ATOM 2597 C CA . SER B 1 11 ? -46.719 -32.812 9.734 1 22.88 11 SER B CA 1
ATOM 2598 C C . SER B 1 11 ? -46.438 -31.375 10.148 1 22.88 11 SER B C 1
ATOM 2600 O O . SER B 1 11 ? -47.031 -30.438 9.609 1 22.88 11 SER B O 1
ATOM 2602 N N . GLY B 1 12 ? -46.469 -31.094 11.383 1 22.77 12 GLY B N 1
ATOM 2603 C CA . GLY B 1 12 ? -46.406 -29.734 11.891 1 22.77 12 GLY B CA 1
ATOM 2604 C C . GLY B 1 12 ? -45.156 -28.984 11.469 1 22.77 12 GLY B C 1
ATOM 2605 O O . GLY B 1 12 ? -44.312 -28.672 12.297 1 22.77 12 GLY B O 1
ATOM 2606 N N . GLY B 1 13 ? -44.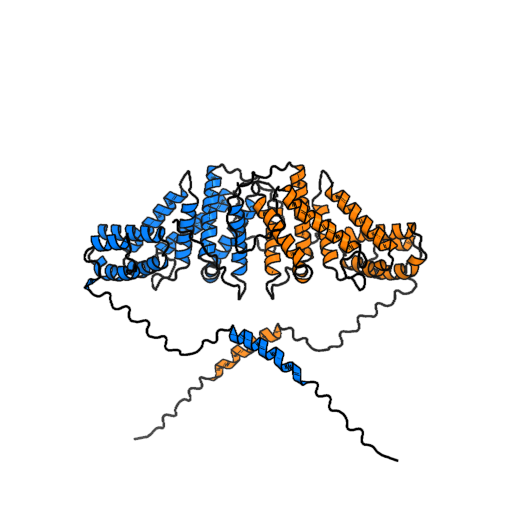562 -29.312 10.344 1 22.89 13 GLY B N 1
ATOM 2607 C CA . GLY B 1 13 ? -43.219 -28.906 10.031 1 22.89 13 GLY B CA 1
ATOM 2608 C C . GLY B 1 13 ? -43.031 -27.391 10.008 1 22.89 13 GLY B C 1
ATOM 2609 O O . GLY B 1 13 ? -41.938 -26.906 9.734 1 22.89 13 GLY B O 1
ATOM 2610 N N . ARG B 1 14 ? -44.062 -26.594 9.836 1 24.14 14 ARG B N 1
ATOM 2611 C CA . ARG B 1 14 ? -43.875 -25.359 9.078 1 24.14 14 ARG B CA 1
ATOM 2612 C C . ARG B 1 14 ? -43.094 -24.328 9.906 1 24.14 14 ARG B C 1
ATOM 2614 O O . ARG B 1 14 ? -42.719 -23.281 9.383 1 24.14 14 ARG B O 1
ATOM 2621 N N . GLY B 1 15 ? -43.156 -24.453 11.172 1 23.34 15 GLY B N 1
ATOM 2622 C CA . GLY B 1 15 ? -43.188 -23.172 11.867 1 23.34 15 GLY B CA 1
ATOM 2623 C C . GLY B 1 15 ? -41.812 -22.484 11.859 1 23.34 15 GLY B C 1
ATOM 2624 O O . GLY B 1 15 ? -41.688 -21.375 12.375 1 23.34 15 GLY B O 1
ATOM 2625 N N . ARG B 1 16 ? -40.75 -23.266 11.68 1 27.09 16 ARG B N 1
ATOM 2626 C CA . ARG B 1 16 ? -39.562 -22.75 12.344 1 27.09 16 ARG B CA 1
ATOM 2627 C C . ARG B 1 16 ? -38.969 -21.562 11.594 1 27.09 16 ARG B C 1
ATOM 2629 O O . ARG B 1 16 ? -37.906 -21.094 11.914 1 27.09 16 ARG B O 1
ATOM 2636 N N . GLY B 1 17 ? -39.625 -21.328 10.492 1 25.39 17 GLY B N 1
ATOM 2637 C CA . GLY B 1 17 ? -38.938 -20.422 9.57 1 25.39 17 GLY B CA 1
ATOM 2638 C C . GLY B 1 17 ? -38.719 -19.031 10.148 1 25.39 17 GLY B C 1
ATOM 2639 O O . GLY B 1 17 ? -38.031 -18.203 9.57 1 25.39 17 GLY B O 1
ATOM 2640 N N . ARG B 1 18 ? -39.625 -18.656 11.062 1 28.89 18 ARG B N 1
ATOM 2641 C CA . ARG B 1 18 ? -39.812 -17.234 11.328 1 28.89 18 ARG B CA 1
ATOM 2642 C C . ARG B 1 18 ? -38.656 -16.672 12.141 1 28.89 18 ARG B C 1
ATOM 2644 O O . ARG B 1 18 ? -38.375 -15.477 12.086 1 28.89 18 ARG B O 1
ATOM 2651 N N . GLY B 1 19 ? -38.188 -17.625 12.93 1 28.58 19 GLY B N 1
ATOM 2652 C CA . GLY B 1 19 ? -37.406 -17.062 14.031 1 28.58 19 GLY B CA 1
ATOM 2653 C C . GLY B 1 19 ? -36.125 -16.406 13.594 1 28.58 19 GLY B C 1
ATOM 2654 O O . GLY B 1 19 ? -35.594 -15.523 14.273 1 28.58 19 GLY B O 1
ATOM 2655 N N . ARG B 1 20 ? -35.625 -17.172 12.633 1 28.55 20 ARG B N 1
ATOM 2656 C CA . ARG B 1 20 ? -34.25 -16.75 12.305 1 28.55 20 ARG B CA 1
ATOM 2657 C C . ARG B 1 20 ? -34.219 -15.344 11.734 1 28.55 20 ARG B C 1
ATOM 2659 O O . ARG B 1 20 ? -33.25 -14.617 11.883 1 28.55 20 ARG B O 1
ATOM 2666 N N . ASP B 1 21 ? -35.344 -15.117 11 1 30.52 21 ASP B N 1
ATOM 2667 C CA . ASP B 1 21 ? -35.406 -13.836 10.32 1 30.52 21 ASP B CA 1
ATOM 2668 C C . ASP B 1 21 ? -35.531 -12.68 11.312 1 30.52 21 ASP B C 1
ATOM 2670 O O . ASP B 1 21 ? -35.031 -11.586 11.062 1 30.52 21 ASP B O 1
ATOM 2674 N N . GLN B 1 22 ? -36.188 -13.055 12.422 1 30.92 22 GLN B N 1
ATOM 2675 C CA . GLN B 1 22 ? -36.469 -11.961 13.352 1 30.92 22 GLN B CA 1
ATOM 2676 C C . GLN B 1 22 ? -35.188 -11.508 14.039 1 30.92 22 GLN B C 1
ATOM 2678 O O . GLN B 1 22 ? -35 -10.328 14.352 1 30.92 22 GLN B O 1
ATOM 2683 N N . ARG B 1 23 ? -34.375 -12.547 14.297 1 33.03 23 ARG B N 1
ATOM 2684 C CA . ARG B 1 23 ? -33.188 -12.18 15.07 1 33.03 23 ARG B CA 1
ATOM 2685 C C . ARG B 1 23 ? -32.281 -11.258 14.266 1 33.03 23 ARG B C 1
ATOM 2687 O O . ARG B 1 23 ? -31.688 -10.328 14.812 1 33.03 23 ARG B O 1
ATOM 2694 N N . PHE B 1 24 ? -32.188 -11.664 12.984 1 34.44 24 PHE B N 1
ATOM 2695 C CA . PHE B 1 24 ? -31.359 -10.852 12.102 1 34.44 24 PHE B CA 1
ATOM 2696 C C . PHE B 1 24 ? -31.859 -9.422 12.039 1 34.44 24 PHE B C 1
ATOM 2698 O O . PHE B 1 24 ? -31.078 -8.477 12.133 1 34.44 24 PHE B O 1
ATOM 2705 N N . LEU B 1 25 ? -33.188 -9.383 11.922 1 35 25 LEU B N 1
ATOM 2706 C CA . LEU B 1 25 ? -33.75 -8.039 11.875 1 35 25 LEU B CA 1
ATOM 2707 C C . LEU B 1 25 ? -33.531 -7.324 13.211 1 35 25 LEU B C 1
ATOM 2709 O O . LEU B 1 25 ? -33.25 -6.125 13.234 1 35 25 LEU B O 1
ATOM 2713 N N . ASN B 1 26 ? -33.594 -8.125 14.211 1 34.88 26 ASN B N 1
ATOM 2714 C CA . ASN B 1 26 ? -33.469 -7.492 15.523 1 34.88 26 ASN B CA 1
ATOM 2715 C C . ASN B 1 26 ? -32.062 -6.953 15.727 1 34.88 26 ASN B C 1
ATOM 2717 O O . ASN B 1 26 ? -31.875 -5.859 16.266 1 34.88 26 ASN B O 1
ATOM 2721 N N . ASN B 1 27 ? -31.062 -7.816 15.312 1 33.28 27 ASN B N 1
ATOM 2722 C CA . ASN B 1 27 ? -29.703 -7.34 15.508 1 33.28 27 ASN B CA 1
ATOM 2723 C C . ASN B 1 27 ? -29.422 -6.109 14.648 1 33.28 27 ASN B C 1
ATOM 2725 O O . ASN B 1 27 ? -28.672 -5.219 15.062 1 33.28 27 ASN B O 1
ATOM 2729 N N . LEU B 1 28 ? -29.844 -6.172 13.359 1 33.47 28 LEU B N 1
ATOM 2730 C CA . LEU B 1 28 ? -29.75 -4.973 12.531 1 33.47 28 LEU B CA 1
ATOM 2731 C C . LEU B 1 28 ? -30.438 -3.789 13.211 1 33.47 28 LEU B C 1
ATOM 2733 O O . LEU B 1 28 ? -29.906 -2.672 13.195 1 33.47 28 LEU B O 1
ATOM 2737 N N . GLN B 1 29 ? -31.594 -4.172 13.578 1 31 29 GLN B N 1
ATOM 2738 C CA . GLN B 1 29 ? -32.312 -3.098 14.25 1 31 29 GLN B CA 1
ATOM 2739 C C . GLN B 1 29 ? -31.594 -2.656 15.516 1 31 29 GLN B C 1
ATOM 2741 O O . GLN B 1 29 ? -31.578 -1.468 15.852 1 31 29 GLN B O 1
ATOM 2746 N N . ALA B 1 30 ? -31.109 -3.662 16.219 1 32.19 30 ALA B N 1
ATOM 2747 C CA . ALA B 1 30 ? -30.453 -3.283 17.469 1 32.19 30 ALA B CA 1
ATOM 2748 C C . ALA B 1 30 ? -29.234 -2.402 17.188 1 32.19 30 ALA B C 1
ATOM 2750 O O . ALA B 1 30 ? -28.906 -1.513 17.984 1 32.19 30 ALA B O 1
ATOM 2751 N N . GLN B 1 31 ? -28.328 -2.883 16.172 1 29.72 31 GLN B N 1
ATOM 2752 C CA . GLN B 1 31 ? -27.172 -2.061 15.836 1 29.72 31 GLN B CA 1
ATOM 2753 C C . GLN B 1 31 ? -27.609 -0.722 15.242 1 29.72 31 GLN B C 1
ATOM 2755 O O . GLN B 1 31 ? -26.797 0.203 15.125 1 29.72 31 GLN B O 1
ATOM 2760 N N . MET B 1 32 ? -28.578 -0.816 14.344 1 27.86 32 MET B N 1
ATOM 2761 C CA . MET B 1 32 ? -29.234 0.456 14.031 1 27.86 32 MET B CA 1
ATOM 2762 C C . MET B 1 32 ? -29.719 1.146 15.297 1 27.86 32 MET B C 1
ATOM 2764 O O . MET B 1 32 ? -30.547 0.597 16.031 1 27.86 32 MET B O 1
ATOM 2768 N N . GLY B 1 33 ? -28.703 1.593 16.031 1 27.34 33 GLY B N 1
ATOM 2769 C CA . GLY B 1 33 ? -28.969 2.379 17.234 1 27.34 33 GLY B CA 1
ATOM 2770 C C . GLY B 1 33 ? -30.328 3.045 17.219 1 27.34 33 GLY B C 1
ATOM 2771 O O . GLY B 1 33 ? -30.625 3.861 16.344 1 27.34 33 GLY B O 1
ATOM 2772 N N . GLY B 1 34 ? -31.297 2.215 17.297 1 27.3 34 GLY B N 1
ATOM 2773 C CA . GLY B 1 34 ? -32.5 2.939 17.672 1 27.3 34 GLY B CA 1
ATOM 2774 C C . GLY B 1 34 ? -32.219 4.199 18.469 1 27.3 34 GLY B C 1
ATOM 2775 O O . GLY B 1 34 ? -31.406 4.18 19.406 1 27.3 34 GLY B O 1
ATOM 2776 N N . MET B 1 35 ? -32.188 5.258 17.656 1 25.61 35 MET B N 1
ATOM 2777 C CA . MET B 1 35 ? -32.406 6.555 18.281 1 25.61 35 MET B CA 1
ATOM 2778 C C . MET B 1 35 ? -33.344 6.43 19.469 1 25.61 35 MET B C 1
ATOM 2780 O O . MET B 1 35 ? -34.531 6.102 19.297 1 25.61 35 MET B O 1
ATOM 2784 N N . SER B 1 36 ? -32.938 5.418 20.391 1 25.23 36 SER B N 1
ATOM 2785 C CA . SER B 1 36 ? -33.781 5.719 21.547 1 25.23 36 SER B CA 1
ATOM 2786 C C . SER B 1 36 ? -34.219 7.184 21.531 1 25.23 36 SER B C 1
ATOM 2788 O O . SER B 1 36 ? -33.438 8.062 21.156 1 25.23 36 SER B O 1
ATOM 2790 N N . LEU B 1 37 ? -35.469 7.367 21.406 1 23.36 37 LEU B N 1
ATOM 2791 C CA . LEU B 1 37 ? -36.219 8.586 21.672 1 23.36 37 LEU B CA 1
ATOM 2792 C C . LEU B 1 37 ? -35.469 9.492 22.641 1 23.36 37 LEU B C 1
ATOM 2794 O O . LEU B 1 37 ? -34.562 9.047 23.328 1 23.36 37 LEU B O 1
ATOM 2798 N N . GLY B 1 38 ? -36.219 10.523 23.094 1 25.42 38 GLY B N 1
ATOM 2799 C CA . GLY B 1 38 ? -36.156 11.891 23.578 1 25.42 38 GLY B CA 1
ATOM 2800 C C . GLY B 1 38 ? -35.531 12.016 24.953 1 25.42 38 GLY B C 1
ATOM 2801 O O . GLY B 1 38 ? -35.75 13 25.656 1 25.42 38 GLY B O 1
ATOM 2802 N N . GLY B 1 39 ? -35.094 10.844 25.484 1 24.59 39 GLY B N 1
ATOM 2803 C CA . GLY B 1 39 ? -35 11.32 26.859 1 24.59 39 GLY B CA 1
ATOM 2804 C C . GLY B 1 39 ? -34.281 12.664 26.969 1 24.59 39 GLY B C 1
ATOM 2805 O O . GLY B 1 39 ? -33.531 13.047 26.062 1 24.59 39 GLY B O 1
ATOM 2806 N N . ASN B 1 40 ? -34.812 13.516 27.844 1 23.23 40 ASN B N 1
ATOM 2807 C CA . ASN B 1 40 ? -34.406 14.836 28.312 1 23.23 40 ASN B CA 1
ATOM 2808 C C . ASN B 1 40 ? -32.906 14.898 28.547 1 23.23 40 ASN B C 1
ATOM 2810 O O . ASN B 1 40 ? -32.375 14.344 29.516 1 23.23 40 ASN B O 1
ATOM 2814 N N . ARG B 1 41 ? -32.062 14.336 27.531 1 27.28 41 ARG B N 1
ATOM 2815 C CA . ARG B 1 41 ? -30.703 14.766 27.797 1 27.28 41 ARG B CA 1
ATOM 2816 C C . ARG B 1 41 ? -30.672 16.016 28.672 1 27.28 41 ARG B C 1
ATOM 2818 O O . ARG B 1 41 ? -31.281 17.031 28.328 1 27.28 41 ARG B O 1
ATOM 2825 N N . ARG B 1 42 ? -30.391 15.766 29.859 1 27.41 42 ARG B N 1
ATOM 2826 C CA . ARG B 1 42 ? -30.109 16.828 30.812 1 27.41 42 ARG B CA 1
ATOM 2827 C C . ARG B 1 42 ? -29.438 18.016 30.141 1 27.41 42 ARG B C 1
ATOM 2829 O O . ARG B 1 42 ? -28.641 17.844 29.219 1 27.41 42 ARG B O 1
ATOM 2836 N N . GLN B 1 43 ? -30.078 19.172 30 1 27.05 43 GLN B N 1
ATOM 2837 C CA . GLN B 1 43 ? -29.547 20.531 29.891 1 27.05 43 GLN B CA 1
ATOM 2838 C C . GLN B 1 43 ? -28.078 20.578 30.297 1 27.05 43 GLN B C 1
ATOM 2840 O O . GLN B 1 43 ? -27.703 20.141 31.375 1 27.05 43 GLN B O 1
ATOM 2845 N N . GLN B 1 44 ? -27.156 20.141 29.391 1 29.25 44 GLN B N 1
ATOM 2846 C CA . GLN B 1 44 ? -25.797 20.609 29.609 1 29.25 44 GLN B CA 1
ATOM 2847 C C . GLN B 1 44 ? -25.766 21.703 30.672 1 29.25 44 GLN B C 1
ATOM 2849 O O . GLN B 1 44 ? -26.531 22.672 30.625 1 29.25 44 GLN B O 1
ATOM 2854 N N . ARG B 1 45 ? -25.438 21.344 31.844 1 32.78 45 ARG B N 1
ATOM 2855 C CA . ARG B 1 45 ? -25.234 22.297 32.938 1 32.78 45 ARG B CA 1
ATOM 2856 C C . ARG B 1 45 ? -24.75 23.641 32.406 1 32.78 45 ARG B C 1
ATOM 2858 O O . ARG B 1 45 ? -23.922 23.688 31.484 1 32.78 45 ARG B O 1
ATOM 2865 N N . GLY B 1 46 ? -25.594 24.609 32.25 1 33.72 46 GLY B N 1
ATOM 2866 C CA . GLY B 1 46 ? -25.219 26 32.094 1 33.72 46 GLY B CA 1
ATOM 2867 C C . GLY B 1 46 ? -23.844 26.312 32.625 1 33.72 46 GLY B C 1
ATOM 2868 O O . GLY B 1 46 ? -23.594 26.234 33.844 1 33.72 46 GLY B O 1
ATOM 2869 N N . ARG B 1 47 ? -22.812 25.641 32.031 1 39.06 47 ARG B N 1
ATOM 2870 C CA . ARG B 1 47 ? -21.578 26.234 32.5 1 39.06 47 ARG B CA 1
ATOM 2871 C C . ARG B 1 47 ? -21.812 27.641 33.031 1 39.06 47 ARG B C 1
ATOM 2873 O O . ARG B 1 47 ? -22.359 28.484 32.344 1 39.06 47 ARG B O 1
ATOM 2880 N N . SER B 1 48 ? -22.125 27.734 34.219 1 36.41 48 SER B N 1
ATOM 2881 C CA . SER B 1 48 ? -22.234 29.016 34.906 1 36.41 48 SER B CA 1
ATOM 2882 C C . SER B 1 48 ? -21.312 30.062 34.281 1 36.41 48 SER B C 1
ATOM 2884 O O . SER B 1 48 ? -20.188 29.734 33.906 1 36.41 48 SER B O 1
ATOM 2886 N N . ALA B 1 49 ? -21.781 31.062 33.562 1 42.09 49 ALA B N 1
ATOM 2887 C CA . ALA B 1 49 ? -21 32.25 33.219 1 42.09 49 ALA B CA 1
ATOM 2888 C C . ALA B 1 49 ? -19.812 32.406 34.156 1 42.09 49 ALA B C 1
ATOM 2890 O O . ALA B 1 49 ? -19.953 32.219 35.375 1 42.09 49 ALA B O 1
ATOM 2891 N N . PRO B 1 50 ? -18.594 31.953 33.781 1 46.16 50 PRO B N 1
ATOM 2892 C CA . PRO B 1 50 ? -17.578 32.312 34.781 1 46.16 50 PRO B CA 1
ATOM 2893 C C . PRO B 1 50 ? -18 33.469 35.656 1 46.16 50 PRO B C 1
ATOM 2895 O O . PRO B 1 50 ? -18.625 34.438 35.188 1 46.16 50 PRO B O 1
ATOM 2898 N N . LEU B 1 51 ? -18.297 33.312 36.844 1 47 51 LEU B N 1
ATOM 2899 C CA . LEU B 1 51 ? -18.453 34.438 37.75 1 47 51 LEU B CA 1
ATOM 2900 C C . LEU B 1 51 ? -17.453 35.531 37.438 1 47 51 LEU B C 1
ATOM 2902 O O . LEU B 1 51 ? -16.328 35.25 37 1 47 51 LEU B O 1
ATOM 2906 N N . ARG B 1 52 ? -17.938 36.812 37.125 1 51.72 52 ARG B N 1
ATOM 2907 C CA . ARG B 1 52 ? -17.203 38.062 36.844 1 51.72 52 ARG B CA 1
ATOM 2908 C C . ARG B 1 52 ? -15.812 38 37.469 1 51.72 52 ARG B C 1
ATOM 2910 O O . ARG B 1 52 ? -14.852 38.5 36.875 1 51.72 52 ARG B O 1
ATOM 2917 N N . ASP B 1 53 ? -15.758 37.25 38.531 1 56.09 53 ASP B N 1
ATOM 2918 C CA . ASP B 1 53 ? -14.523 37.312 39.312 1 56.09 53 ASP B CA 1
ATOM 2919 C C . ASP B 1 53 ? -13.445 36.406 38.719 1 56.09 53 ASP B C 1
ATOM 2921 O O . ASP B 1 53 ? -12.266 36.531 39.031 1 56.09 53 ASP B O 1
ATOM 2925 N N . ASP B 1 54 ? -13.766 35.562 37.656 1 70 54 ASP B N 1
ATOM 2926 C CA . ASP B 1 54 ? -12.742 34.625 37.219 1 70 54 ASP B CA 1
ATOM 2927 C C . ASP B 1 54 ? -12.195 34.969 35.844 1 70 54 ASP B C 1
ATOM 2929 O O . ASP B 1 54 ? -11.477 34.188 35.219 1 70 54 ASP B O 1
ATOM 2933 N N . LEU B 1 55 ? -12.57 36.031 35.406 1 76.62 55 LEU B N 1
ATOM 2934 C CA . LEU B 1 55 ? -12.055 36.531 34.125 1 76.62 55 LEU B CA 1
ATOM 2935 C C . LEU B 1 55 ? -10.719 37.219 34.312 1 76.62 55 LEU B C 1
ATOM 2937 O O . LEU B 1 55 ? -10.414 37.719 35.406 1 76.62 55 LEU B O 1
ATOM 2941 N N . PRO B 1 56 ? -9.938 37.188 33.188 1 87.31 56 PRO B N 1
ATOM 2942 C CA . PRO B 1 56 ? -8.672 37.938 33.312 1 87.31 56 PRO B CA 1
ATOM 2943 C C . PRO B 1 56 ? -8.867 39.406 33.688 1 87.31 56 PRO B C 1
ATOM 2945 O O . PRO B 1 56 ? -9.844 40.031 33.25 1 87.31 56 PRO B O 1
ATOM 2948 N N . THR B 1 57 ? -7.957 39.875 34.5 1 85.88 57 THR B N 1
ATOM 2949 C CA . THR B 1 57 ? -8.086 41.25 34.969 1 85.88 57 THR B CA 1
ATOM 2950 C C . THR B 1 57 ? -7.281 42.188 34.125 1 85.88 57 THR B C 1
ATOM 2952 O O . THR B 1 57 ? -7.492 43.406 34.156 1 85.88 57 THR B O 1
ATOM 2955 N N . SER B 1 58 ? -6.312 41.688 33.438 1 90 58 SER B N 1
ATOM 2956 C CA . SER B 1 58 ? -5.457 42.5 32.562 1 90 58 SER B CA 1
ATOM 2957 C C . SER B 1 58 ? -4.973 41.656 31.375 1 90 58 SER B C 1
ATOM 2959 O O . SER B 1 58 ? -5.191 40.438 31.328 1 90 58 SER B O 1
ATOM 2961 N N . LEU B 1 59 ? -4.414 42.375 30.438 1 92.81 59 LEU B N 1
ATOM 2962 C CA . LEU B 1 59 ? -3.828 41.688 29.297 1 92.81 59 LEU B CA 1
ATOM 2963 C C . LEU B 1 59 ? -2.738 40.719 29.75 1 92.81 59 LEU B C 1
ATOM 2965 O O . LEU B 1 59 ? -2.637 39.594 29.234 1 92.81 59 LEU B O 1
ATOM 2969 N N . GLU B 1 60 ? -1.92 41.156 30.703 1 92.44 60 GLU B N 1
ATOM 2970 C CA . GLU B 1 60 ? -0.839 40.312 31.219 1 92.44 60 GLU B CA 1
ATOM 2971 C C . GLU B 1 60 ? -1.387 39.062 31.891 1 92.44 60 GLU B C 1
ATOM 2973 O O . GLU B 1 60 ? -0.847 37.969 31.719 1 92.44 60 GLU B O 1
ATOM 2978 N N . ASP B 1 61 ? -2.422 39.25 32.562 1 92.5 61 ASP B N 1
ATOM 2979 C CA . ASP B 1 61 ? -3.09 38.125 33.219 1 92.5 61 ASP B CA 1
ATOM 2980 C C . ASP B 1 61 ? -3.674 37.156 32.156 1 92.5 61 ASP B C 1
ATOM 2982 O O . ASP B 1 61 ? -3.543 35.938 32.281 1 92.5 61 ASP B O 1
ATOM 2986 N N . PHE B 1 62 ? -4.258 37.781 31.172 1 93.25 62 PHE B N 1
ATOM 2987 C CA . PHE B 1 62 ? -4.824 37.031 30.062 1 93.25 62 PHE B CA 1
ATOM 2988 C C . PHE B 1 62 ? -3.752 36.188 29.375 1 93.25 62 PHE B C 1
ATOM 2990 O O . PHE B 1 62 ? -3.938 35 29.156 1 93.25 62 PHE B O 1
ATOM 2997 N N . LEU B 1 63 ? -2.641 36.75 29.094 1 94.25 63 LEU B N 1
ATOM 2998 C CA . LEU B 1 63 ? -1.544 36.062 28.406 1 94.25 63 LEU B CA 1
ATOM 2999 C C . LEU B 1 63 ? -0.963 34.969 29.25 1 94.25 63 LEU B C 1
ATOM 3001 O O . LEU B 1 63 ? -0.605 33.906 28.734 1 94.25 63 LEU B O 1
ATOM 3005 N N . GLU B 1 64 ? -0.864 35.156 30.516 1 91.88 64 GLU B N 1
ATOM 3006 C CA . GLU B 1 64 ? -0.365 34.125 31.422 1 91.88 64 GLU B CA 1
ATOM 3007 C C . GLU B 1 64 ? -1.289 32.906 31.438 1 91.88 64 GLU B C 1
ATOM 3009 O O . GLU B 1 64 ? -0.823 31.766 31.453 1 91.88 64 GLU B O 1
ATOM 3014 N N . ARG B 1 65 ? -2.537 33.156 31.312 1 90.56 65 ARG B N 1
ATOM 3015 C CA . ARG B 1 65 ? -3.527 32.094 31.344 1 90.56 65 ARG B CA 1
ATOM 3016 C C . ARG B 1 65 ? -3.537 31.312 30.031 1 90.56 65 ARG B C 1
ATOM 3018 O O . ARG B 1 65 ? -3.822 30.109 30 1 90.56 65 ARG B O 1
ATOM 3025 N N . VAL B 1 66 ? -3.24 32.031 28.969 1 89.62 66 VAL B N 1
ATOM 3026 C CA . VAL B 1 66 ? -3.146 31.375 27.672 1 89.62 66 VAL B CA 1
ATOM 3027 C C . VAL B 1 66 ? -1.927 30.469 27.641 1 89.62 66 VAL B C 1
ATOM 3029 O O . VAL B 1 66 ? -2 29.344 27.141 1 89.62 66 VAL B O 1
ATOM 3032 N N . ARG B 1 67 ? -0.9 30.844 28.266 1 86.88 67 ARG B N 1
ATOM 3033 C CA . ARG B 1 67 ? 0.358 30.109 28.25 1 86.88 67 ARG B CA 1
ATOM 3034 C C . ARG B 1 67 ? 0.311 28.922 29.203 1 86.88 67 ARG B C 1
ATOM 3036 O O . ARG B 1 67 ? 0.919 27.875 28.938 1 86.88 67 ARG B O 1
ATOM 3043 N N . THR B 1 68 ? -0.325 29.094 30.266 1 82.06 68 THR B N 1
ATOM 3044 C CA . THR B 1 68 ? -0.446 28.047 31.266 1 82.06 68 THR B CA 1
ATOM 3045 C C . THR B 1 68 ? -1.906 27.844 31.656 1 82.06 68 THR B C 1
ATOM 3047 O O . THR B 1 68 ? -2.355 28.359 32.688 1 82.06 68 THR B O 1
ATOM 3050 N N . PRO B 1 69 ? -2.488 27.094 30.781 1 72.25 69 PRO B N 1
ATOM 3051 C CA . PRO B 1 69 ? -3.92 26.953 31.062 1 72.25 69 PRO B CA 1
ATOM 3052 C C . PRO B 1 69 ? -4.199 26.281 32.406 1 72.25 69 PRO B C 1
ATOM 3054 O O . PRO B 1 69 ? -3.492 25.344 32.781 1 72.25 69 PRO B O 1
ATOM 3057 N N . LYS B 1 70 ? -5.039 26.938 33.094 1 68.62 70 LYS B N 1
ATOM 3058 C CA . LYS B 1 70 ? -5.52 26.344 34.344 1 68.62 70 LYS B CA 1
ATOM 3059 C C . LYS B 1 70 ? -6.453 25.172 34.062 1 68.62 70 LYS B C 1
ATOM 3061 O O . LYS B 1 70 ? -7.137 25.141 33.031 1 68.62 70 LYS B O 1
ATOM 3066 N N . PRO B 1 71 ? -6.352 24.156 34.875 1 70.44 71 PRO B N 1
ATOM 3067 C CA . PRO B 1 71 ? -7.129 22.938 34.656 1 70.44 71 PRO B CA 1
ATOM 3068 C C . PRO B 1 71 ? -8.609 23.219 34.438 1 70.44 71 PRO B C 1
ATOM 3070 O O . PRO B 1 71 ? -9.25 22.516 33.625 1 70.44 71 PRO B O 1
ATOM 3073 N N . HIS B 1 72 ? -9.148 24.281 35.031 1 67.94 72 HIS B N 1
ATOM 3074 C CA . HIS B 1 72 ? -10.586 24.484 34.906 1 67.94 72 HIS B CA 1
ATOM 3075 C C . HIS B 1 72 ? -10.914 25.609 33.938 1 67.94 72 HIS B C 1
ATOM 3077 O O . HIS B 1 72 ? -12.07 26.016 33.812 1 67.94 72 HIS B O 1
ATOM 3083 N N . GLU B 1 73 ? -9.938 26.062 33.344 1 75.56 73 GLU B N 1
ATOM 3084 C CA . GLU B 1 73 ? -10.156 27.156 32.406 1 75.56 73 GLU B CA 1
ATOM 3085 C C . GLU B 1 73 ? -9.797 26.719 30.984 1 75.56 73 GLU B C 1
ATOM 3087 O O . GLU B 1 73 ? -8.664 26.328 30.719 1 75.56 73 GLU B O 1
ATOM 3092 N N . SER B 1 74 ? -10.883 26.781 30.172 1 79.25 74 SER B N 1
ATOM 3093 C CA . SER B 1 74 ? -10.633 26.422 28.797 1 79.25 74 SER B CA 1
ATOM 3094 C C . SER B 1 74 ? -10.234 27.625 27.953 1 79.25 74 SER B C 1
ATOM 3096 O O . SER B 1 74 ? -10.578 28.766 28.297 1 79.25 74 SER B O 1
ATOM 3098 N N . LEU B 1 75 ? -9.523 27.469 26.969 1 85.19 75 LEU B N 1
ATOM 3099 C CA . LEU B 1 75 ? -9.164 28.531 26.047 1 85.19 75 LEU B CA 1
ATOM 3100 C C . LEU B 1 75 ? -10.406 29.141 25.406 1 85.19 75 LEU B C 1
ATOM 3102 O O . LEU B 1 75 ? -10.398 30.312 25.031 1 85.19 75 LEU B O 1
ATOM 3106 N N . THR B 1 76 ? -11.422 28.375 25.375 1 82.81 76 THR B N 1
ATOM 3107 C CA . THR B 1 76 ? -12.68 28.875 24.812 1 82.81 76 THR B CA 1
ATOM 3108 C C . THR B 1 76 ? -13.266 29.969 25.703 1 82.81 76 THR B C 1
ATOM 3110 O O . THR B 1 76 ? -13.82 30.953 25.219 1 82.81 76 THR B O 1
ATOM 3113 N N . ASP B 1 77 ? -13.094 29.781 26.969 1 83.5 77 ASP B N 1
ATOM 3114 C CA . ASP B 1 77 ? -13.57 30.797 27.906 1 83.5 77 ASP B CA 1
ATOM 3115 C C . ASP B 1 77 ? -12.766 32.094 27.766 1 83.5 77 ASP B C 1
ATOM 3117 O O . ASP B 1 77 ? -13.32 33.188 27.844 1 83.5 77 ASP B O 1
ATOM 3121 N N . LEU B 1 78 ? -11.586 31.859 27.578 1 90.75 78 LEU B N 1
ATOM 3122 C CA . LEU B 1 78 ? -10.711 33 27.422 1 90.75 78 LEU B CA 1
ATOM 3123 C C . LEU B 1 78 ? -11.023 33.75 26.125 1 90.75 78 LEU B C 1
ATOM 3125 O O . LEU B 1 78 ? -10.758 34.969 26.031 1 90.75 78 LEU B O 1
ATOM 3129 N N . ALA B 1 79 ? -11.586 33.125 25.203 1 92.06 79 ALA B N 1
ATOM 3130 C CA . ALA B 1 79 ? -11.93 33.75 23.922 1 92.06 79 ALA B CA 1
ATOM 3131 C C . ALA B 1 79 ? -13.031 34.781 24.109 1 92.06 79 ALA B C 1
ATOM 3133 O O . ALA B 1 79 ? -13.047 35.781 23.391 1 92.06 79 ALA B O 1
ATOM 3134 N N . VAL B 1 80 ? -13.883 34.531 25.031 1 88.5 80 VAL B N 1
ATOM 3135 C CA . VAL B 1 80 ? -14.953 35.469 25.297 1 88.5 80 VAL B CA 1
ATOM 3136 C C . VAL B 1 80 ? -14.367 36.781 25.828 1 88.5 80 VAL B C 1
ATOM 3138 O O . VAL B 1 80 ? -14.75 37.875 25.375 1 88.5 80 VAL B O 1
ATOM 3141 N N . TYR B 1 81 ? -13.477 36.594 26.734 1 91.31 81 TYR B N 1
ATOM 3142 C CA . TYR B 1 81 ? -12.773 37.781 27.234 1 91.31 81 TYR B CA 1
ATOM 3143 C C . TYR B 1 81 ? -12.094 38.531 26.109 1 91.31 81 TYR B C 1
ATOM 3145 O O . TYR B 1 81 ? -12.172 39.781 26.047 1 91.31 81 TYR B O 1
ATOM 3153 N N . TYR B 1 82 ? -11.438 37.875 25.25 1 95.12 82 TYR B N 1
ATOM 3154 C CA . TYR B 1 82 ? -10.766 38.5 24.109 1 95.12 82 TYR B CA 1
ATOM 3155 C C . TYR B 1 82 ? -11.758 39.281 23.266 1 95.12 82 TYR B C 1
ATOM 3157 O O . TYR B 1 82 ? -11.508 40.438 22.906 1 95.12 82 TYR B O 1
ATOM 3165 N N . ARG B 1 83 ? -12.852 38.688 22.953 1 94.06 83 ARG B N 1
ATOM 3166 C CA . ARG B 1 83 ? -13.867 39.312 22.094 1 94.06 83 ARG B CA 1
ATOM 3167 C C . ARG B 1 83 ? -14.375 40.625 22.688 1 94.06 83 ARG B C 1
ATOM 3169 O O . ARG B 1 83 ? -14.609 41.594 21.953 1 94.06 83 ARG B O 1
ATOM 3176 N N . GLU B 1 84 ? -14.438 40.656 23.922 1 92.38 84 GLU B N 1
ATOM 3177 C CA . GLU B 1 84 ? -15 41.812 24.609 1 92.38 84 GLU B CA 1
ATOM 3178 C C . GLU B 1 84 ? -13.977 42.938 24.734 1 92.38 84 GLU B C 1
ATOM 3180 O O . GLU B 1 84 ? -14.336 44.094 24.969 1 92.38 84 GLU B O 1
ATOM 3185 N N . ASN B 1 85 ? -12.688 42.594 24.562 1 94.31 85 ASN B N 1
ATOM 3186 C CA . ASN B 1 85 ? -11.695 43.594 24.953 1 94.31 85 ASN B CA 1
ATOM 3187 C C . ASN B 1 85 ? -10.789 43.938 23.781 1 94.31 85 ASN B C 1
ATOM 3189 O O . ASN B 1 85 ? -10.109 44.969 23.812 1 94.31 85 ASN B O 1
ATOM 3193 N N . TYR B 1 86 ? -10.68 43.156 22.719 1 93.75 86 TYR B N 1
ATOM 3194 C CA . TYR B 1 86 ? -9.633 43.312 21.719 1 93.75 86 TYR B CA 1
ATOM 3195 C C . TYR B 1 86 ? -9.758 44.656 21 1 93.75 86 TYR B C 1
ATOM 3197 O O . TYR B 1 86 ? -8.773 45.188 20.5 1 93.75 86 TYR B O 1
ATOM 3205 N N . ALA B 1 87 ? -11.016 45.188 20.953 1 93.75 87 ALA B N 1
ATOM 3206 C CA . ALA B 1 87 ? -11.227 46.469 20.266 1 93.75 87 ALA B CA 1
ATOM 3207 C C . ALA B 1 87 ? -10.414 47.594 20.922 1 93.75 87 ALA B C 1
ATOM 3209 O O . ALA B 1 87 ? -10.023 48.562 20.25 1 93.75 87 ALA B O 1
ATOM 3210 N N . ASN B 1 88 ? -10.18 47.438 22.203 1 94.5 88 ASN B N 1
ATOM 3211 C CA . ASN B 1 88 ? -9.469 48.438 22.969 1 94.5 88 ASN B CA 1
ATOM 3212 C C . ASN B 1 88 ? -7.969 48.156 23.016 1 94.5 88 ASN B C 1
ATOM 3214 O O . ASN B 1 88 ? -7.211 48.938 23.609 1 94.5 88 ASN B O 1
ATOM 3218 N N . TRP B 1 89 ? -7.512 47.156 22.453 1 95.44 89 TRP B N 1
ATOM 3219 C CA . TRP B 1 89 ? -6.102 46.781 22.5 1 95.44 89 TRP B CA 1
ATOM 3220 C C . TRP B 1 89 ? -5.359 47.312 21.281 1 95.44 89 TRP B C 1
ATOM 3222 O O . TRP B 1 89 ? -5.934 47.406 20.188 1 95.44 89 TRP B O 1
ATOM 3232 N N . THR B 1 90 ? -4.102 47.625 21.5 1 96.12 90 THR B N 1
ATOM 3233 C CA . THR B 1 90 ? -3.244 48.062 20.406 1 96.12 90 THR B CA 1
ATOM 3234 C C . THR B 1 90 ? -2.824 46.906 19.531 1 96.12 90 THR B C 1
ATOM 3236 O O . THR B 1 90 ? -2.988 45.75 19.891 1 96.12 90 THR B O 1
ATOM 3239 N N . ASP B 1 91 ? -2.293 47.281 18.375 1 95.62 91 ASP B N 1
ATOM 3240 C CA . ASP B 1 91 ? -1.8 46.25 17.453 1 95.62 91 ASP B CA 1
ATOM 3241 C C . ASP B 1 91 ? -0.708 45.406 18.109 1 95.62 91 ASP B C 1
ATOM 3243 O O . ASP B 1 91 ? -0.645 44.219 17.891 1 95.62 91 ASP B O 1
ATOM 3247 N N . ALA B 1 92 ? 0.07 46.031 18.859 1 96.5 92 ALA B N 1
ATOM 3248 C CA . ALA B 1 92 ? 1.16 45.344 19.547 1 96.5 92 ALA B CA 1
ATOM 3249 C C . ALA B 1 92 ? 0.623 44.344 20.562 1 96.5 92 ALA B C 1
ATOM 3251 O O . ALA B 1 92 ? 1.171 43.25 20.703 1 96.5 92 ALA B O 1
ATOM 3252 N N . GLU B 1 93 ? -0.407 44.75 21.203 1 96.38 93 GLU B N 1
ATOM 3253 C CA . GLU B 1 93 ? -1.008 43.875 22.203 1 96.38 93 GLU B CA 1
ATOM 3254 C C . GLU B 1 93 ? -1.699 42.688 21.562 1 96.38 93 GLU B C 1
ATOM 3256 O O . GLU B 1 93 ? -1.545 41.531 22.016 1 96.38 93 GLU B O 1
ATOM 3261 N N . VAL B 1 94 ? -2.371 42.938 20.469 1 97.12 94 VAL B N 1
ATOM 3262 C CA . VAL B 1 94 ? -3.023 41.875 19.719 1 97.12 94 VAL B CA 1
ATOM 3263 C C . VAL B 1 94 ? -1.974 40.906 19.172 1 97.12 94 VAL B C 1
ATOM 3265 O O . VAL B 1 94 ? -2.193 39.688 19.156 1 97.12 94 VAL B O 1
ATOM 3268 N N . THR B 1 95 ? -0.864 41.438 18.781 1 97.69 95 THR B N 1
ATOM 3269 C CA . THR B 1 95 ? 0.241 40.625 18.312 1 97.69 95 THR B CA 1
ATOM 3270 C C . THR B 1 95 ? 0.721 39.656 19.406 1 97.69 95 THR B C 1
ATOM 3272 O O . THR B 1 95 ? 0.921 38.469 19.156 1 97.69 95 THR B O 1
ATOM 3275 N N . LYS B 1 96 ? 0.833 40.156 20.547 1 97.12 96 LYS B N 1
ATOM 3276 C CA . LYS B 1 96 ? 1.255 39.312 21.672 1 97.12 96 LYS B CA 1
ATOM 3277 C C . LYS B 1 96 ? 0.265 38.188 21.922 1 97.12 96 LYS B C 1
ATOM 3279 O O . LYS B 1 96 ? 0.667 37.062 22.219 1 97.12 96 LYS B O 1
ATOM 3284 N N . VAL B 1 97 ? -0.953 38.5 21.812 1 96.5 97 VAL B N 1
ATOM 3285 C CA . VAL B 1 97 ? -1.998 37.5 22.047 1 96.5 97 VAL B CA 1
ATOM 3286 C C . VAL B 1 97 ? -1.949 36.438 20.953 1 96.5 97 VAL B C 1
ATOM 3288 O O . VAL B 1 97 ? -1.957 35.25 21.234 1 96.5 97 VAL B O 1
ATOM 3291 N N . ALA B 1 98 ? -1.896 36.906 19.688 1 97.12 98 ALA B N 1
ATOM 3292 C CA . ALA B 1 98 ? -1.878 35.969 18.547 1 97.12 98 ALA B CA 1
ATOM 3293 C C . ALA B 1 98 ? -0.686 35.031 18.625 1 97.12 98 ALA B C 1
ATOM 3295 O O . ALA B 1 98 ? -0.824 33.844 18.391 1 97.12 98 ALA B O 1
ATOM 3296 N N . GLU B 1 99 ? 0.428 35.562 19 1 96.5 99 GLU B N 1
ATOM 3297 C CA . GLU B 1 99 ? 1.64 34.75 19.141 1 96.5 99 GLU B CA 1
ATOM 3298 C C . GLU B 1 99 ? 1.498 33.719 20.25 1 96.5 99 GLU B C 1
ATOM 3300 O O . GLU B 1 99 ? 1.878 32.562 20.094 1 96.5 99 GLU B O 1
ATOM 3305 N N . ALA B 1 100 ? 0.955 34.125 21.328 1 94.44 100 ALA B N 1
ATOM 3306 C CA . ALA B 1 100 ? 0.766 33.219 22.469 1 94.44 100 ALA B CA 1
ATOM 3307 C C . ALA B 1 100 ? -0.216 32.094 22.125 1 94.44 100 ALA B C 1
ATOM 3309 O O . ALA B 1 100 ? 0.034 30.938 22.438 1 94.44 100 ALA B O 1
ATOM 3310 N N . VAL B 1 101 ? -1.278 32.469 21.5 1 94.44 101 VAL B N 1
ATOM 3311 C CA . VAL B 1 101 ? -2.295 31.5 21.141 1 94.44 101 VAL B CA 1
ATOM 3312 C C . VAL B 1 101 ? -1.739 30.531 20.094 1 94.44 101 VAL B C 1
ATOM 3314 O O . VAL B 1 101 ? -2.016 29.344 20.125 1 94.44 101 VAL B O 1
ATOM 3317 N N . PHE B 1 102 ? -0.986 31.062 19.156 1 95.69 102 PHE B N 1
ATOM 3318 C CA . PHE B 1 102 ? -0.371 30.203 18.141 1 95.69 102 PHE B CA 1
ATOM 3319 C C . PHE B 1 102 ? 0.547 29.172 18.797 1 95.69 102 PHE B C 1
ATOM 3321 O O . PHE B 1 102 ? 0.461 27.984 18.484 1 95.69 102 PHE B O 1
ATOM 3328 N N . ASN B 1 103 ? 1.358 29.641 19.641 1 93.06 103 ASN B N 1
ATOM 3329 C CA . ASN B 1 103 ? 2.283 28.75 20.328 1 93.06 103 ASN B CA 1
ATOM 3330 C C . ASN B 1 103 ? 1.543 27.656 21.109 1 93.06 103 ASN B C 1
ATOM 3332 O O . ASN B 1 103 ? 1.928 26.5 21.078 1 93.06 103 ASN B O 1
ATOM 3336 N N . PHE B 1 104 ? 0.549 28.047 21.688 1 90.19 104 PHE B N 1
ATOM 3337 C CA . PHE B 1 104 ? -0.272 27.094 22.422 1 90.19 104 PHE B CA 1
ATOM 3338 C C . PHE B 1 104 ? -0.909 26.094 21.469 1 90.19 104 PHE B C 1
ATOM 3340 O O . PHE B 1 104 ? -0.822 24.875 21.688 1 90.19 104 PHE B O 1
ATOM 3347 N N . SER B 1 105 ? -1.562 26.578 20.406 1 91.81 105 SER B N 1
ATOM 3348 C CA . SER B 1 105 ? -2.311 25.75 19.469 1 91.81 105 SER B CA 1
ATOM 3349 C C . SER B 1 105 ? -1.392 24.781 18.734 1 91.81 105 SER B C 1
ATOM 3351 O O . SER B 1 105 ? -1.764 23.625 18.5 1 91.81 105 SER B O 1
ATOM 3353 N N . TYR B 1 106 ? -0.251 25.219 18.422 1 93.06 106 TYR B N 1
ATOM 3354 C CA . TYR B 1 106 ? 0.673 24.438 17.609 1 93.06 106 TYR B CA 1
ATOM 3355 C C . TYR B 1 106 ? 1.354 23.359 18.453 1 93.06 106 TYR B C 1
ATOM 3357 O O . TYR B 1 106 ? 1.624 22.266 17.969 1 93.06 106 TYR B O 1
ATOM 3365 N N . HIS B 1 107 ? 1.596 23.625 19.641 1 88.56 107 HIS B N 1
ATOM 3366 C CA . HIS B 1 107 ? 2.414 22.719 20.453 1 88.56 107 HIS B CA 1
ATOM 3367 C C . HIS B 1 107 ? 1.556 21.906 21.422 1 88.56 107 HIS B C 1
ATOM 3369 O O . HIS B 1 107 ? 2.029 20.938 22.016 1 88.56 107 HIS B O 1
ATOM 3375 N N . SER B 1 108 ? 0.379 22.312 21.547 1 77.5 108 SER B N 1
ATOM 3376 C CA . SER B 1 108 ? -0.468 21.625 22.516 1 77.5 108 SER B CA 1
ATOM 3377 C C . SER B 1 108 ? -1.216 20.469 21.875 1 77.5 108 SER B C 1
ATOM 3379 O O . SER B 1 108 ? -1.43 20.438 20.672 1 77.5 108 SER B O 1
ATOM 3381 N N . ASP B 1 109 ? -1.569 19.531 22.781 1 70.75 109 ASP B N 1
ATOM 3382 C CA . ASP B 1 109 ? -2.369 18.391 22.344 1 70.75 109 ASP B CA 1
ATOM 3383 C C . ASP B 1 109 ? -3.861 18.719 22.406 1 70.75 109 ASP B C 1
ATOM 3385 O O . ASP B 1 109 ? -4.691 17.922 21.969 1 70.75 109 ASP B O 1
ATOM 3389 N N . SER B 1 110 ? -4.137 19.875 22.844 1 77.81 110 SER B N 1
ATOM 3390 C CA . SER B 1 110 ? -5.547 20.219 23 1 77.81 110 SER B CA 1
ATOM 3391 C C . SER B 1 110 ? -6.035 21.078 21.828 1 77.81 110 SER B C 1
ATOM 3393 O O . SER B 1 110 ? -6.348 22.25 22.016 1 77.81 110 SER B O 1
ATOM 3395 N N . MET B 1 111 ? -6.203 20.484 20.734 1 81.25 111 MET B N 1
ATOM 3396 C CA . MET B 1 111 ? -6.578 21.188 19.5 1 81.25 111 MET B CA 1
ATOM 3397 C C . MET B 1 111 ? -8.023 21.672 19.578 1 81.25 111 MET B C 1
ATOM 3399 O O . MET B 1 111 ? -8.359 22.703 19 1 81.25 111 MET B O 1
ATOM 3403 N N . TYR B 1 112 ? -8.789 21.047 20.375 1 79.25 112 TYR B N 1
ATOM 3404 C CA . TYR B 1 112 ? -10.188 21.438 20.5 1 79.25 112 TYR B CA 1
ATOM 3405 C C . TYR B 1 112 ? -10.312 22.797 21.156 1 79.25 112 TYR B C 1
ATOM 3407 O O . TYR B 1 112 ? -11.07 23.656 20.688 1 79.25 112 TYR B O 1
ATOM 3415 N N . ASP B 1 113 ? -9.578 22.953 22.156 1 83.5 113 ASP B N 1
ATOM 3416 C CA . ASP B 1 113 ? -9.594 24.234 22.875 1 83.5 113 ASP B CA 1
ATOM 3417 C C . ASP B 1 113 ? -9.062 25.359 21.984 1 83.5 113 ASP B C 1
ATOM 3419 O O . ASP B 1 113 ? -9.609 26.469 21.984 1 83.5 113 ASP B O 1
ATOM 3423 N N . ALA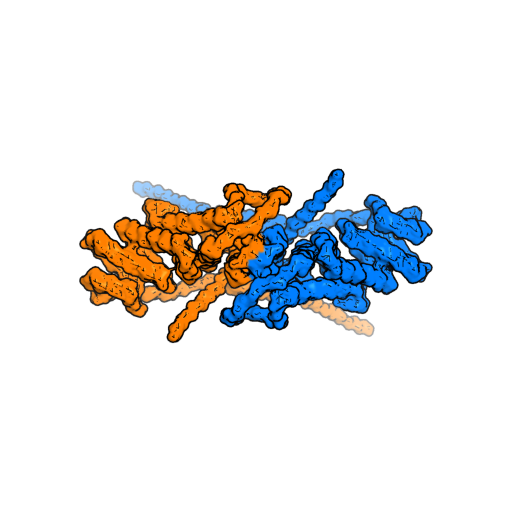 B 1 114 ? -8.078 25.031 21.25 1 88.38 114 ALA B N 1
ATOM 3424 C CA . ALA B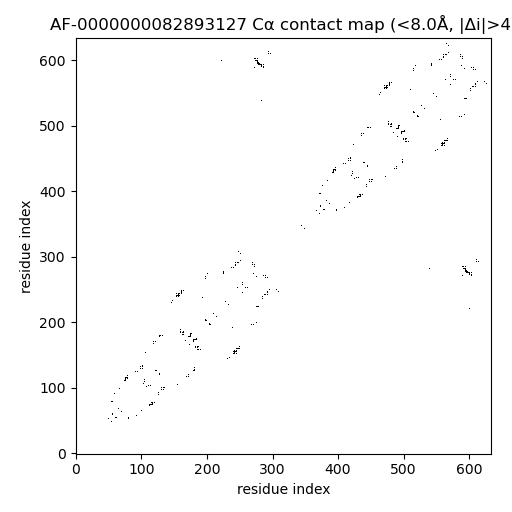 1 114 ? -7.492 26.031 20.359 1 88.38 114 ALA B CA 1
ATOM 3425 C C . ALA B 1 114 ? -8.492 26.453 19.281 1 88.38 114 ALA B C 1
ATOM 3427 O O . ALA B 1 114 ? -8.664 27.641 19.031 1 88.38 114 ALA B O 1
ATOM 3428 N N . VAL B 1 115 ? -9.172 25.547 18.797 1 88.94 115 VAL B N 1
ATOM 3429 C CA . VAL B 1 115 ? -10.133 25.812 17.734 1 88.94 115 VAL B CA 1
ATOM 3430 C C . VAL B 1 115 ? -11.297 26.641 18.281 1 88.94 115 VAL B C 1
ATOM 3432 O O . VAL B 1 115 ? -11.781 27.562 17.609 1 88.94 115 VAL B O 1
ATOM 3435 N N . GLY B 1 116 ? -11.703 26.297 19.438 1 89.12 116 GLY B N 1
ATOM 3436 C CA . GLY B 1 116 ? -12.734 27.094 20.078 1 89.12 116 GLY B CA 1
ATOM 3437 C C . GLY B 1 116 ? -12.359 28.562 20.219 1 89.12 116 GLY B C 1
ATOM 3438 O O . GLY B 1 116 ? -13.188 29.438 19.969 1 89.12 116 GLY B O 1
ATOM 3439 N N . PHE B 1 117 ? -11.164 28.781 20.625 1 93.5 117 PHE B N 1
ATOM 3440 C CA . PHE B 1 117 ? -10.68 30.156 20.75 1 93.5 117 PHE B CA 1
ATOM 3441 C C . PHE B 1 117 ? -10.641 30.844 19.391 1 93.5 117 PHE B C 1
ATOM 3443 O O . PHE B 1 117 ? -11.102 31.969 19.25 1 93.5 117 PHE B O 1
ATOM 3450 N N . LEU B 1 118 ? -10.156 30.172 18.406 1 95.12 118 LEU B N 1
ATOM 3451 C CA . LEU B 1 118 ? -9.984 30.75 17.078 1 95.12 118 LEU B CA 1
ATOM 3452 C C . LEU B 1 118 ? -11.328 31.109 16.453 1 95.12 118 LEU B C 1
ATOM 3454 O O . LEU B 1 118 ? -11.453 32.125 15.781 1 95.12 118 LEU B O 1
ATOM 3458 N N . ASN B 1 119 ? -12.297 30.344 16.703 1 92.88 119 ASN B N 1
ATOM 3459 C CA . ASN B 1 119 ? -13.633 30.609 16.188 1 92.88 119 ASN B CA 1
ATOM 3460 C C . ASN B 1 119 ? -14.164 31.969 16.641 1 92.88 119 ASN B C 1
ATOM 3462 O O . ASN B 1 119 ? -14.883 32.625 15.891 1 92.88 119 ASN B O 1
ATOM 3466 N N . VAL B 1 120 ? -13.758 32.281 17.75 1 93.62 120 VAL B N 1
ATOM 3467 C CA . VAL B 1 120 ? -14.219 33.562 18.312 1 93.62 120 VAL B CA 1
ATOM 3468 C C . VAL B 1 120 ? -13.266 34.656 17.906 1 93.62 120 VAL B C 1
ATOM 3470 O O . VAL B 1 120 ? -13.695 35.719 17.438 1 93.62 120 VAL B O 1
ATOM 3473 N N . ALA B 1 121 ? -12.008 34.469 17.984 1 96.25 121 ALA B N 1
ATOM 3474 C CA . ALA B 1 121 ? -10.977 35.469 17.812 1 96.25 121 ALA B CA 1
ATOM 3475 C C . ALA B 1 121 ? -10.875 35.906 16.359 1 96.25 121 ALA B C 1
ATOM 3477 O O . ALA B 1 121 ? -10.406 37 16.062 1 96.25 121 ALA B O 1
ATOM 3478 N N . PHE B 1 122 ? -11.336 35.156 15.398 1 95.88 122 PHE B N 1
ATOM 3479 C CA . PHE B 1 122 ? -11.188 35.438 13.977 1 95.88 122 PHE B CA 1
ATOM 3480 C C . PHE B 1 122 ? -12.078 36.594 13.562 1 95.88 122 PHE B C 1
ATOM 3482 O O . PHE B 1 122 ? -11.898 37.156 12.484 1 95.88 122 PHE B O 1
ATOM 3489 N N . ALA B 1 123 ? -12.945 36.906 14.445 1 94.31 123 ALA B N 1
ATOM 3490 C CA . ALA B 1 123 ? -13.727 38.125 14.188 1 94.31 123 ALA B CA 1
ATOM 3491 C C . ALA B 1 123 ? -12.828 39.344 14.133 1 94.31 123 ALA B C 1
ATOM 3493 O O . ALA B 1 123 ? -13.188 40.344 13.516 1 94.31 123 ALA B O 1
ATOM 3494 N N . ASP B 1 124 ? -11.742 39.281 14.859 1 96.19 124 ASP B N 1
ATOM 3495 C CA . ASP B 1 124 ? -10.719 40.344 14.797 1 96.19 124 ASP B CA 1
ATOM 3496 C C . ASP B 1 124 ? -9.742 40.094 13.656 1 96.19 124 ASP B C 1
ATOM 3498 O O . ASP B 1 124 ? -8.875 39.219 13.75 1 96.19 124 ASP B O 1
ATOM 3502 N N . GLU B 1 125 ? -9.773 40.844 12.641 1 95.19 125 GLU B N 1
ATOM 3503 C CA . GLU B 1 125 ? -8.969 40.688 11.438 1 95.19 125 GLU B CA 1
ATOM 3504 C C . GLU B 1 125 ? -7.477 40.812 11.742 1 95.19 125 GLU B C 1
ATOM 3506 O O . GLU B 1 125 ? -6.648 40.156 11.117 1 95.19 125 GLU B O 1
ATOM 3511 N N . ARG B 1 126 ? -7.16 41.75 12.656 1 96.88 126 ARG B N 1
ATOM 3512 C CA . ARG B 1 126 ? -5.758 41.875 13.039 1 96.88 126 ARG B CA 1
ATOM 3513 C C . ARG B 1 126 ? -5.195 40.594 13.578 1 96.88 126 ARG B C 1
ATOM 3515 O O . ARG B 1 126 ? -4.121 40.125 13.156 1 96.88 126 ARG B O 1
ATOM 3522 N N . PHE B 1 127 ? -5.961 39.969 14.461 1 97.94 127 PHE B N 1
ATOM 3523 C CA . PHE B 1 127 ? -5.555 38.719 15.07 1 97.94 127 PHE B CA 1
ATOM 3524 C C . PHE B 1 127 ? -5.379 37.625 14.016 1 97.94 127 PHE B C 1
ATOM 3526 O O . PHE B 1 127 ? -4.355 36.938 13.984 1 97.94 127 PHE B O 1
ATOM 3533 N N . GLN B 1 128 ? -6.363 37.438 13.125 1 97.69 128 GLN B N 1
ATOM 3534 C CA . GLN B 1 128 ? -6.305 36.406 12.094 1 97.69 128 GLN B CA 1
ATOM 3535 C C . GLN B 1 128 ? -5.062 36.562 11.227 1 97.69 128 GLN B C 1
ATOM 3537 O O . GLN B 1 128 ? -4.375 35.594 10.922 1 97.69 128 GLN B O 1
ATOM 3542 N N . ASN B 1 129 ? -4.812 37.812 10.844 1 97.56 129 ASN B N 1
ATOM 3543 C CA . ASN B 1 129 ? -3.658 38.094 10 1 97.56 129 ASN B CA 1
ATOM 3544 C C . ASN B 1 129 ? -2.35 37.719 10.703 1 97.56 129 ASN B C 1
ATOM 3546 O O . ASN B 1 129 ? -1.484 37.062 10.109 1 97.56 129 ASN B O 1
ATOM 3550 N N . ILE B 1 130 ? -2.256 38.125 11.898 1 97.88 130 ILE B N 1
ATOM 3551 C CA . ILE B 1 130 ? -1.018 37.906 12.633 1 97.88 130 ILE B CA 1
ATOM 3552 C C . ILE B 1 130 ? -0.848 36.438 12.914 1 97.88 130 ILE B C 1
ATOM 3554 O O . ILE B 1 130 ? 0.24 35.875 12.734 1 97.88 130 ILE B O 1
ATOM 3558 N N . PHE B 1 131 ? -1.912 35.75 13.344 1 98.06 131 PHE B N 1
ATOM 3559 C CA . PHE B 1 131 ? -1.894 34.344 13.609 1 98.06 131 PHE B CA 1
ATOM 3560 C C . PHE B 1 131 ? -1.482 33.562 12.359 1 98.06 131 PHE B C 1
ATOM 3562 O O . PHE B 1 131 ? -0.64 32.656 12.43 1 98.06 131 PHE B O 1
ATOM 3569 N N . THR B 1 132 ? -2.039 33.906 11.242 1 98.25 132 THR B N 1
ATOM 3570 C CA . THR B 1 132 ? -1.726 33.281 9.961 1 98.25 132 THR B CA 1
ATOM 3571 C C . THR B 1 132 ? -0.26 33.5 9.594 1 98.25 132 THR B C 1
ATOM 3573 O O . THR B 1 132 ? 0.422 32.594 9.156 1 98.25 132 THR B O 1
ATOM 3576 N N . LYS B 1 133 ? 0.166 34.688 9.812 1 97.81 133 LYS B N 1
ATOM 3577 C CA . LYS B 1 133 ? 1.559 35.031 9.523 1 97.81 133 LYS B CA 1
ATOM 3578 C C . LYS B 1 133 ? 2.512 34.188 10.359 1 97.81 133 LYS B C 1
ATOM 3580 O O . LYS B 1 133 ? 3.543 33.719 9.867 1 97.81 133 LYS B O 1
ATOM 3585 N N . GLU B 1 134 ? 2.16 33.969 11.625 1 97.31 134 GLU B N 1
ATOM 3586 C CA . GLU B 1 134 ? 2.977 33.156 12.492 1 97.31 134 GLU B CA 1
ATOM 3587 C C . GLU B 1 134 ? 3.086 31.719 11.945 1 97.31 134 GLU B C 1
ATOM 3589 O O . GLU B 1 134 ? 4.172 31.141 11.93 1 97.31 134 GLU B O 1
ATOM 3594 N N . PHE B 1 135 ? 2.027 31.203 11.492 1 97.94 135 PHE B N 1
ATOM 3595 C CA . PHE B 1 135 ? 2.018 29.859 10.914 1 97.94 135 PHE B CA 1
ATOM 3596 C C . PHE B 1 135 ? 2.912 29.797 9.68 1 97.94 135 PHE B C 1
ATOM 3598 O O . PHE B 1 135 ? 3.719 28.875 9.539 1 97.94 135 PHE B O 1
ATOM 3605 N N . VAL B 1 136 ? 2.723 30.75 8.766 1 97.56 136 VAL B N 1
ATOM 3606 C CA . VAL B 1 136 ? 3.459 30.766 7.504 1 97.56 136 VAL B CA 1
ATOM 3607 C C . VAL B 1 136 ? 4.957 30.844 7.781 1 97.56 136 VAL B C 1
ATOM 3609 O O . VAL B 1 136 ? 5.75 30.125 7.172 1 97.56 136 VAL B O 1
ATOM 3612 N N . ILE B 1 137 ? 5.305 31.703 8.719 1 96.31 137 ILE B N 1
ATOM 3613 C CA . ILE B 1 137 ? 6.711 31.875 9.062 1 96.31 137 ILE B CA 1
ATOM 3614 C C . ILE B 1 137 ? 7.258 30.578 9.656 1 96.31 137 ILE B C 1
ATOM 3616 O O . ILE B 1 137 ? 8.328 30.125 9.266 1 96.31 137 ILE B O 1
ATOM 3620 N N . MET B 1 138 ? 6.555 30.031 10.539 1 95.56 138 MET B N 1
ATOM 3621 C CA . MET B 1 138 ? 6.977 28.781 11.164 1 95.56 138 MET B CA 1
ATOM 3622 C C . MET B 1 138 ? 7.141 27.672 10.125 1 95.56 138 MET B C 1
ATOM 3624 O O . MET B 1 138 ? 8.156 26.969 10.125 1 95.56 138 MET B O 1
ATOM 3628 N N . ALA B 1 139 ? 6.168 27.516 9.242 1 96.5 139 ALA B N 1
ATOM 3629 C CA . ALA B 1 139 ? 6.219 26.5 8.195 1 96.5 139 ALA B CA 1
ATOM 3630 C C . ALA B 1 139 ? 7.414 26.734 7.27 1 96.5 139 ALA B C 1
ATOM 3632 O O . ALA B 1 139 ? 8.117 25.781 6.914 1 96.5 139 ALA B O 1
ATOM 3633 N N . ALA B 1 140 ? 7.637 27.969 6.934 1 94.75 140 ALA B N 1
ATOM 3634 C CA . ALA B 1 140 ? 8.742 28.312 6.047 1 94.75 140 ALA B CA 1
ATOM 3635 C C . ALA B 1 140 ? 10.086 27.953 6.68 1 94.75 140 ALA B C 1
ATOM 3637 O O . ALA B 1 140 ? 10.961 27.406 6.016 1 94.75 140 ALA B O 1
ATOM 3638 N N . ILE B 1 141 ? 10.188 28.281 7.934 1 93.38 141 ILE B N 1
ATOM 3639 C CA . ILE B 1 141 ? 11.422 27.984 8.656 1 93.38 141 ILE B CA 1
ATOM 3640 C C . ILE B 1 141 ? 11.641 26.469 8.711 1 93.38 141 ILE B C 1
ATOM 3642 O O . ILE B 1 141 ? 12.742 25.984 8.469 1 93.38 141 ILE B O 1
ATOM 3646 N N . LEU B 1 142 ? 10.633 25.797 8.961 1 93.69 142 LEU B N 1
ATOM 3647 C CA . LEU B 1 142 ? 10.711 24.359 9.094 1 93.69 142 LEU B CA 1
ATOM 3648 C C . LEU B 1 142 ? 11.078 23.703 7.762 1 93.69 142 LEU B C 1
ATOM 3650 O O . LEU B 1 142 ? 11.906 22.797 7.719 1 93.69 142 LEU B O 1
ATOM 3654 N N . LEU B 1 143 ? 10.516 24.109 6.664 1 91.19 143 LEU B N 1
ATOM 3655 C CA . LEU B 1 143 ? 10.68 23.484 5.355 1 91.19 143 LEU B CA 1
ATOM 3656 C C . LEU B 1 143 ? 12.023 23.875 4.742 1 91.19 143 LEU B C 1
ATOM 3658 O O . LEU B 1 143 ? 12.469 23.25 3.773 1 91.19 143 LEU B O 1
ATOM 3662 N N . ASP B 1 144 ? 12.75 24.797 5.352 1 86.56 144 ASP B N 1
ATOM 3663 C CA . ASP B 1 144 ? 14.07 25.219 4.875 1 86.56 144 ASP B CA 1
ATOM 3664 C C . ASP B 1 144 ? 15.172 24.719 5.809 1 86.56 144 ASP B C 1
ATOM 3666 O O . ASP B 1 144 ? 16.344 25.047 5.609 1 86.56 144 ASP B O 1
ATOM 3670 N N . GLU B 1 145 ? 14.812 23.984 6.703 1 86.69 145 GLU B N 1
ATOM 3671 C CA . GLU B 1 145 ? 15.781 23.5 7.688 1 86.69 145 GLU B CA 1
ATOM 3672 C C . GLU B 1 145 ? 16.75 22.5 7.062 1 86.69 145 GLU B C 1
ATOM 3674 O O . GLU B 1 145 ? 16.359 21.641 6.277 1 86.69 145 GLU B O 1
ATOM 3679 N N . SER B 1 146 ? 18.031 22.547 7.402 1 84.38 146 SER B N 1
ATOM 3680 C CA . SER B 1 146 ? 19.078 21.688 6.855 1 84.38 146 SER B CA 1
ATOM 3681 C C . SER B 1 146 ? 19.125 20.344 7.59 1 84.38 146 SER B C 1
ATOM 3683 O O . SER B 1 146 ? 19.484 19.328 7.004 1 84.38 146 SER B O 1
ATOM 3685 N N . ASP B 1 147 ? 18.812 20.359 8.883 1 86.19 147 ASP B N 1
ATOM 3686 C CA . ASP B 1 147 ? 18.797 19.141 9.688 1 86.19 147 ASP B CA 1
ATOM 3687 C C . ASP B 1 147 ? 17.422 18.922 10.305 1 86.19 147 ASP B C 1
ATOM 3689 O O . ASP B 1 147 ? 17.219 19.188 11.492 1 86.19 147 ASP B O 1
ATOM 3693 N N . PRO B 1 148 ? 16.609 18.422 9.484 1 86.62 148 PRO B N 1
ATOM 3694 C CA . PRO B 1 148 ? 15.211 18.344 9.898 1 86.62 148 PRO B CA 1
ATOM 3695 C C . PRO B 1 148 ? 14.984 17.281 10.984 1 86.62 148 PRO B C 1
ATOM 3697 O O . PRO B 1 148 ? 15.57 16.203 10.93 1 86.62 148 PRO B O 1
ATOM 3700 N N . ASP B 1 149 ? 14.281 17.688 12.023 1 90.81 149 ASP B N 1
ATOM 3701 C CA . ASP B 1 149 ? 13.742 16.781 13.039 1 90.81 149 ASP B CA 1
ATOM 3702 C C . ASP B 1 149 ? 12.352 16.297 12.648 1 90.81 149 ASP B C 1
ATOM 3704 O O . ASP B 1 149 ? 11.406 17.078 12.57 1 90.81 149 ASP B O 1
ATOM 3708 N N . ILE B 1 150 ? 12.219 15.055 12.484 1 92 150 ILE B N 1
ATOM 3709 C CA . ILE B 1 150 ? 11 14.445 11.953 1 92 150 ILE B CA 1
ATOM 3710 C C . ILE B 1 150 ? 9.82 14.766 12.859 1 92 150 ILE B C 1
ATOM 3712 O O . ILE B 1 150 ? 8.688 14.922 12.391 1 92 150 ILE B O 1
ATOM 3716 N N . SER B 1 151 ? 10.008 14.914 14.172 1 93.19 151 SER B N 1
ATOM 3717 C CA . SER B 1 151 ? 8.93 15.18 15.117 1 93.19 151 SER B CA 1
ATOM 3718 C C . SER B 1 151 ? 8.273 16.531 14.844 1 93.19 151 SER B C 1
ATOM 3720 O O . SER B 1 151 ? 7.066 16.688 15.047 1 93.19 151 SER B O 1
ATOM 3722 N N . GLN B 1 152 ? 9.023 17.469 14.422 1 94.81 152 GLN B N 1
ATOM 3723 C CA . GLN B 1 152 ? 8.484 18.781 14.078 1 94.81 152 GLN B CA 1
ATOM 3724 C C . GLN B 1 152 ? 7.559 18.688 12.867 1 94.81 152 GLN B C 1
ATOM 3726 O O . GLN B 1 152 ? 6.555 19.406 12.797 1 94.81 152 GLN B O 1
ATOM 3731 N N . TYR B 1 153 ? 7.914 17.844 11.969 1 96.06 153 TYR B N 1
ATOM 3732 C CA . TYR B 1 153 ? 7.098 17.656 10.773 1 96.06 153 TYR B CA 1
ATOM 3733 C C . TYR B 1 153 ? 5.828 16.875 11.094 1 96.06 153 TYR B C 1
ATOM 3735 O O . TYR B 1 153 ? 4.781 17.109 10.484 1 96.06 153 TYR B O 1
ATOM 3743 N N . GLU B 1 154 ? 5.934 15.992 12.055 1 96.06 154 GLU B N 1
ATOM 3744 C CA . GLU B 1 154 ? 4.73 15.344 12.555 1 96.06 154 GLU B CA 1
ATOM 3745 C C . GLU B 1 154 ? 3.752 16.359 13.141 1 96.06 154 GLU B C 1
ATOM 3747 O O . GLU B 1 154 ? 2.549 16.297 12.883 1 96.06 154 GLU B O 1
ATOM 3752 N N . ARG B 1 155 ? 4.289 17.281 13.852 1 95.12 155 ARG B N 1
ATOM 3753 C CA . ARG B 1 155 ? 3.477 18.328 14.469 1 95.12 155 ARG B CA 1
ATOM 3754 C C . ARG B 1 155 ? 2.842 19.219 13.406 1 95.12 155 ARG B C 1
ATOM 3756 O O . ARG B 1 155 ? 1.662 19.562 13.5 1 95.12 155 ARG B O 1
ATOM 3763 N N . LEU B 1 156 ? 3.66 19.578 12.477 1 97 156 LEU B N 1
ATOM 3764 C CA . LEU B 1 156 ? 3.129 20.391 11.383 1 97 156 LEU B CA 1
ATOM 3765 C C . LEU B 1 156 ? 1.971 19.672 10.695 1 97 156 LEU B C 1
ATOM 3767 O O . LEU B 1 156 ? 0.912 20.266 10.477 1 97 156 LEU B O 1
ATOM 3771 N N . GLY B 1 157 ? 2.213 18.391 10.375 1 97.12 157 GLY B N 1
ATOM 3772 C CA . GLY B 1 157 ? 1.152 17.609 9.758 1 97.12 157 GLY B CA 1
ATOM 3773 C C . GLY B 1 157 ? -0.097 17.516 10.617 1 97.12 157 GLY B C 1
ATOM 3774 O O . GLY B 1 157 ? -1.214 17.609 10.102 1 97.12 157 GLY B O 1
ATOM 3775 N N . GLY B 1 158 ? 0.126 17.297 11.875 1 95.88 158 GLY B N 1
ATOM 3776 C CA . GLY B 1 158 ? -1 17.281 12.797 1 95.88 158 GLY B CA 1
ATOM 3777 C C . GLY B 1 158 ? -1.789 18.578 12.797 1 95.88 158 GLY B C 1
ATOM 3778 O O . GLY B 1 158 ? -3.02 18.562 12.734 1 95.88 158 GLY B O 1
ATOM 3779 N N . PHE B 1 159 ? -1.098 19.641 12.875 1 96.44 159 PHE B N 1
ATOM 3780 C CA . PHE B 1 159 ? -1.733 20.953 12.906 1 96.44 159 PHE B CA 1
ATOM 3781 C C . PHE B 1 159 ? -2.531 21.188 11.625 1 96.44 159 PHE B C 1
ATOM 3783 O O . PHE B 1 159 ? -3.693 21.594 11.68 1 96.44 159 PHE B O 1
ATOM 3790 N N . ILE B 1 160 ? -1.958 20.906 10.469 1 97.12 160 ILE B N 1
ATOM 3791 C CA . ILE B 1 160 ? -2.621 21.078 9.18 1 97.12 160 ILE B CA 1
ATOM 3792 C C . ILE B 1 160 ? -3.879 20.203 9.133 1 97.12 160 ILE B C 1
ATOM 3794 O O . ILE B 1 160 ? -4.957 20.688 8.781 1 97.12 160 ILE B O 1
ATOM 3798 N N . GLY B 1 161 ? -3.713 18.969 9.5 1 96.5 161 GLY B N 1
ATOM 3799 C CA . GLY B 1 161 ? -4.852 18.062 9.508 1 96.5 161 GLY B CA 1
ATOM 3800 C C . GLY B 1 161 ? -5.988 18.547 10.391 1 96.5 161 GLY B C 1
ATOM 3801 O O . GLY B 1 161 ? -7.148 18.516 9.984 1 96.5 161 GLY B O 1
ATOM 3802 N N . HIS B 1 162 ? -5.656 19.016 11.523 1 95.12 162 HIS B N 1
ATOM 3803 C CA . HIS B 1 162 ? -6.676 19.469 12.461 1 95.12 162 HIS B CA 1
ATOM 3804 C C . HIS B 1 162 ? -7.395 20.719 11.938 1 95.12 162 HIS B C 1
ATOM 3806 O O . HIS B 1 162 ? -8.617 20.828 12.055 1 95.12 162 HIS B O 1
ATOM 3812 N N . MET B 1 163 ? -6.621 21.625 11.422 1 95.81 163 MET B N 1
ATOM 3813 C CA . MET B 1 163 ? -7.227 22.844 10.883 1 95.81 163 MET B CA 1
ATOM 3814 C C . MET B 1 163 ? -8.195 22.516 9.75 1 95.81 163 MET B C 1
ATOM 3816 O O . MET B 1 163 ? -9.281 23.078 9.68 1 95.81 163 MET B O 1
ATOM 3820 N N . LEU B 1 164 ? -7.863 21.578 8.922 1 95.94 164 LEU B N 1
ATOM 3821 C CA . LEU B 1 164 ? -8.688 21.25 7.762 1 95.94 164 LEU B CA 1
ATOM 3822 C C . LEU B 1 164 ? -9.875 20.391 8.172 1 95.94 164 LEU B C 1
ATOM 3824 O O . LEU B 1 164 ? -10.898 20.375 7.48 1 95.94 164 LEU B O 1
ATOM 3828 N N . LYS B 1 165 ? -9.688 19.703 9.211 1 94.62 165 LYS B N 1
ATOM 3829 C CA . LYS B 1 165 ? -10.758 18.875 9.734 1 94.62 165 LYS B CA 1
ATOM 3830 C C . LYS B 1 165 ? -11.797 19.703 10.477 1 94.62 165 LYS B C 1
ATOM 3832 O O . LYS B 1 165 ? -12.977 19.344 10.531 1 94.62 165 LYS B O 1
ATOM 3837 N N . THR B 1 166 ? -11.328 20.734 11.062 1 92.44 166 THR B N 1
ATOM 3838 C CA . THR B 1 166 ? -12.156 21.594 11.914 1 92.44 166 THR B CA 1
ATOM 3839 C C . THR B 1 166 ? -13.242 22.281 11.094 1 92.44 166 THR B C 1
ATOM 3841 O O . THR B 1 166 ? -12.984 22.766 9.992 1 92.44 166 THR B O 1
ATOM 3844 N N . LYS B 1 167 ? -14.445 22.281 11.688 1 91.19 167 LYS B N 1
ATOM 3845 C CA . LYS B 1 167 ? -15.539 23.047 11.109 1 91.19 167 LYS B CA 1
ATOM 3846 C C . LYS B 1 167 ? -15.672 24.406 11.773 1 91.19 167 LYS B C 1
ATOM 3848 O O . LYS B 1 167 ? -16.312 24.547 12.82 1 91.19 167 LYS B O 1
ATOM 3853 N N . PHE B 1 168 ? -15.117 25.406 11.141 1 94.06 168 PHE B N 1
ATOM 3854 C CA . PHE B 1 168 ? -15.211 26.766 11.664 1 94.06 168 PHE B CA 1
ATOM 3855 C C . PHE B 1 168 ? -16.625 27.312 11.477 1 94.06 168 PHE B C 1
ATOM 3857 O O . PHE B 1 168 ? -17.328 26.922 10.555 1 94.06 168 PHE B O 1
ATOM 3864 N N . ASN B 1 169 ? -16.953 28.188 12.352 1 91.94 169 ASN B N 1
ATOM 3865 C CA . ASN B 1 169 ? -18.25 28.828 12.258 1 91.94 169 ASN B CA 1
ATOM 3866 C C . ASN B 1 169 ? -18.297 29.828 11.109 1 91.94 169 ASN B C 1
ATOM 3868 O O . ASN B 1 169 ? -17.25 30.297 10.648 1 91.94 169 ASN B O 1
ATOM 3872 N N . ARG B 1 170 ? -19.594 30.047 10.625 1 93.06 170 ARG B N 1
ATOM 3873 C CA . ARG B 1 170 ? -19.766 31.156 9.68 1 93.06 170 ARG B CA 1
ATOM 3874 C C . ARG B 1 170 ? -19.375 32.469 10.312 1 93.06 170 ARG B C 1
ATOM 3876 O O . ARG B 1 170 ? -19.641 32.719 11.5 1 93.06 170 ARG B O 1
ATOM 3883 N N . PRO B 1 171 ? -18.703 33.344 9.562 1 93.75 171 PRO B N 1
ATOM 3884 C CA . PRO B 1 171 ? -18.375 33.312 8.133 1 93.75 171 PRO B CA 1
ATOM 3885 C C . PRO B 1 171 ? -16.984 32.75 7.859 1 93.75 171 PRO B C 1
ATOM 3887 O O . PRO B 1 171 ? -16.453 32.938 6.766 1 93.75 171 PRO B O 1
ATOM 3890 N N . PHE B 1 172 ? -16.391 32.188 8.844 1 94.69 172 PHE B N 1
ATOM 3891 C CA . PHE B 1 172 ? -14.992 31.781 8.734 1 94.69 172 PHE B CA 1
ATOM 3892 C C . PHE B 1 172 ? -14.883 30.312 8.344 1 94.69 172 PHE B C 1
ATOM 3894 O O . PHE B 1 172 ? -13.883 29.656 8.641 1 94.69 172 PHE B O 1
ATOM 3901 N N . HIS B 1 173 ? -15.844 29.734 7.637 1 94.06 173 HIS B N 1
ATOM 3902 C CA . HIS B 1 173 ? -15.953 28.312 7.371 1 94.06 173 HIS B CA 1
ATOM 3903 C C . HIS B 1 173 ? -15.383 27.953 6 1 94.06 173 HIS B C 1
ATOM 3905 O O . HIS B 1 173 ? -15.195 26.781 5.688 1 94.06 173 HIS B O 1
ATOM 3911 N N . LEU B 1 174 ? -15.055 28.938 5.203 1 95.06 174 LEU B N 1
ATOM 3912 C CA . LEU B 1 174 ? -14.609 28.672 3.836 1 95.06 174 LEU B CA 1
ATOM 3913 C C . LEU B 1 174 ? -13.102 28.859 3.711 1 95.06 174 LEU B C 1
ATOM 3915 O O . LEU B 1 174 ? -12.516 29.703 4.395 1 95.06 174 LEU B O 1
ATOM 3919 N N . ILE B 1 175 ? -12.57 28.109 2.812 1 96.31 175 ILE B N 1
ATOM 3920 C CA . ILE B 1 175 ? -11.148 28.219 2.52 1 96.31 175 ILE B CA 1
ATOM 3921 C C . ILE B 1 175 ? -10.922 29.25 1.406 1 96.31 175 ILE B C 1
ATOM 3923 O O . ILE B 1 175 ? -10.523 28.891 0.297 1 96.31 175 ILE B O 1
ATOM 3927 N N . VAL B 1 176 ? -11.227 30.453 1.678 1 95.88 176 VAL B N 1
ATOM 3928 C CA . VAL B 1 176 ? -11 31.594 0.805 1 95.88 176 VAL B CA 1
ATOM 3929 C C . VAL B 1 176 ? -10.508 32.781 1.628 1 95.88 176 VAL B C 1
ATOM 3931 O O . VAL B 1 176 ? -10.812 32.906 2.816 1 95.88 176 VAL B O 1
ATOM 3934 N N . ASP B 1 177 ? -9.805 33.656 1.073 1 94.62 177 ASP B N 1
ATOM 3935 C CA . ASP B 1 177 ? -9.086 34.719 1.751 1 94.62 177 ASP B CA 1
ATOM 3936 C C . ASP B 1 177 ? -10.047 35.625 2.553 1 94.62 177 ASP B C 1
ATOM 3938 O O . ASP B 1 177 ? -9.719 36.031 3.662 1 94.62 177 ASP B O 1
ATOM 3942 N N . TYR B 1 178 ? -11.234 35.875 2.051 1 94.19 178 TYR B N 1
ATOM 3943 C CA . TYR B 1 178 ? -12.133 36.781 2.727 1 94.19 178 TYR B CA 1
ATOM 3944 C C . TYR B 1 178 ? -12.844 36.125 3.893 1 94.19 178 TYR B C 1
ATOM 3946 O O . TYR B 1 178 ? -13.461 36.781 4.727 1 94.19 178 TYR B O 1
ATOM 3954 N N . SER B 1 179 ? -12.82 34.812 3.979 1 95.5 179 SER B N 1
ATOM 3955 C CA . SER B 1 179 ? -13.477 34.062 5.043 1 95.5 179 SER B CA 1
ATOM 3956 C C . SER B 1 179 ? -12.477 33.594 6.102 1 95.5 179 SER B C 1
ATOM 3958 O O . SER B 1 179 ? -12.617 33.938 7.281 1 95.5 179 SER B O 1
ATOM 3960 N N . ASN B 1 180 ? -11.438 32.938 5.672 1 97.38 180 ASN B N 1
ATOM 3961 C CA . ASN B 1 180 ? -10.5 32.344 6.617 1 97.38 180 ASN B CA 1
ATOM 3962 C C . ASN B 1 180 ? -9.086 32.312 6.047 1 97.38 180 ASN B C 1
ATOM 3964 O O . ASN B 1 180 ? -8.703 31.359 5.371 1 97.38 180 ASN B O 1
ATOM 3968 N N . LYS B 1 181 ? -8.266 33.25 6.41 1 97.5 181 LYS B N 1
ATOM 3969 C CA . LYS B 1 181 ? -6.91 33.375 5.895 1 97.5 181 LYS B CA 1
ATOM 3970 C C . LYS B 1 181 ? -6.016 32.25 6.375 1 97.5 181 LYS B C 1
ATOM 3972 O O . LYS B 1 181 ? -5.09 31.828 5.672 1 97.5 181 LYS B O 1
ATOM 3977 N N . LEU B 1 182 ? -6.285 31.781 7.586 1 98 182 LEU B N 1
ATOM 3978 C CA . LEU B 1 182 ? -5.477 30.688 8.125 1 98 182 LEU B CA 1
ATOM 3979 C C . LEU B 1 182 ? -5.668 29.406 7.309 1 98 182 LEU B C 1
ATOM 3981 O O . LEU B 1 182 ? -4.691 28.75 6.945 1 98 182 LEU B O 1
ATOM 3985 N N . LEU B 1 183 ? -6.902 29.078 6.965 1 97.88 183 LEU B N 1
ATOM 3986 C CA . LEU B 1 183 ? -7.18 27.875 6.211 1 97.88 183 LEU B CA 1
ATOM 3987 C C . LEU B 1 183 ? -6.562 27.938 4.816 1 97.88 183 LEU B C 1
ATOM 3989 O O . LEU B 1 183 ? -6.086 26.938 4.293 1 97.88 183 LEU B O 1
ATOM 3993 N N . VAL B 1 184 ? -6.582 29.109 4.23 1 98.06 184 VAL B N 1
ATOM 3994 C CA . VAL B 1 184 ? -5.949 29.297 2.93 1 98.06 184 VAL B CA 1
ATOM 3995 C C . VAL B 1 184 ? -4.449 29.031 3.039 1 98.06 184 VAL B C 1
ATOM 3997 O O . VAL B 1 184 ? -3.883 28.312 2.211 1 98.06 184 VAL B O 1
ATOM 4000 N N . ALA B 1 185 ? -3.873 29.578 4.074 1 98.38 185 ALA B N 1
ATOM 4001 C CA . ALA B 1 185 ? -2.439 29.391 4.277 1 98.38 185 ALA B CA 1
ATOM 4002 C C . ALA B 1 185 ? -2.113 27.922 4.512 1 98.38 185 ALA B C 1
ATOM 4004 O O . ALA B 1 185 ? -1.152 27.391 3.947 1 98.38 185 ALA B O 1
ATOM 4005 N N . VAL B 1 186 ? -2.883 27.297 5.332 1 98.19 186 VAL B N 1
ATOM 4006 C CA . VAL B 1 186 ? -2.709 25.875 5.648 1 98.19 186 VAL B CA 1
ATOM 4007 C C . VAL B 1 186 ? -2.816 25.047 4.371 1 98.19 186 VAL B C 1
ATOM 4009 O O . VAL B 1 186 ? -1.967 24.188 4.105 1 98.19 186 VAL B O 1
ATOM 4012 N N . MET B 1 187 ? -3.787 25.328 3.604 1 97.94 187 MET B N 1
ATOM 4013 C CA . MET B 1 187 ? -3.996 24.625 2.344 1 97.94 187 MET B CA 1
ATOM 4014 C C . MET B 1 187 ? -2.83 24.859 1.389 1 97.94 187 MET B C 1
ATOM 4016 O O . MET B 1 187 ? -2.355 23.922 0.741 1 97.94 187 MET B O 1
ATOM 4020 N N . ASN B 1 188 ? -2.398 26.047 1.326 1 97.62 188 ASN B N 1
ATOM 4021 C CA . ASN B 1 188 ? -1.289 26.391 0.438 1 97.62 188 ASN B CA 1
ATOM 4022 C C . ASN B 1 188 ? -0.016 25.641 0.828 1 97.62 188 ASN B C 1
ATOM 4024 O O . ASN B 1 188 ? 0.707 25.141 -0.037 1 97.62 188 ASN B O 1
ATOM 4028 N N . VAL B 1 189 ? 0.229 25.609 2.068 1 97.88 189 VAL B N 1
ATOM 4029 C CA . VAL B 1 189 ? 1.408 24.891 2.543 1 97.88 189 VAL B CA 1
ATOM 4030 C C . VAL B 1 189 ? 1.298 23.406 2.178 1 97.88 189 VAL B C 1
ATOM 4032 O O . VAL B 1 189 ? 2.254 22.812 1.674 1 97.88 189 VAL B O 1
ATOM 4035 N N . LEU B 1 190 ? 0.17 22.812 2.416 1 98.5 190 LEU B N 1
ATOM 4036 C CA . LEU B 1 190 ? -0.04 21.406 2.092 1 98.5 190 LEU B CA 1
ATOM 4037 C C . LEU B 1 190 ? 0.108 21.156 0.593 1 98.5 190 LEU B C 1
ATOM 4039 O O . LEU B 1 190 ? 0.776 20.203 0.176 1 98.5 190 LEU B O 1
ATOM 4043 N N . MET B 1 191 ? -0.481 22.016 -0.19 1 97.81 191 MET B N 1
ATOM 4044 C CA . MET B 1 191 ? -0.385 21.906 -1.643 1 97.81 191 MET B CA 1
ATOM 4045 C C . MET B 1 191 ? 1.061 22.047 -2.105 1 97.81 191 MET B C 1
ATOM 4047 O O . MET B 1 191 ? 1.488 21.375 -3.047 1 97.81 191 MET B O 1
ATOM 4051 N N . GLY B 1 192 ? 1.728 22.938 -1.483 1 97.06 192 GLY B N 1
ATOM 4052 C CA . GLY B 1 192 ? 3.145 23.062 -1.782 1 97.06 192 GLY B CA 1
ATOM 4053 C C . GLY B 1 192 ? 3.922 21.781 -1.572 1 97.06 192 GLY B C 1
ATOM 4054 O O . GLY B 1 192 ? 4.703 21.375 -2.434 1 97.06 192 GLY B O 1
ATOM 4055 N N . ILE B 1 193 ? 3.674 21.172 -0.475 1 97.12 193 ILE B N 1
ATOM 4056 C CA . ILE B 1 193 ? 4.34 19.906 -0.152 1 97.12 193 ILE B CA 1
ATOM 4057 C C . ILE B 1 193 ? 3.955 18.844 -1.178 1 97.12 193 ILE B C 1
ATOM 4059 O O . ILE B 1 193 ? 4.812 18.109 -1.669 1 97.12 193 ILE B O 1
ATOM 4063 N N . LEU B 1 194 ? 2.703 18.781 -1.551 1 97.69 194 LEU B N 1
ATOM 4064 C CA . LEU B 1 194 ? 2.184 17.781 -2.492 1 97.69 194 LEU B CA 1
ATOM 4065 C C . LEU B 1 194 ? 2.814 17.969 -3.869 1 97.69 194 LEU B C 1
ATOM 4067 O O . LEU B 1 194 ? 3.051 16.984 -4.578 1 97.69 194 LEU B O 1
ATOM 4071 N N . ASN B 1 195 ? 3.127 19.141 -4.215 1 95.62 195 ASN B N 1
ATOM 4072 C CA . ASN B 1 195 ? 3.727 19.406 -5.516 1 95.62 195 ASN B CA 1
ATOM 4073 C C . ASN B 1 195 ? 5.238 19.203 -5.492 1 95.62 195 ASN B C 1
ATOM 4075 O O . ASN B 1 195 ? 5.82 18.766 -6.488 1 95.62 195 ASN B O 1
ATOM 4079 N N . GLU B 1 196 ? 5.812 19.438 -4.422 1 94.44 196 GLU B N 1
ATOM 4080 C CA . GLU B 1 196 ? 7.27 19.391 -4.324 1 94.44 196 GLU B CA 1
ATOM 4081 C C . GLU B 1 196 ? 7.781 17.953 -4.316 1 94.44 196 GLU B C 1
ATOM 4083 O O . GLU B 1 196 ? 8.883 17.688 -4.797 1 94.44 196 GLU B O 1
ATOM 4088 N N . ILE B 1 197 ? 7.043 17.031 -3.764 1 94.88 197 ILE B N 1
ATOM 4089 C CA . ILE B 1 197 ? 7.5 15.656 -3.611 1 94.88 197 ILE B CA 1
ATOM 4090 C C . ILE B 1 197 ? 7.727 15.039 -4.988 1 94.88 197 ILE B C 1
ATOM 4092 O O . ILE B 1 197 ? 8.828 14.562 -5.285 1 94.88 197 ILE B O 1
ATOM 4096 N N . PRO B 1 198 ? 6.746 15.047 -5.859 1 93.94 198 PRO B N 1
ATOM 4097 C CA . PRO B 1 198 ? 7.02 14.508 -7.191 1 93.94 198 PRO B CA 1
ATOM 4098 C C . PRO B 1 198 ? 8.133 15.266 -7.914 1 93.94 198 PRO B C 1
ATOM 4100 O O . PRO B 1 198 ? 8.93 14.656 -8.633 1 93.94 198 PRO B O 1
ATOM 4103 N N . GLU B 1 199 ? 8.227 16.516 -7.719 1 91.81 199 GLU B N 1
ATOM 4104 C CA . GLU B 1 199 ? 9.273 17.312 -8.344 1 91.81 199 GLU B CA 1
ATOM 4105 C C . GLU B 1 199 ? 10.656 16.891 -7.871 1 91.81 199 GLU B C 1
ATOM 4107 O O . GLU B 1 199 ? 11.586 16.766 -8.672 1 91.81 199 GLU B O 1
ATOM 4112 N N . ALA B 1 200 ? 10.758 16.719 -6.609 1 90.38 200 ALA B N 1
ATOM 4113 C CA . ALA B 1 200 ? 12.039 16.297 -6.031 1 90.38 200 ALA B CA 1
ATOM 4114 C C . ALA B 1 200 ? 12.477 14.953 -6.582 1 90.38 200 ALA B C 1
ATOM 4116 O O . ALA B 1 200 ? 13.672 14.656 -6.648 1 90.38 200 ALA B O 1
ATOM 4117 N N . LEU B 1 201 ? 11.539 14.125 -6.977 1 91.88 201 LEU B N 1
ATOM 4118 C CA . LEU B 1 201 ? 11.82 12.781 -7.473 1 91.88 201 LEU B CA 1
ATOM 4119 C C . LEU B 1 201 ? 11.93 12.781 -8.992 1 91.88 201 LEU B C 1
ATOM 4121 O O . LEU B 1 201 ? 12.148 11.727 -9.602 1 91.88 201 LEU B O 1
ATOM 4125 N N . GLY B 1 202 ? 11.781 13.922 -9.656 1 87.19 202 GLY B N 1
ATOM 4126 C CA . GLY B 1 202 ? 11.906 14.055 -11.094 1 87.19 202 GLY B CA 1
ATOM 4127 C C . GLY B 1 202 ? 10.703 13.516 -11.852 1 87.19 202 GLY B C 1
ATOM 4128 O O . GLY B 1 202 ? 10.828 13.094 -13 1 87.19 202 GLY B O 1
ATOM 4129 N N . ILE B 1 203 ? 9.68 13.25 -11.141 1 83 203 ILE B N 1
ATOM 4130 C CA . ILE B 1 203 ? 8.469 12.727 -11.758 1 83 203 ILE B CA 1
ATOM 4131 C C . ILE B 1 203 ? 7.617 13.875 -12.281 1 83 203 ILE B C 1
ATOM 4133 O O . ILE B 1 203 ? 7.324 14.828 -11.547 1 83 203 ILE B O 1
ATOM 4137 N N . ASP B 1 204 ? 7.648 14.023 -13.609 1 63.5 204 ASP B N 1
ATOM 4138 C CA . ASP B 1 204 ? 6.895 15.109 -14.234 1 63.5 204 ASP B CA 1
ATOM 4139 C C . ASP B 1 204 ? 5.398 14.805 -14.227 1 63.5 204 ASP B C 1
ATOM 4141 O O . ASP B 1 204 ? 4.949 13.859 -14.875 1 63.5 204 ASP B O 1
ATOM 4145 N N . GLU B 1 205 ? 4.812 14.734 -13.219 1 54.91 205 GLU B N 1
ATOM 4146 C CA . GLU B 1 205 ? 3.377 14.477 -13.242 1 54.91 205 GLU B CA 1
ATOM 4147 C C . GLU B 1 205 ? 2.623 15.609 -13.938 1 54.91 205 GLU B C 1
ATOM 4149 O O . GLU B 1 205 ? 2.543 16.719 -13.414 1 54.91 205 GLU B O 1
ATOM 4154 N N . GLY B 1 206 ? 2.854 15.844 -15.203 1 44.06 206 GLY B N 1
ATOM 4155 C CA . GLY B 1 206 ? 1.797 16.703 -15.703 1 44.06 206 GLY B CA 1
ATOM 4156 C C . GLY B 1 206 ? 0.441 16.406 -15.086 1 44.06 206 GLY B C 1
ATOM 4157 O O . GLY B 1 206 ? 0.24 15.344 -14.5 1 44.06 206 GLY B O 1
ATOM 4158 N N . PRO B 1 207 ? -0.371 17.438 -14.859 1 39.59 207 PRO B N 1
ATOM 4159 C CA . PRO B 1 207 ? -1.698 17.281 -14.258 1 39.59 207 PRO B CA 1
ATOM 4160 C C . PRO B 1 207 ? -2.396 15.992 -14.695 1 39.59 207 PRO B C 1
ATOM 4162 O O . PRO B 1 207 ? -3.594 15.82 -14.453 1 39.59 207 PRO B O 1
ATOM 4165 N N . HIS B 1 208 ? -1.818 15.211 -15.602 1 36.38 208 HIS B N 1
ATOM 4166 C CA . HIS B 1 208 ? -2.664 14.18 -16.188 1 36.38 208 HIS B CA 1
ATOM 4167 C C . HIS B 1 208 ? -2.766 12.969 -15.273 1 36.38 208 HIS B C 1
ATOM 4169 O O . HIS B 1 208 ? -1.754 12.336 -14.969 1 36.38 208 HIS B O 1
ATOM 4175 N N . VAL B 1 209 ? -3.666 13 -14.43 1 36.19 209 VAL B N 1
ATOM 4176 C CA . VAL B 1 209 ? -4.129 11.805 -13.727 1 36.19 209 VAL B CA 1
ATOM 4177 C C . VAL B 1 209 ? -4.125 10.617 -14.688 1 36.19 209 VAL B C 1
ATOM 4179 O O . VAL B 1 209 ? -4.789 10.648 -15.727 1 36.19 209 VAL B O 1
ATOM 4182 N N . PRO B 1 210 ? -3.172 9.859 -14.789 1 36.03 210 PRO B N 1
ATOM 4183 C CA . PRO B 1 210 ? -3.43 8.75 -15.719 1 36.03 210 PRO B CA 1
ATOM 4184 C C . PRO B 1 210 ? -4.812 8.133 -15.531 1 36.03 210 PRO B C 1
ATOM 4186 O O . PRO B 1 210 ? -5.25 7.922 -14.398 1 36.03 210 PRO B O 1
ATOM 4189 N N . ASP B 1 211 ? -5.707 8.43 -16.438 1 30.25 211 ASP B N 1
ATOM 4190 C CA . ASP B 1 211 ? -6.965 7.688 -16.484 1 30.25 211 ASP B CA 1
ATOM 4191 C C . ASP B 1 211 ? -6.762 6.227 -16.094 1 30.25 211 ASP B C 1
ATOM 4193 O O . ASP B 1 211 ? -5.801 5.59 -16.531 1 30.25 211 ASP B O 1
ATOM 4197 N N . ALA B 1 212 ? -7.352 5.871 -14.977 1 34.91 212 ALA B N 1
ATOM 4198 C CA . ALA B 1 212 ? -7.359 4.496 -14.484 1 34.91 212 ALA B CA 1
ATOM 4199 C C . ALA B 1 212 ? -7.195 3.5 -15.633 1 34.91 212 ALA B C 1
ATOM 4201 O O . ALA B 1 212 ? -6.711 2.385 -15.43 1 34.91 212 ALA B O 1
ATOM 4202 N N . ASP B 1 213 ? -7.836 3.779 -16.75 1 34.44 213 ASP B N 1
ATOM 4203 C CA . ASP B 1 213 ? -8.023 2.791 -17.812 1 34.44 213 ASP B CA 1
ATOM 4204 C C . ASP B 1 213 ? -6.746 2.621 -18.625 1 34.44 213 ASP B C 1
ATOM 4206 O O . ASP B 1 213 ? -6.5 1.551 -19.188 1 34.44 213 ASP B O 1
ATOM 4210 N N . ASN B 1 214 ? -6.18 3.842 -19.156 1 33.5 214 ASN B N 1
ATOM 4211 C CA . ASN B 1 214 ? -5.211 3.678 -20.234 1 33.5 214 ASN B CA 1
ATOM 4212 C C . ASN B 1 214 ? -3.789 3.553 -19.688 1 33.5 214 ASN B C 1
ATOM 4214 O O . ASN B 1 214 ? -3.039 4.531 -19.672 1 33.5 214 ASN B O 1
ATOM 4218 N N . VAL B 1 215 ? -3.488 2.936 -18.734 1 35.81 215 VAL B N 1
ATOM 4219 C CA . VAL B 1 215 ? -2.09 2.637 -18.438 1 35.81 215 VAL B CA 1
ATOM 4220 C C . VAL B 1 215 ? -1.391 2.162 -19.719 1 35.81 215 VAL B C 1
ATOM 4222 O O . VAL B 1 215 ? -1.491 0.99 -20.078 1 35.81 215 VAL B O 1
ATOM 4225 N N . GLU B 1 216 ? -1.568 2.855 -20.75 1 33.53 216 GLU B N 1
ATOM 4226 C CA . GLU B 1 216 ? -0.557 2.504 -21.734 1 33.53 216 GLU B CA 1
ATOM 4227 C C . GLU B 1 216 ? 0.841 2.508 -21.125 1 33.53 216 GLU B C 1
ATOM 4229 O O . GLU B 1 216 ? 1.237 3.477 -20.469 1 33.53 216 GLU B O 1
ATOM 4234 N N . GLU B 1 217 ? 1.474 1.381 -20.875 1 35.03 217 GLU B N 1
ATOM 4235 C CA . GLU B 1 217 ? 2.822 0.95 -20.516 1 35.03 217 GLU B CA 1
ATOM 4236 C C . GLU B 1 217 ? 3.875 1.721 -21.312 1 35.03 217 GLU B C 1
ATOM 4238 O O . GLU B 1 217 ? 4.297 1.279 -22.375 1 35.03 217 GLU B O 1
ATOM 4243 N N . GLU B 1 218 ? 3.602 2.941 -21.781 1 34.75 218 GLU B N 1
ATOM 4244 C CA . GLU B 1 218 ? 4.867 3.336 -22.391 1 34.75 218 GLU B CA 1
ATOM 4245 C C . GLU B 1 218 ? 6.035 3.119 -21.438 1 34.75 218 GLU B C 1
ATOM 4247 O O . GLU B 1 218 ? 5.957 3.48 -20.266 1 34.75 218 GLU B O 1
ATOM 4252 N N . GLU B 1 219 ? 6.852 2.105 -21.656 1 34.84 219 GLU B N 1
ATOM 4253 C CA . GLU B 1 219 ? 8.164 1.816 -21.078 1 34.84 219 GLU B CA 1
ATOM 4254 C C . GLU B 1 219 ? 8.953 3.1 -20.828 1 34.84 219 GLU B C 1
ATOM 4256 O O . GLU B 1 219 ? 9.578 3.639 -21.75 1 34.84 219 GLU B O 1
ATOM 4261 N N . GLU B 1 220 ? 8.359 4.199 -20.391 1 38.53 220 GLU B N 1
ATOM 4262 C CA . GLU B 1 220 ? 9.383 5.215 -20.156 1 38.53 220 GLU B CA 1
ATOM 4263 C C . GLU B 1 220 ? 10.609 4.621 -19.469 1 38.53 220 GLU B C 1
ATOM 4265 O O . GLU B 1 220 ? 10.492 3.705 -18.656 1 38.53 220 GLU B O 1
ATOM 4270 N N . PRO B 1 221 ? 11.773 4.82 -20.031 1 41.34 221 PRO B N 1
ATOM 4271 C CA . PRO B 1 221 ? 13.016 4.367 -19.406 1 41.34 221 PRO B CA 1
ATOM 4272 C C . PRO B 1 221 ? 12.984 4.488 -17.891 1 41.34 221 PRO B C 1
ATOM 4274 O O . PRO B 1 221 ? 12.305 5.371 -17.344 1 41.34 221 PRO B O 1
ATOM 4277 N N . THR B 1 222 ? 12.883 3.371 -17.219 1 43.25 222 THR B N 1
ATOM 4278 C CA . THR B 1 222 ? 13.016 3.352 -15.773 1 43.25 222 THR B CA 1
ATOM 4279 C C . THR B 1 222 ? 13.82 4.555 -15.289 1 43.25 222 THR B C 1
ATOM 4281 O O . THR B 1 222 ? 15 4.695 -15.617 1 43.25 222 THR B O 1
ATOM 4284 N N . PRO B 1 223 ? 13.195 5.676 -15.242 1 45.09 223 PRO B N 1
ATOM 4285 C CA . PRO B 1 223 ? 14.062 6.754 -14.75 1 45.09 223 PRO B CA 1
ATOM 4286 C C . PRO B 1 223 ? 15.062 6.277 -13.695 1 45.09 223 PRO B C 1
ATOM 4288 O O . PRO B 1 223 ? 14.789 5.32 -12.969 1 45.09 223 PRO B O 1
ATOM 4291 N N . ALA B 1 224 ? 16.359 6.566 -13.961 1 48.91 224 ALA B N 1
ATOM 4292 C CA . ALA B 1 224 ? 17.453 6.379 -13 1 48.91 224 ALA B CA 1
ATOM 4293 C C . ALA B 1 224 ? 16.969 6.641 -11.578 1 48.91 224 ALA B C 1
ATOM 4295 O O . ALA B 1 224 ? 16.016 7.387 -11.359 1 48.91 224 ALA B O 1
ATOM 4296 N N . VAL B 1 225 ? 17.172 5.656 -10.703 1 57.31 225 VAL B N 1
ATOM 4297 C CA . VAL B 1 225 ? 17.031 5.922 -9.273 1 57.31 225 VAL B CA 1
ATOM 4298 C C . VAL B 1 225 ? 17.297 7.402 -9 1 57.31 225 VAL B C 1
ATOM 4300 O O . VAL B 1 225 ? 18.328 7.941 -9.406 1 57.31 225 VAL B O 1
ATOM 4303 N N . PRO B 1 226 ? 16.203 8.148 -8.695 1 64.56 226 PRO B N 1
ATOM 4304 C CA . PRO B 1 226 ? 16.516 9.531 -8.328 1 64.56 226 PRO B CA 1
ATOM 4305 C C . PRO B 1 226 ? 17.734 9.633 -7.402 1 64.56 226 PRO B C 1
ATOM 4307 O O . PRO B 1 226 ? 17.906 8.797 -6.516 1 64.56 226 PRO B O 1
ATOM 4310 N N . GLN B 1 227 ? 18.734 10.195 -7.902 1 76.5 227 GLN B N 1
ATOM 4311 C CA . GLN B 1 227 ? 19.891 10.43 -7.055 1 76.5 227 GLN B CA 1
ATOM 4312 C C . GLN B 1 227 ? 19.656 11.617 -6.117 1 76.5 227 GLN B C 1
ATOM 4314 O O . GLN B 1 227 ? 19.562 12.758 -6.57 1 76.5 227 GLN B O 1
ATOM 4319 N N . LEU B 1 228 ? 19.188 11.266 -4.906 1 85.19 228 LEU B N 1
ATOM 4320 C CA . LEU B 1 228 ? 19.031 12.305 -3.893 1 85.19 228 LEU B CA 1
ATOM 4321 C C . LEU B 1 228 ? 20.188 12.289 -2.898 1 85.19 228 LEU B C 1
ATOM 4323 O O . LEU B 1 228 ? 20.641 11.219 -2.496 1 85.19 228 LEU B O 1
ATOM 4327 N N . ASN B 1 229 ? 20.703 13.469 -2.703 1 87.38 229 ASN B N 1
ATOM 4328 C CA . ASN B 1 229 ? 21.672 13.539 -1.614 1 87.38 229 ASN B CA 1
ATOM 4329 C C . ASN B 1 229 ? 21 13.328 -0.258 1 87.38 229 ASN B C 1
ATOM 4331 O O . ASN B 1 229 ? 19.781 13.227 -0.171 1 87.38 229 ASN B O 1
ATOM 4335 N N . ASP B 1 230 ? 21.75 13.188 0.745 1 88.81 230 ASP B N 1
ATOM 4336 C CA . ASP B 1 230 ? 21.266 12.836 2.076 1 88.81 230 ASP B CA 1
ATOM 4337 C C . ASP B 1 230 ? 20.328 13.914 2.619 1 88.81 230 ASP B C 1
ATOM 4339 O O . ASP B 1 230 ? 19.328 13.602 3.271 1 88.81 230 ASP B O 1
ATOM 4343 N N . GLU B 1 231 ? 20.672 15.102 2.338 1 88.88 231 GLU B N 1
ATOM 4344 C CA . GLU B 1 231 ? 19.859 16.219 2.82 1 88.88 231 GLU B CA 1
ATOM 4345 C C . GLU B 1 231 ? 18.484 16.234 2.158 1 88.88 231 GLU B C 1
ATOM 4347 O O . GLU B 1 231 ? 17.469 16.359 2.834 1 88.88 231 GLU B O 1
ATOM 4352 N N . ASP B 1 232 ? 18.484 16.062 0.864 1 90.25 232 ASP B N 1
ATOM 4353 C CA . ASP B 1 232 ? 17.234 16.047 0.108 1 90.25 232 ASP B CA 1
ATOM 4354 C C . ASP B 1 232 ? 16.359 14.844 0.501 1 90.25 232 ASP B C 1
ATOM 4356 O O . ASP B 1 232 ? 15.141 14.953 0.561 1 90.25 232 ASP B O 1
ATOM 4360 N N . LEU B 1 233 ? 17.047 13.781 0.777 1 93.06 233 LEU B N 1
ATOM 4361 C CA . LEU B 1 233 ? 16.328 12.586 1.196 1 93.06 233 LEU B CA 1
ATOM 4362 C C . LEU B 1 233 ? 15.688 12.789 2.564 1 93.06 233 LEU B C 1
ATOM 4364 O O . LEU B 1 233 ? 14.547 12.391 2.785 1 93.06 233 LEU B O 1
ATOM 4368 N N . SER B 1 234 ? 16.406 13.422 3.436 1 93.88 234 SER B N 1
ATOM 4369 C CA . SER B 1 234 ? 15.875 13.719 4.766 1 93.88 234 SER B CA 1
ATOM 4370 C C . SER B 1 234 ? 14.664 14.633 4.688 1 93.88 234 SER B C 1
ATOM 4372 O O . SER B 1 234 ? 13.664 14.406 5.367 1 93.88 234 SER B O 1
ATOM 4374 N N . LEU B 1 235 ? 14.781 15.578 3.846 1 93.69 235 LEU B N 1
ATOM 4375 C CA . LEU B 1 235 ? 13.672 16.5 3.674 1 93.69 235 LEU B CA 1
ATOM 4376 C C . LEU B 1 235 ? 12.461 15.805 3.068 1 93.69 235 LEU B C 1
ATOM 4378 O O . LEU B 1 235 ? 11.32 16.062 3.457 1 93.69 235 LEU B O 1
ATOM 4382 N N . LEU B 1 236 ? 12.742 14.93 2.127 1 94.62 236 LEU B N 1
ATOM 4383 C CA . LEU B 1 236 ? 11.672 14.156 1.518 1 94.62 236 LEU B CA 1
ATOM 4384 C C . LEU B 1 236 ? 10.945 13.312 2.564 1 94.62 236 LEU B C 1
ATOM 4386 O O . LEU B 1 236 ? 9.711 13.258 2.574 1 94.62 236 LEU B O 1
ATOM 4390 N N . LYS B 1 237 ? 11.695 12.719 3.422 1 96.12 237 LYS B N 1
ATOM 4391 C CA . LYS B 1 237 ? 11.133 11.922 4.508 1 96.12 237 LYS B CA 1
ATOM 4392 C C . LYS B 1 237 ? 10.242 12.773 5.414 1 96.12 237 LYS B C 1
ATOM 4394 O O . LYS B 1 237 ? 9.164 12.344 5.812 1 96.12 237 LYS B O 1
ATOM 4399 N N . CYS B 1 238 ? 10.688 13.891 5.66 1 96.75 238 CYS B N 1
ATOM 4400 C CA . CYS B 1 238 ? 9.953 14.805 6.523 1 96.75 238 CYS B CA 1
ATOM 4401 C C . CYS B 1 238 ? 8.648 15.242 5.863 1 96.75 238 CYS B C 1
ATOM 4403 O O . CYS B 1 238 ? 7.59 15.219 6.492 1 96.75 238 CYS B O 1
ATOM 4405 N N . LYS B 1 239 ? 8.727 15.617 4.66 1 96.88 239 LYS B N 1
ATOM 4406 C CA . LYS B 1 239 ? 7.535 16.016 3.924 1 96.88 239 LYS B CA 1
ATOM 4407 C C . LYS B 1 239 ? 6.539 14.867 3.818 1 96.88 239 LYS B C 1
ATOM 4409 O O . LYS B 1 239 ? 5.328 15.07 3.943 1 96.88 239 LYS B O 1
ATOM 4414 N N . ALA B 1 240 ? 7.043 13.672 3.562 1 97.75 240 ALA B N 1
ATOM 4415 C CA . ALA B 1 240 ? 6.191 12.484 3.539 1 97.75 240 ALA B CA 1
ATOM 4416 C C . ALA B 1 240 ? 5.484 12.289 4.879 1 97.75 240 ALA B C 1
ATOM 4418 O O . ALA B 1 240 ? 4.301 11.945 4.918 1 97.75 240 ALA B O 1
ATOM 4419 N N . THR B 1 241 ? 6.195 12.516 5.906 1 98.06 241 THR B N 1
ATOM 4420 C CA . THR B 1 241 ? 5.648 12.375 7.25 1 98.06 241 THR B CA 1
ATOM 4421 C C . THR B 1 241 ? 4.496 13.344 7.477 1 98.06 241 THR B C 1
ATOM 4423 O O . THR B 1 241 ? 3.498 13 8.109 1 98.06 241 THR B O 1
ATOM 4426 N N . VAL B 1 242 ? 4.629 14.523 6.977 1 98.25 242 VAL B N 1
ATOM 4427 C CA . VAL B 1 242 ? 3.557 15.508 7.074 1 98.25 242 VAL B CA 1
ATOM 4428 C C . VAL B 1 242 ? 2.285 14.953 6.438 1 98.25 242 VAL B C 1
ATOM 4430 O O . VAL B 1 242 ? 1.209 15 7.039 1 98.25 242 VAL B O 1
ATOM 4433 N N . LEU B 1 243 ? 2.432 14.391 5.223 1 98.44 243 LEU B N 1
ATOM 4434 C CA . LEU B 1 243 ? 1.281 13.875 4.492 1 98.44 243 LEU B CA 1
ATOM 4435 C C . LEU B 1 243 ? 0.618 12.734 5.254 1 98.44 243 LEU B C 1
ATOM 4437 O O . LEU B 1 243 ? -0.61 12.688 5.363 1 98.44 243 LEU B O 1
ATOM 4441 N N . VAL B 1 244 ? 1.447 11.852 5.785 1 98.44 244 VAL B N 1
ATOM 4442 C CA . VAL B 1 244 ? 0.928 10.719 6.539 1 98.44 244 VAL B CA 1
ATOM 4443 C C . VAL B 1 244 ? 0.142 11.219 7.75 1 98.44 244 VAL B C 1
ATOM 4445 O O . VAL B 1 244 ? -0.952 10.727 8.031 1 98.44 244 VAL B O 1
ATOM 4448 N N . CYS B 1 245 ? 0.651 12.203 8.438 1 97.94 245 CYS B N 1
ATOM 4449 C CA . CYS B 1 245 ? -0.006 12.742 9.625 1 97.94 245 CYS B CA 1
ATOM 4450 C C . CYS B 1 245 ? -1.316 13.43 9.258 1 97.94 245 CYS B C 1
ATOM 4452 O O . CYS B 1 245 ? -2.311 13.305 9.977 1 97.94 245 CYS B O 1
ATOM 4454 N N . VAL B 1 246 ? -1.337 14.141 8.18 1 98.25 246 VAL B N 1
ATOM 4455 C CA . VAL B 1 246 ? -2.561 14.789 7.715 1 98.25 246 VAL B CA 1
ATOM 4456 C C . VAL B 1 246 ? -3.645 13.734 7.48 1 98.25 246 VAL B C 1
ATOM 4458 O O . VAL B 1 246 ? -4.785 13.906 7.918 1 98.25 246 VAL B O 1
ATOM 4461 N N . VAL B 1 247 ? -3.279 12.648 6.777 1 98.25 247 VAL B N 1
ATOM 4462 C CA . VAL B 1 247 ? -4.238 11.586 6.488 1 98.25 247 VAL B CA 1
ATOM 4463 C C . VAL B 1 247 ? -4.75 10.984 7.793 1 98.25 247 VAL B C 1
ATOM 4465 O O . VAL B 1 247 ? -5.953 10.758 7.949 1 98.25 247 VAL B O 1
ATOM 4468 N N . ARG B 1 248 ? -3.861 10.773 8.695 1 96.75 248 ARG B N 1
ATOM 4469 C CA . ARG B 1 248 ? -4.219 10.156 9.969 1 96.75 248 ARG B CA 1
ATOM 4470 C C . ARG B 1 248 ? -5.176 11.039 10.758 1 96.75 248 ARG B C 1
ATOM 4472 O O . ARG B 1 248 ? -6.172 10.555 11.297 1 96.75 248 ARG B O 1
ATOM 4479 N N . VAL B 1 249 ? -4.91 12.25 10.781 1 95.31 249 VAL B N 1
ATOM 4480 C CA . VAL B 1 249 ? -5.703 13.18 11.586 1 95.31 249 VAL B CA 1
ATOM 4481 C C . VAL B 1 249 ? -7.055 13.422 10.914 1 95.31 249 VAL B C 1
ATOM 4483 O O . VAL B 1 249 ? -8.094 13.383 11.578 1 95.31 249 VAL B O 1
ATOM 4486 N N . MET B 1 250 ? -7.047 13.672 9.602 1 96.25 250 MET B N 1
ATOM 4487 C CA . MET B 1 250 ? -8.289 13.984 8.898 1 96.25 250 MET B CA 1
ATOM 4488 C C . MET B 1 250 ? -9.172 12.75 8.766 1 96.25 250 MET B C 1
ATOM 4490 O O . MET B 1 250 ? -10.398 12.859 8.75 1 96.25 250 MET B O 1
ATOM 4494 N N . ASN B 1 251 ? -8.5 11.594 8.609 1 94.56 251 ASN B N 1
ATOM 4495 C CA . ASN B 1 251 ? -9.227 10.336 8.469 1 94.56 251 ASN B CA 1
ATOM 4496 C C . ASN B 1 251 ? -10.273 10.414 7.367 1 94.56 251 ASN B C 1
ATOM 4498 O O . ASN B 1 251 ? -10.016 10.953 6.289 1 94.56 251 ASN B O 1
ATOM 4502 N N . ARG B 1 252 ? -11.438 10 7.555 1 93.5 252 ARG B N 1
ATOM 4503 C CA . ARG B 1 252 ? -12.461 9.914 6.516 1 93.5 252 ARG B CA 1
ATOM 4504 C C . ARG B 1 252 ? -12.898 11.297 6.062 1 93.5 252 ARG B C 1
ATOM 4506 O O . ARG B 1 252 ? -13.43 11.461 4.957 1 93.5 252 ARG B O 1
ATOM 4513 N N . ARG B 1 253 ? -12.695 12.273 6.848 1 94.19 253 ARG B N 1
ATOM 4514 C CA . ARG B 1 253 ? -13.086 13.641 6.516 1 94.19 253 ARG B CA 1
ATOM 4515 C C . ARG B 1 253 ? -12.289 14.164 5.328 1 94.19 253 ARG B C 1
ATOM 4517 O O . ARG B 1 253 ? -12.75 15.047 4.605 1 94.19 253 ARG B O 1
ATOM 4524 N N . LEU B 1 254 ? -11.102 13.586 5.207 1 96 254 LEU B N 1
ATOM 4525 C CA . LEU B 1 254 ? -10.305 13.945 4.039 1 96 254 LEU B CA 1
ATOM 4526 C C . LEU B 1 254 ? -11.078 13.672 2.752 1 96 254 LEU B C 1
ATOM 4528 O O . LEU B 1 254 ? -11.148 14.523 1.866 1 96 254 LEU B O 1
ATOM 4532 N N . PHE B 1 255 ? -11.695 12.57 2.74 1 93.12 255 PHE B N 1
ATOM 4533 C CA . PHE B 1 255 ? -12.469 12.156 1.571 1 93.12 255 PHE B CA 1
ATOM 4534 C C . PHE B 1 255 ? -13.789 12.914 1.499 1 93.12 255 PHE B C 1
ATOM 4536 O O . PHE B 1 255 ? -14.156 13.43 0.442 1 93.12 255 PHE B O 1
ATOM 4543 N N . LEU B 1 256 ? -14.422 13.062 2.578 1 92.81 256 LEU B N 1
ATOM 4544 C CA . LEU B 1 256 ? -15.773 13.617 2.6 1 92.81 256 LEU B CA 1
ATOM 4545 C C . LEU B 1 256 ? -15.75 15.125 2.352 1 92.81 256 LEU B C 1
ATOM 4547 O O . LEU B 1 256 ? -16.609 15.656 1.65 1 92.81 256 LEU B O 1
ATOM 4551 N N . ASP B 1 257 ? -14.742 15.82 2.863 1 93.12 257 ASP B N 1
ATOM 4552 C CA . ASP B 1 257 ? -14.742 17.281 2.84 1 93.12 257 ASP B CA 1
ATOM 4553 C C . ASP B 1 257 ? -13.828 17.812 1.739 1 93.12 257 ASP B C 1
ATOM 4555 O O . ASP B 1 257 ? -14.008 18.938 1.259 1 93.12 257 ASP B O 1
ATOM 4559 N N . HIS B 1 258 ? -12.82 17 1.401 1 93.81 258 HIS B N 1
ATOM 4560 C CA . HIS B 1 258 ? -11.797 17.469 0.467 1 93.81 258 HIS B CA 1
ATOM 4561 C C . HIS B 1 258 ? -11.453 16.391 -0.555 1 93.81 258 HIS B C 1
ATOM 4563 O O . HIS B 1 258 ? -10.305 15.945 -0.639 1 93.81 258 HIS B O 1
ATOM 4569 N N . PHE B 1 259 ? -12.336 16.078 -1.481 1 92.19 259 PHE B N 1
ATOM 4570 C CA . PHE B 1 259 ? -12.219 14.938 -2.379 1 92.19 259 PHE B CA 1
ATOM 4571 C C . PHE B 1 259 ? -11.023 15.102 -3.312 1 92.19 259 PHE B C 1
ATOM 4573 O O . PHE B 1 259 ? -10.25 14.164 -3.508 1 92.19 259 PHE B O 1
ATOM 4580 N N . ASP B 1 260 ? -10.883 16.281 -3.855 1 93.44 260 ASP B N 1
ATOM 4581 C CA . ASP B 1 260 ? -9.773 16.531 -4.762 1 93.44 260 ASP B CA 1
ATOM 4582 C C . ASP B 1 260 ? -8.43 16.391 -4.039 1 93.44 260 ASP B C 1
ATOM 4584 O O . ASP B 1 260 ? -7.488 15.812 -4.574 1 93.44 260 ASP B O 1
ATOM 4588 N N . LEU B 1 261 ? -8.422 16.906 -2.846 1 96.25 261 LEU B N 1
ATOM 4589 C CA . LEU B 1 261 ? -7.215 16.812 -2.035 1 96.25 261 LEU B CA 1
ATOM 4590 C C . LEU B 1 261 ? -6.91 15.359 -1.688 1 96.25 261 LEU B C 1
ATOM 4592 O O . LEU B 1 261 ? -5.754 14.938 -1.716 1 96.25 261 LEU B O 1
ATOM 4596 N N . ASN B 1 262 ? -7.965 14.656 -1.375 1 96 262 ASN B N 1
ATOM 4597 C CA . ASN B 1 262 ? -7.832 13.227 -1.088 1 96 262 ASN B CA 1
ATOM 4598 C C . ASN B 1 262 ? -7.148 12.484 -2.232 1 96 262 ASN B C 1
ATOM 4600 O O . ASN B 1 262 ? -6.215 11.719 -2.008 1 96 262 ASN B O 1
ATOM 4604 N N . ASP B 1 263 ? -7.551 12.703 -3.414 1 95.31 263 ASP B N 1
ATOM 4605 C CA . ASP B 1 263 ? -6.992 12.039 -4.59 1 95.31 263 ASP B CA 1
ATOM 4606 C C . ASP B 1 263 ? -5.535 12.445 -4.809 1 95.31 263 ASP B C 1
ATOM 4608 O O . ASP B 1 263 ? -4.695 11.602 -5.141 1 95.31 263 ASP B O 1
ATOM 4612 N N . HIS B 1 264 ? -5.309 13.688 -4.617 1 96.81 264 HIS B N 1
ATOM 4613 C CA . HIS B 1 264 ? -3.947 14.188 -4.785 1 96.81 264 HIS B CA 1
ATOM 4614 C C . HIS B 1 264 ? -3.006 13.562 -3.758 1 96.81 264 HIS B C 1
ATOM 4616 O O . HIS B 1 264 ? -1.905 13.125 -4.102 1 96.81 264 HIS B O 1
ATOM 4622 N N . VAL B 1 265 ? -3.453 13.547 -2.551 1 97.81 265 VAL B N 1
ATOM 4623 C CA . VAL B 1 265 ? -2.666 12.938 -1.48 1 97.81 265 VAL B CA 1
ATOM 4624 C C . VAL B 1 265 ? -2.424 11.461 -1.785 1 97.81 265 VAL B C 1
ATOM 4626 O O . VAL B 1 265 ? -1.305 10.969 -1.643 1 97.81 265 VAL B O 1
ATOM 4629 N N . TYR B 1 266 ? -3.479 10.781 -2.24 1 97 266 TYR B N 1
ATOM 4630 C CA . TYR B 1 266 ? -3.391 9.367 -2.59 1 97 266 TYR B CA 1
ATOM 4631 C C . TYR B 1 266 ? -2.332 9.133 -3.66 1 97 266 TYR B C 1
ATOM 4633 O O . TYR B 1 266 ? -1.483 8.25 -3.521 1 97 266 TYR B O 1
ATOM 4641 N N . LYS B 1 267 ? -2.338 9.883 -4.645 1 96.69 267 LYS B N 1
ATOM 4642 C CA . LYS B 1 267 ? -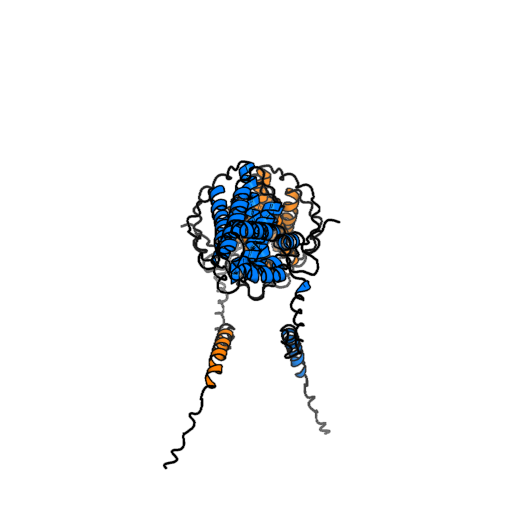1.388 9.773 -5.75 1 96.69 267 LYS B CA 1
ATOM 4643 C C . LYS B 1 267 ? 0.043 9.992 -5.266 1 96.69 267 LYS B C 1
ATOM 4645 O O . LYS B 1 267 ? 0.949 9.234 -5.625 1 96.69 267 LYS B O 1
ATOM 4650 N N . VAL B 1 268 ? 0.235 10.969 -4.484 1 97.94 268 VAL B N 1
ATOM 4651 C CA . VAL B 1 268 ? 1.578 11.32 -4.035 1 97.94 268 VAL B CA 1
ATOM 4652 C C . VAL B 1 268 ? 2.104 10.242 -3.09 1 97.94 268 VAL B C 1
ATOM 4654 O O . VAL B 1 268 ? 3.285 9.891 -3.131 1 97.94 268 VAL B O 1
ATOM 4657 N N . LEU B 1 269 ? 1.222 9.719 -2.232 1 98.06 269 LEU B N 1
ATOM 4658 C CA . LEU B 1 269 ? 1.638 8.633 -1.349 1 98.06 269 LEU B CA 1
ATOM 4659 C C . LEU B 1 269 ? 2.059 7.406 -2.152 1 98.06 269 LEU B C 1
ATOM 4661 O O . LEU B 1 269 ? 3.023 6.727 -1.796 1 98.06 269 LEU B O 1
ATOM 4665 N N . ARG B 1 270 ? 1.357 7.129 -3.188 1 96.88 270 ARG B N 1
ATOM 4666 C CA . ARG B 1 270 ? 1.729 6.012 -4.051 1 96.88 270 ARG B CA 1
ATOM 4667 C C . ARG B 1 270 ? 3.084 6.258 -4.707 1 96.88 270 ARG B C 1
ATOM 4669 O O . ARG B 1 270 ? 3.898 5.34 -4.82 1 96.88 270 ARG B O 1
ATOM 4676 N N . ILE B 1 271 ? 3.354 7.457 -5.148 1 95.5 271 ILE B N 1
ATOM 4677 C CA . ILE B 1 271 ? 4.645 7.84 -5.715 1 95.5 271 ILE B CA 1
ATOM 4678 C C . ILE B 1 271 ? 5.75 7.605 -4.691 1 95.5 271 ILE B C 1
ATOM 4680 O O . ILE B 1 271 ? 6.781 7.008 -5.008 1 95.5 271 ILE B O 1
ATOM 4684 N N . LEU B 1 272 ? 5.5 8 -3.467 1 96.38 272 LEU B N 1
ATOM 4685 C CA . LEU B 1 272 ? 6.48 7.871 -2.396 1 96.38 272 LEU B CA 1
ATOM 4686 C C . LEU B 1 272 ? 6.801 6.402 -2.129 1 96.38 272 LEU B C 1
ATOM 4688 O O . LEU B 1 272 ? 7.949 6.055 -1.841 1 96.38 272 LEU B O 1
ATOM 4692 N N . LEU B 1 273 ? 5.789 5.633 -2.254 1 96.38 273 LEU B N 1
ATOM 4693 C CA . LEU B 1 273 ? 5.977 4.23 -1.907 1 96.38 273 LEU B CA 1
ATOM 4694 C C . LEU B 1 273 ? 6.602 3.461 -3.068 1 96.38 273 LEU B C 1
ATOM 4696 O O . LEU B 1 273 ? 7.418 2.562 -2.855 1 96.38 273 LEU B O 1
ATOM 4700 N N . CYS B 1 274 ? 6.258 3.84 -4.266 1 94.62 274 CYS B N 1
ATOM 4701 C CA . CYS B 1 274 ? 6.629 3.01 -5.406 1 94.62 274 CYS B CA 1
ATOM 4702 C C . CYS B 1 274 ? 7.773 3.645 -6.191 1 94.62 274 CYS B C 1
ATOM 4704 O O . CYS B 1 274 ? 8.641 2.939 -6.707 1 94.62 274 CYS B O 1
ATOM 4706 N N . ASP B 1 275 ? 7.828 4.938 -6.293 1 91.19 275 ASP B N 1
ATOM 4707 C CA . ASP B 1 275 ? 8.75 5.602 -7.207 1 91.19 275 ASP B CA 1
ATOM 4708 C C . ASP B 1 275 ? 10.047 5.988 -6.492 1 91.19 275 ASP B C 1
ATOM 4710 O O . ASP B 1 275 ? 10.938 6.59 -7.094 1 91.19 275 ASP B O 1
ATOM 4714 N N . THR B 1 276 ? 10.086 5.688 -5.258 1 91.88 276 THR B N 1
ATOM 4715 C CA . THR B 1 276 ? 11.328 5.863 -4.512 1 91.88 276 THR B CA 1
ATOM 4716 C C . THR B 1 276 ? 12.117 4.559 -4.453 1 91.88 276 THR B C 1
ATOM 4718 O O . THR B 1 276 ? 12.797 4.281 -3.465 1 91.88 276 THR B O 1
ATOM 4721 N N . ASP B 1 277 ? 11.977 3.84 -5.461 1 89.5 277 ASP B N 1
ATOM 4722 C CA . ASP B 1 277 ? 12.68 2.568 -5.57 1 89.5 277 ASP B CA 1
ATOM 4723 C C . ASP B 1 277 ? 14.188 2.77 -5.457 1 89.5 277 ASP B C 1
ATOM 4725 O O . ASP B 1 277 ? 14.758 3.641 -6.117 1 89.5 277 ASP B O 1
ATOM 4729 N N . GLY B 1 278 ? 14.805 1.999 -4.582 1 88 278 GLY B N 1
ATOM 4730 C CA . GLY B 1 278 ? 16.25 2.086 -4.406 1 88 278 GLY B CA 1
ATOM 4731 C C . GLY B 1 278 ? 16.656 3.115 -3.371 1 88 278 GLY B C 1
ATOM 4732 O O . GLY B 1 278 ? 17.828 3.178 -2.984 1 88 278 GLY B O 1
ATOM 4733 N N . LEU B 1 279 ? 15.758 3.953 -2.969 1 90.56 279 LEU B N 1
ATOM 4734 C CA . LEU B 1 279 ? 16.047 4.945 -1.94 1 90.56 279 LEU B CA 1
ATOM 4735 C C . LEU B 1 279 ? 15.711 4.406 -0.555 1 90.56 279 LEU B C 1
ATOM 4737 O O . LEU B 1 279 ? 14.742 3.662 -0.392 1 90.56 279 LEU B O 1
ATOM 4741 N N . ALA B 1 280 ? 16.453 4.805 0.375 1 90.5 280 ALA B N 1
ATOM 4742 C CA . ALA B 1 280 ? 16.234 4.379 1.755 1 90.5 280 ALA B CA 1
ATOM 4743 C C . ALA B 1 280 ? 15.328 5.363 2.492 1 90.5 280 ALA B C 1
ATOM 4745 O O . ALA B 1 280 ? 15.812 6.211 3.248 1 90.5 280 ALA B O 1
ATOM 4746 N N . LEU B 1 281 ? 14.109 5.246 2.344 1 92.12 281 LEU B N 1
ATOM 4747 C CA . LEU B 1 281 ? 13.148 6.105 3.021 1 92.12 281 LEU B CA 1
ATOM 4748 C C . LEU B 1 281 ? 13.008 5.711 4.488 1 92.12 281 LEU B C 1
ATOM 4750 O O . LEU B 1 281 ? 12.656 6.543 5.328 1 92.12 281 LEU B O 1
ATOM 4754 N N . GLY B 1 282 ? 13.344 4.496 4.777 1 92.38 282 GLY B N 1
ATOM 4755 C CA . GLY B 1 282 ? 13.102 3.936 6.102 1 92.38 282 GLY B CA 1
ATOM 4756 C C . GLY B 1 282 ? 11.906 3.012 6.148 1 92.38 282 GLY B C 1
ATOM 4757 O O . GLY B 1 282 ? 10.82 3.361 5.668 1 92.38 282 GLY B O 1
ATOM 4758 N N . LYS B 1 283 ? 12.031 1.867 6.734 1 92.12 283 LYS B N 1
ATOM 4759 C CA . LYS B 1 283 ? 10.992 0.835 6.773 1 92.12 283 LYS B CA 1
ATOM 4760 C C . LYS B 1 283 ? 9.742 1.337 7.484 1 92.12 283 LYS B C 1
ATOM 4762 O O . LYS B 1 283 ? 8.625 1.086 7.035 1 92.12 283 LYS B O 1
ATOM 4767 N N . ASP B 1 284 ? 9.977 2.027 8.531 1 93.25 284 ASP B N 1
ATOM 4768 C CA . ASP B 1 284 ? 8.852 2.518 9.32 1 93.25 284 ASP B CA 1
ATOM 4769 C C . ASP B 1 284 ? 8.031 3.535 8.531 1 93.25 284 ASP B C 1
ATOM 4771 O O . ASP B 1 284 ? 6.797 3.494 8.547 1 93.25 284 ASP B O 1
ATOM 4775 N N . LEU B 1 285 ? 8.75 4.41 7.914 1 96 285 LEU B N 1
ATOM 4776 C CA . LEU B 1 285 ? 8.039 5.395 7.105 1 96 285 LEU B CA 1
ATOM 4777 C C . LEU B 1 285 ? 7.273 4.719 5.973 1 96 285 LEU B C 1
ATOM 4779 O O . LEU B 1 285 ? 6.121 5.07 5.699 1 96 285 LEU B O 1
ATOM 4783 N N . ARG B 1 286 ? 7.871 3.723 5.293 1 96.5 286 ARG B N 1
ATOM 4784 C CA . ARG B 1 286 ? 7.188 2.979 4.242 1 96.5 286 ARG B CA 1
ATOM 4785 C C . ARG B 1 286 ? 5.926 2.309 4.773 1 96.5 286 ARG B C 1
ATOM 4787 O O . ARG B 1 286 ? 4.883 2.328 4.117 1 96.5 286 ARG B O 1
ATOM 4794 N N . ARG B 1 287 ? 6.02 1.76 5.918 1 96.44 287 ARG B N 1
ATOM 4795 C CA . ARG B 1 287 ? 4.863 1.119 6.535 1 96.44 287 ARG B CA 1
ATOM 4796 C C . ARG B 1 287 ? 3.756 2.133 6.812 1 96.44 287 ARG B C 1
ATOM 4798 O O . ARG B 1 287 ? 2.576 1.845 6.602 1 96.44 287 ARG B O 1
ATOM 4805 N N . MET B 1 288 ? 4.172 3.273 7.301 1 97.12 288 MET B N 1
ATOM 4806 C CA . MET B 1 288 ? 3.191 4.316 7.59 1 97.12 288 MET B CA 1
ATOM 4807 C C . MET B 1 288 ? 2.512 4.793 6.309 1 97.12 288 MET B C 1
ATOM 4809 O O . MET B 1 288 ? 1.305 5.039 6.297 1 97.12 288 MET B O 1
ATOM 4813 N N . ILE B 1 289 ? 3.285 4.945 5.285 1 98.25 289 ILE B N 1
ATOM 4814 C CA . ILE B 1 289 ? 2.742 5.375 4 1 98.25 289 ILE B CA 1
ATOM 4815 C C . ILE B 1 289 ? 1.76 4.324 3.482 1 98.25 289 ILE B C 1
ATOM 4817 O O . ILE B 1 289 ? 0.662 4.664 3.033 1 98.25 289 ILE B O 1
ATOM 4821 N N . LEU B 1 290 ? 2.18 3.094 3.555 1 97.88 290 LEU B N 1
ATOM 4822 C CA . LEU B 1 290 ? 1.298 2.02 3.111 1 97.88 290 LEU B CA 1
ATOM 4823 C C . LEU B 1 290 ? -0.008 2.031 3.898 1 97.88 290 LEU B C 1
ATOM 4825 O O . LEU B 1 290 ? -1.09 1.92 3.316 1 97.88 290 LEU B O 1
ATOM 4829 N N . THR B 1 291 ? 0.062 2.166 5.176 1 96.5 291 THR B N 1
ATOM 4830 C CA . THR B 1 291 ? -1.122 2.209 6.027 1 96.5 291 THR B CA 1
ATOM 4831 C C . THR B 1 291 ? -2.035 3.363 5.629 1 96.5 291 THR B C 1
ATOM 4833 O O . THR B 1 291 ? -3.254 3.203 5.559 1 96.5 291 THR B O 1
ATOM 4836 N N . ALA B 1 292 ? -1.428 4.484 5.402 1 97.5 292 ALA B N 1
ATOM 4837 C CA . ALA B 1 292 ? -2.205 5.645 4.98 1 97.5 292 ALA B CA 1
ATOM 4838 C C . ALA B 1 292 ? -2.949 5.367 3.68 1 97.5 292 ALA B C 1
ATOM 4840 O O . ALA B 1 292 ? -4.121 5.73 3.537 1 97.5 292 ALA B O 1
ATOM 4841 N N . ILE B 1 293 ? -2.285 4.734 2.748 1 96.94 293 ILE B N 1
ATOM 4842 C CA . ILE B 1 293 ? -2.893 4.395 1.467 1 96.94 293 ILE B CA 1
ATOM 4843 C C . ILE B 1 293 ? -4.082 3.459 1.69 1 96.94 293 ILE B C 1
ATOM 4845 O O . ILE B 1 293 ? -5.16 3.67 1.128 1 96.94 293 ILE B O 1
ATOM 4849 N N . ILE B 1 294 ? -3.844 2.473 2.482 1 94.69 294 ILE B N 1
ATOM 4850 C CA . ILE B 1 294 ? -4.895 1.504 2.775 1 94.69 294 ILE B CA 1
ATOM 4851 C C . ILE B 1 294 ? -6.07 2.205 3.447 1 94.69 294 ILE B C 1
ATOM 4853 O O . ILE B 1 294 ? -7.23 1.933 3.129 1 94.69 294 ILE B O 1
ATOM 4857 N N . ASP B 1 295 ? -5.801 3.107 4.348 1 93.69 295 ASP B N 1
ATOM 4858 C CA . ASP B 1 295 ? -6.855 3.859 5.023 1 93.69 295 ASP B CA 1
ATOM 4859 C C . ASP B 1 295 ? -7.68 4.668 4.023 1 93.69 295 ASP B C 1
ATOM 4861 O O . ASP B 1 295 ? -8.914 4.672 4.086 1 93.69 295 ASP B O 1
ATOM 4865 N N . ILE B 1 296 ? -7.004 5.352 3.152 1 95.25 296 ILE B N 1
ATOM 4866 C CA . ILE B 1 296 ? -7.699 6.176 2.17 1 95.25 296 ILE B CA 1
ATOM 4867 C C . ILE B 1 296 ? -8.617 5.301 1.32 1 95.25 296 ILE B C 1
ATOM 4869 O O . ILE B 1 296 ? -9.734 5.703 0.986 1 95.25 296 ILE B O 1
ATOM 4873 N N . GLU B 1 297 ? -8.164 4.109 0.988 1 89.81 297 GLU B N 1
ATOM 4874 C CA . GLU B 1 297 ? -8.977 3.164 0.227 1 89.81 297 GLU B CA 1
ATOM 4875 C C . GLU B 1 297 ? -10.266 2.818 0.973 1 89.81 297 GLU B C 1
ATOM 4877 O O . GLU B 1 297 ? -11.305 2.576 0.353 1 89.81 297 GLU B O 1
ATOM 4882 N N . LYS B 1 298 ? -10.219 2.855 2.209 1 88.12 298 LYS B N 1
ATOM 4883 C CA . LYS B 1 298 ? -11.352 2.461 3.039 1 88.12 298 LYS B CA 1
ATOM 4884 C C . LYS B 1 298 ? -12.312 3.627 3.246 1 88.12 298 LYS B C 1
ATOM 4886 O O . LYS B 1 298 ? -13.461 3.43 3.664 1 88.12 298 LYS B O 1
ATOM 4891 N N . PHE B 1 299 ? -11.805 4.832 3.037 1 87.25 299 PHE B N 1
ATOM 4892 C CA . PHE B 1 299 ? -12.625 6.008 3.309 1 87.25 299 PHE B CA 1
ATOM 4893 C C . PHE B 1 299 ? -13.875 6.004 2.445 1 87.25 299 PHE B C 1
ATOM 4895 O O . PHE B 1 299 ? -14.938 6.473 2.873 1 87.25 299 PHE B O 1
ATOM 4902 N N . SER B 1 300 ? -13.789 5.5 1.188 1 73.94 300 SER B N 1
ATOM 4903 C CA . SER B 1 300 ? -14.898 5.57 0.241 1 73.94 300 SER B CA 1
ATOM 4904 C C . SER B 1 300 ? -15.891 4.434 0.463 1 73.94 300 SER B C 1
ATOM 4906 O O . SER B 1 300 ? -17 4.457 -0.071 1 73.94 300 SER B O 1
ATOM 4908 N N . VAL B 1 301 ? -15.383 3.381 1.037 1 64.62 301 VAL B N 1
ATOM 4909 C CA . VAL B 1 301 ? -16.25 2.215 1.18 1 64.62 301 VAL B CA 1
ATOM 4910 C C . VAL B 1 301 ? -17.297 2.475 2.26 1 64.62 301 VAL B C 1
ATOM 4912 O O . VAL B 1 301 ? -16.969 2.961 3.346 1 64.62 301 VAL B O 1
ATOM 4915 N N . LEU B 1 302 ? -18.484 2.596 1.882 1 55.03 302 LEU B N 1
ATOM 4916 C CA . LEU B 1 302 ? -19.609 2.799 2.775 1 55.03 302 LEU B CA 1
ATOM 4917 C C . LEU B 1 302 ? -19.547 1.852 3.969 1 55.03 302 LEU B C 1
ATOM 4919 O O . LEU B 1 302 ? -19.344 0.646 3.799 1 55.03 302 LEU B O 1
ATOM 4923 N N . GLY B 1 303 ? -19.547 2.301 5.285 1 49.94 303 GLY B N 1
ATOM 4924 C CA . GLY B 1 303 ? -19.562 1.521 6.512 1 49.94 303 GLY B CA 1
ATOM 4925 C C . GLY B 1 303 ? -18.172 1.248 7.062 1 49.94 303 GLY B C 1
ATOM 4926 O O . GLY B 1 303 ? -18.016 0.46 7.996 1 49.94 303 GLY B O 1
ATOM 4927 N N . ALA B 1 304 ? -17.25 1.595 6.305 1 50.5 304 ALA B N 1
ATOM 4928 C CA . ALA B 1 304 ? -15.906 1.322 6.805 1 50.5 304 ALA B CA 1
ATOM 4929 C C . ALA B 1 304 ? -15.688 1.975 8.164 1 50.5 304 ALA B C 1
ATOM 4931 O O . ALA B 1 304 ? -16.047 3.135 8.375 1 50.5 304 ALA B O 1
ATOM 4932 N N . LYS B 1 305 ? -15.422 1.147 9.117 1 47.31 305 LYS B N 1
ATOM 4933 C CA . LYS B 1 305 ? -15.188 1.634 10.469 1 47.31 305 LYS B CA 1
ATOM 4934 C C . LYS B 1 305 ? -14.094 2.697 10.5 1 47.31 305 LYS B C 1
ATOM 4936 O O . LYS B 1 305 ? -13.125 2.611 9.742 1 47.31 305 LYS B O 1
ATOM 4941 N N . ASN B 1 306 ? -14.32 3.729 11.156 1 41.38 306 ASN B N 1
ATOM 4942 C CA . ASN B 1 306 ? -13.367 4.805 11.383 1 41.38 306 ASN B CA 1
ATOM 4943 C C . ASN B 1 306 ? -12.07 4.281 12 1 41.38 306 ASN B C 1
ATOM 4945 O O . ASN B 1 306 ? -12.102 3.461 12.914 1 41.38 306 ASN B O 1
ATOM 4949 N N . SER B 1 307 ? -11.031 4.172 11.297 1 37.56 307 SER B N 1
ATOM 4950 C CA . SER B 1 307 ? -9.734 3.781 11.844 1 37.56 307 SER B CA 1
ATOM 4951 C C . SER B 1 307 ? -9.438 4.512 13.148 1 37.56 307 SER B C 1
ATOM 4953 O O . SER B 1 307 ? -9.398 5.742 13.18 1 37.56 307 SER B O 1
ATOM 4955 N N . THR B 1 308 ? -9.82 4.004 14.297 1 34.5 308 THR B N 1
ATOM 4956 C CA . THR B 1 308 ? -9.406 4.609 15.562 1 34.5 308 THR B CA 1
ATOM 4957 C C . THR B 1 308 ? -7.887 4.559 15.711 1 34.5 308 THR B C 1
ATOM 4959 O O . THR B 1 308 ? -7.316 3.492 15.938 1 34.5 308 THR B O 1
ATOM 4962 N N . THR B 1 309 ? -7.191 5.188 14.961 1 33.62 309 THR B N 1
ATOM 4963 C CA . THR B 1 309 ? -5.789 5.293 15.344 1 33.62 309 THR B CA 1
ATOM 4964 C C . THR B 1 309 ? -5.652 5.855 16.75 1 33.62 309 THR B C 1
ATOM 4966 O O . THR B 1 309 ? -6.027 7.004 17.016 1 33.62 309 THR B O 1
ATOM 4969 N N . ASN B 1 310 ? -5.57 5.047 17.781 1 31.27 310 ASN B N 1
ATOM 4970 C CA . ASN B 1 310 ? -5.145 5.465 19.109 1 31.27 310 ASN B CA 1
ATOM 4971 C C . ASN B 1 310 ? -3.74 6.062 19.078 1 31.27 310 ASN B C 1
ATOM 4973 O O . ASN B 1 310 ? -2.77 5.367 18.781 1 31.27 310 ASN B O 1
ATOM 4977 N N . VAL B 1 311 ? -3.635 7.238 18.719 1 32.03 311 VAL B N 1
ATOM 4978 C CA . VAL B 1 311 ? -2.41 7.969 19.016 1 32.03 311 VAL B CA 1
ATOM 4979 C C . VAL B 1 311 ? -2.086 7.84 20.5 1 32.03 311 VAL B C 1
ATOM 4981 O O . VAL B 1 311 ? -2.83 8.336 21.359 1 32.03 311 VAL B O 1
ATOM 4984 N N . LEU B 1 312 ? -1.454 6.789 20.953 1 28.05 312 LEU B N 1
ATOM 4985 C CA . LEU B 1 312 ? -0.935 6.668 22.297 1 28.05 312 LEU B CA 1
ATOM 4986 C C . LEU B 1 312 ? 0.075 7.77 22.594 1 28.05 312 LEU B C 1
ATOM 4988 O O . LEU B 1 312 ? 1.141 7.824 21.984 1 28.05 312 LEU B O 1
ATOM 4992 N N . THR B 1 313 ? -0.345 8.891 22.891 1 26.72 313 THR B N 1
ATOM 4993 C CA . THR B 1 313 ? 0.468 9.93 23.516 1 26.72 313 THR B CA 1
ATOM 4994 C C . THR B 1 313 ? 1.165 9.391 24.75 1 26.72 313 THR B C 1
ATOM 4996 O O . THR B 1 313 ? 0.507 9.016 25.734 1 26.72 313 THR B O 1
ATOM 4999 N N . GLN B 1 314 ? 2.27 8.68 24.594 1 26.77 314 GLN B N 1
ATOM 5000 C CA . GLN B 1 314 ? 3.102 8.375 25.766 1 26.77 314 GLN B CA 1
ATOM 5001 C C . GLN B 1 314 ? 3.455 9.641 26.531 1 26.77 314 GLN B C 1
ATOM 5003 O O . GLN B 1 314 ? 4.039 10.57 25.984 1 26.77 314 GLN B O 1
ATOM 5008 N N . THR B 1 315 ? 2.639 10.039 27.5 1 23.55 315 THR B N 1
ATOM 5009 C CA . THR B 1 315 ? 3.012 11.031 28.5 1 23.55 315 THR B CA 1
ATOM 5010 C C . THR B 1 315 ? 4.285 10.617 29.219 1 23.55 315 THR B C 1
ATOM 5012 O O . THR B 1 315 ? 4.371 9.508 29.75 1 23.55 315 THR B O 1
ATOM 5015 N N . PRO B 1 316 ? 5.414 11.242 28.938 1 30.52 316 PRO B N 1
ATOM 5016 C CA . PRO B 1 316 ? 6.582 11.047 29.812 1 30.52 316 PRO B CA 1
ATOM 5017 C C . PRO B 1 316 ? 6.242 11.156 31.297 1 30.52 316 PRO B C 1
ATOM 5019 O O . PRO B 1 316 ? 5.488 12.047 31.688 1 30.52 316 PRO B O 1
ATOM 5022 N N . THR B 1 317 ? 6.387 10.094 32.062 1 26.81 317 THR B N 1
ATOM 5023 C CA . THR B 1 317 ? 6.535 10.273 33.5 1 26.81 317 THR B CA 1
ATOM 5024 C C . THR B 1 317 ? 7.793 11.07 33.812 1 26.81 317 THR B C 1
ATOM 5026 O O . THR B 1 317 ? 8.859 10.82 33.25 1 26.81 317 THR B O 1
#

Radius of gyration: 34.13 Å; Cα contacts (8 Å, |Δi|>4): 561; chains: 2; bounding box: 97×105×75 Å

Solvent-accessible surface area (backbone atoms only — not comparable to full-atom values): 36677 Å² total; per-residue (Å²): 140,82,76,75,77,77,76,76,78,78,82,73,76,73,68,71,69,58,58,63,57,48,49,53,50,46,50,52,46,58,68,44,62,65,72,67,72,72,70,77,73,63,72,70,69,70,72,67,69,72,56,84,83,72,53,70,85,42,70,70,49,39,51,49,41,60,73,52,61,47,96,87,49,53,49,40,61,53,23,54,57,45,67,76,43,53,85,77,47,52,72,68,54,42,46,52,49,25,53,47,50,46,54,40,43,64,73,42,89,55,50,66,38,37,49,49,19,47,61,50,45,51,78,38,61,70,37,37,52,50,35,32,48,52,50,53,50,51,52,52,52,58,77,65,46,80,79,74,57,58,69,60,29,38,42,50,12,39,49,47,14,48,60,71,58,52,82,48,50,87,72,40,57,44,76,37,72,92,38,17,52,45,53,37,49,47,50,48,54,52,49,50,51,62,54,44,54,42,51,76,57,69,46,78,69,59,92,66,65,73,54,91,79,67,71,67,78,69,76,61,72,74,70,68,61,66,85,64,53,70,59,57,45,51,50,49,46,30,54,51,39,20,54,42,30,22,48,64,62,25,44,52,48,33,48,75,76,33,51,70,57,38,53,52,52,50,53,49,47,49,42,61,64,21,67,41,35,40,42,70,71,41,42,67,54,40,47,48,44,49,51,46,51,55,50,57,64,39,49,74,42,84,84,52,74,78,80,77,75,76,77,75,74,78,72,82,129,136,80,76,72,77,76,76,72,74,78,78,77,71,74,71,71,68,57,58,65,56,48,51,53,49,44,49,52,46,56,68,44,61,63,73,68,74,72,70,76,68,71,71,70,72,70,71,64,69,72,56,82,83,73,53,70,85,42,71,69,50,39,52,50,41,60,73,51,60,47,96,90,48,53,49,41,61,52,23,53,58,45,68,76,45,53,87,80,46,51,72,68,53,42,47,54,49,26,52,46,51,45,54,41,42,62,71,42,90,55,50,67,40,39,48,47,18,46,62,49,44,50,78,39,60,68,37,39,51,49,36,31,48,52,50,52,51,51,51,52,52,60,76,63,48,81,78,72,56,58,67,59,29,38,42,51,12,39,49,46,13,48,60,71,59,50,82,46,51,88,73,41,56,44,75,38,72,92,38,16,52,46,52,36,50,47,49,50,53,52,50,50,51,63,55,45,55,42,52,77,57,69,46,78,69,59,92,67,67,71,55,89,81,66,71,68,76,68,78,60,73,75,68,70,61,65,84,63,55,72,58,60,46,52,50,49,47,29,55,50,40,19,53,42,29,23,48,64,62,26,44,54,48,35,49,75,75,34,51,68,57,38,52,52,52,49,53,49,48,49,41,60,66,20,67,41,37,41,41,70,72,40,43,67,55,42,46,47,44,50,49,45,50,54,50,57,62,40,50,74,44,84,82,52,74,76,80,76,74,76,76,75,74,77,72,83,127